Protein AF-A0A327J7K4-F1 (afdb_monomer)

Secondary structure (DSSP, 8-state):
----------------------------------------SGGGTTTS--PPPSEEEHHHHHHHHHTTT---HHHHHHHHHHHBSSSS---EEEHHHHTHHHHHHHTT--HHHHHTT-TT----HHHHHHHHHHHHHHHHTT--HHHHHHHHHHT--HHHHHHHHHHHHHHHHTHHHH-BTTB---HHHHHHHHHSSHHHHHHHHHHH-HHHHHHGGGG-HHHHHHHHHHHHTS-TTSTTHHHHHHHH-GGGSHHHHHHHHHHHHHHHGGGS-S--HHHHHHHHHHHHHHHHHHHHS---HHHHHHHHHHHHHHTTSTTHHHHHHHHHTT--SHHHHHHHHHHHHTGGGB-TTS-B-TT--GGG-TTTTHHHH--HHHHHHHHHHHHHHHHH-TT--HHHHHHTSHHHHHHHHHHHHTT--HHHHHS--TTSEEEEEEEE-HHHHHHHHHHHHHHHHH-HHHHHHSHHHHHHHHHHHHHTTEEEEEEEEEEE-TTS-EEEEEEEEEEEETTEEPPGGGHHHHHHHHHHHHHH-HHHHS---HHHHHHHHHHHHHHHHHHHHHHHHTT--S-EEEEEEEEE--TT-HHHHTTHHHHHT-TT-TTT-TTGGGHHHHHH-TTEEEEEEEETTEEEEEEEEEEEEETTEEEEEEEEEEE-GGGTT-HHHHHHHHHHHHHHHHHTT-TT-EEEEESS--SS--TTS-EEEEEEEE-S--TT-EEEETTTTEEEE--S---EEEEEEE--

Nearest PDB structures (foldseek):
  1bo4-assembly1_B  TM=6.741E-01  e=1.176E-02  Serratia marcescens
  7n1l-assembly1_A  TM=6.798E-01  e=1.470E-01  Brucella abortus 2308

Foldseek 3Di:
DDPDDPDDPPPPPPDDDDDDDDDDDDDDDDDDDDDDDDDDDPVVVVVPDPPPPQKDALVRLQVLCVVQVNNDPVLSLQQQLQQDDDQDPPRIGGPLSSNVVSVCVVVPAPSCLQRVPPNRDYDDSVRSVVLVVQLVVLVVLPADSNQSNLVVVLVDDPVLSNLLSVLLVLCVVVQLLQADLVDGDDSVVSSCLCRVHVQLNSQLCQLQPSVLLSVCSNLHSVLNSLSSCQLSPQDCPQPCNLLSCLARPPCSHPLNVVLVVVLVVLVVCCVVDPDCPVSVVSNVVSVVVNVVSVVQHDDDSVLSSLLSLLCSLCSPPPPPLNVVLSVLSSPPDPVSLLVNLVSLQQSLQQAPVGDGQPLDGLSVPPCSSLSSLFDPLLSNLSSVLSVQCVVQVPVDALLRSLCPDPQNVQLVVLLVVQLFDLCLLSAFDPPLKDKDKDWLDLVLLLVVLQVLVQCLLPPPLCCVQQVVLSVVLQVLCVVQQKHWDWDFDFFAALVRHTPGTDTDIFMDGNPHGDGSVCVVVSLVSSVCSCVPPCSNPDDDDPSSVSSSSSSVSSSVVSVVSSVVSVVPVDTDIFTKMKGWDRLSNLSPQLQQCVLLVHQCGRSRHVVVSQSSLQSSRSQKTKMFMDRVPRTFWMWIWGWKQFPNHIAIEGQAIGGDSSCFADVVVVVSNVVSVLSSCVVRVRNPHWYKYAPDDHSYDLPNFDKDWTKIWTRTFSDPDWHATNSVRDTDGHPRPDIDIGIIGGND

Mean predicted aligned error: 13.63 Å

pLDDT: mean 82.5, std 18.29, range [19.38, 98.38]

Radius of gyration: 33.29 Å; Cα contacts (8 Å, |Δi|>4): 1085; chains: 1; bounding box: 80×91×108 Å

Sequence (744 aa):
MRILPVQYQYANTQQYCYKSTTTPNQILSTKKQIYSQNISFGGLFDIFKKKEKVFYNEKEAARVLEDCDISKYWQQRVLLCLAQKGYFDDGQYYKSIVDTFPKLKQDGFELDKIFQDNCSRSFTPESFEEYTKKLYMVKDLGYPYKFMDCVIKSNLPVKDLKNLIDVRNEGYKQRELLDYASYSFSDDEIDELFFENPNRTVNTMKILGKKDFIHTFAQKYDNVENNIDCIGGINTKHPLYESLLELTNPTESAKYLKNQAKIKELKSKFNEVEDKNELIQKINELTDKNKNLVSQSIKDPVDKVKLAHIFAALKYDKSPKLRYILKNCNLKTRDGQNKFNKLINNPIRQDENGRICYQLNFKNSKYLLNLYMADSDFMANYKVLLSNINKYAQNRTIAQMFDSMPMNENTKSQFKKLGLNYNVWAHFNPNSKIQKEVILKNENLAQSVIDNIEQDLTSDYFNDSIPAQMTVLKNIMVENGFELRKQNVANYDEVGEFDGTKNVVKLFKNGEHIKFEDLSLLIKIISEVMNTEKSWTAKDSESVEIAKNTLRNHLASRKTEMRSIAKDIDDKPMQMTVRKVDMNNVEYALFLGNHASCCTAVGSGVNQWTAPIYVSSKMISAIEVLDGDVPIGNTMCFIAKIDGKPALVLDNIELKARYQYNDEIRDSIIDYAQKLAKELGQPNMAIYAGANRHKVNFENFPLDVETFKIVGSSGNAQMYFDFDTDAYDINGKDVFEAELYKIR

Solvent-accessible surface area (backbone atoms only — not comparable to full-atom values): 41073 Å² total; per-residue (Å²): 132,88,80,74,76,80,78,82,77,81,77,78,83,72,87,75,90,73,86,87,81,84,90,89,85,88,83,90,89,80,90,81,87,84,89,85,89,79,92,70,84,57,81,70,62,61,74,79,54,81,69,75,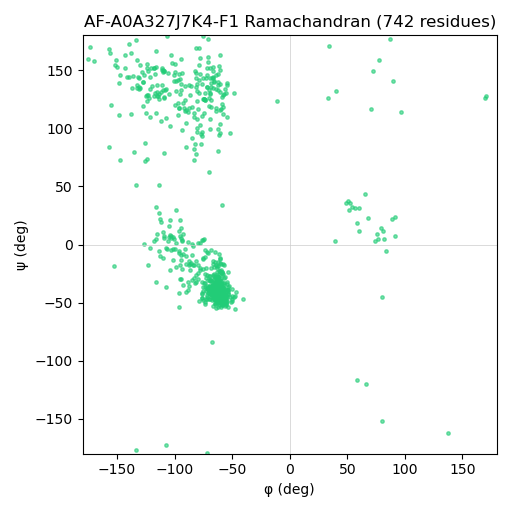73,63,52,28,47,60,70,59,47,50,48,57,37,40,79,56,78,42,72,53,67,68,59,44,50,33,56,47,36,33,19,22,60,67,97,59,94,70,59,39,27,36,34,76,47,57,66,42,51,51,51,45,44,72,75,66,50,57,63,65,51,43,43,69,86,45,66,85,47,59,43,55,67,70,59,42,51,55,49,48,57,48,48,54,53,43,49,76,69,66,55,58,51,74,39,46,49,52,48,59,73,57,69,64,56,71,70,58,54,49,50,52,49,51,51,47,53,47,45,67,75,46,37,72,36,32,31,51,88,90,46,54,77,52,75,66,55,50,46,43,72,50,35,68,48,43,62,24,39,51,41,25,31,49,41,45,27,63,71,42,46,58,61,39,33,72,49,19,48,70,53,41,46,48,44,28,55,47,38,15,64,48,62,82,82,43,96,56,38,57,63,48,16,37,34,34,17,29,78,71,13,70,69,39,46,51,40,51,52,51,42,54,53,53,60,64,48,62,84,77,46,92,78,50,65,69,55,52,50,54,40,48,53,43,49,49,54,45,52,46,41,53,70,74,23,60,79,54,54,67,60,32,53,50,52,41,29,47,47,43,76,43,71,80,52,86,57,65,63,55,54,52,44,70,72,34,68,84,40,89,45,72,69,34,44,51,54,41,30,56,65,56,41,53,69,78,29,34,17,87,85,66,49,68,36,81,92,60,77,45,52,81,45,93,56,50,64,28,69,52,54,39,54,70,60,27,52,51,39,40,22,51,47,35,42,51,49,57,74,41,45,81,96,46,54,60,55,58,34,39,55,69,34,70,33,29,45,48,17,46,53,51,31,53,74,71,59,36,39,50,64,61,66,60,46,68,54,92,81,58,57,48,75,48,80,43,73,49,50,55,65,46,51,42,49,45,52,48,54,51,50,36,48,66,77,64,31,63,69,45,53,71,49,36,42,70,44,50,48,53,50,52,51,54,35,42,76,73,38,29,44,79,40,82,40,76,41,82,28,44,44,98,85,69,47,82,58,59,65,43,81,45,71,45,53,25,42,78,89,38,76,59,52,68,81,52,47,65,57,51,53,49,52,54,53,46,46,53,69,68,36,63,77,52,62,51,91,69,57,68,71,36,48,32,46,55,47,36,54,54,50,52,51,52,50,48,54,51,52,53,58,52,50,76,72,52,83,68,69,41,83,36,52,36,33,32,32,63,50,45,45,56,44,52,85,56,44,44,37,52,23,57,51,28,72,43,54,33,9,53,40,67,22,90,45,21,43,36,26,43,47,55,39,58,32,57,34,43,46,36,41,33,34,21,52,66,91,43,64,39,21,36,25,48,29,39,42,30,33,45,92,87,37,68,27,44,35,38,36,39,42,42,38,36,79,95,59,32,46,36,65,72,60,47,52,45,51,52,53,43,51,51,51,46,32,38,68,24,64,36,72,81,47,35,32,34,31,33,67,42,86,49,36,46,81,59,90,72,42,58,72,46,80,44,62,32,29,61,52,30,23,46,55,92,41,62,41,71,44,61,58,82,67,47,71,44,61,38,75,58,76,63,75,46,77,41,52,31,29,50,75,85

Structure (mmCIF, N/CA/C/O backbone):
data_AF-A0A327J7K4-F1
#
_entry.id   AF-A0A327J7K4-F1
#
loop_
_atom_site.group_PDB
_atom_site.id
_atom_site.type_symbol
_atom_site.label_atom_id
_atom_site.label_alt_id
_atom_site.label_comp_id
_atom_site.label_asym_id
_atom_site.label_entity_id
_atom_site.label_seq_id
_atom_site.pdbx_PDB_ins_code
_atom_site.Cartn_x
_atom_site.Cartn_y
_atom_site.Cartn_z
_atom_site.occupancy
_atom_site.B_iso_or_equiv
_atom_site.auth_seq_id
_atom_site.auth_comp_id
_atom_site.auth_asym_id
_atom_site.auth_atom_id
_atom_site.pdbx_PDB_model_num
ATOM 1 N N . MET A 1 1 ? 21.010 -5.686 6.815 1.00 22.45 1 MET A N 1
ATOM 2 C CA . MET A 1 1 ? 21.396 -4.523 5.988 1.00 22.45 1 MET A CA 1
ATOM 3 C C . MET A 1 1 ? 20.568 -3.341 6.487 1.00 22.45 1 MET A C 1
ATOM 5 O O . MET A 1 1 ? 19.363 -3.499 6.614 1.00 22.45 1 MET A O 1
ATOM 9 N N . ARG A 1 2 ? 21.200 -2.253 6.956 1.00 19.38 2 ARG A N 1
ATOM 10 C CA . ARG A 1 2 ? 20.511 -1.126 7.615 1.00 19.38 2 ARG A CA 1
ATOM 11 C C . ARG A 1 2 ? 19.908 -0.203 6.556 1.00 19.38 2 ARG A C 1
ATOM 13 O O . ARG A 1 2 ? 20.629 0.631 6.022 1.00 19.38 2 ARG A O 1
ATOM 20 N N . ILE A 1 3 ? 18.609 -0.319 6.311 1.00 21.58 3 ILE A N 1
ATOM 21 C CA . ILE A 1 3 ? 17.831 0.808 5.795 1.00 21.58 3 ILE A CA 1
ATOM 22 C C . ILE A 1 3 ? 17.659 1.741 6.993 1.00 21.58 3 ILE A C 1
ATOM 24 O O . ILE A 1 3 ? 17.090 1.357 8.013 1.00 21.58 3 ILE A O 1
ATOM 28 N N . LEU A 1 4 ? 18.279 2.918 6.935 1.00 20.34 4 LEU A N 1
ATOM 29 C CA . LEU A 1 4 ? 18.097 3.930 7.968 1.00 20.34 4 LEU A CA 1
ATOM 30 C C . LEU A 1 4 ? 16.657 4.449 7.860 1.00 20.34 4 LEU A C 1
ATOM 32 O O . LEU A 1 4 ? 16.297 4.938 6.789 1.00 20.34 4 LEU A O 1
ATOM 36 N N . PRO A 1 5 ? 15.843 4.405 8.930 1.00 21.69 5 PRO A N 1
ATOM 37 C CA . PRO A 1 5 ? 14.631 5.203 8.964 1.00 21.69 5 PRO A CA 1
ATOM 38 C C . PRO A 1 5 ? 15.047 6.665 8.808 1.00 21.69 5 PRO A C 1
ATOM 40 O O . PRO A 1 5 ? 15.930 7.159 9.521 1.00 21.69 5 PRO A O 1
ATOM 43 N N . VAL A 1 6 ? 14.445 7.348 7.836 1.00 22.69 6 VAL A N 1
ATOM 44 C CA . VAL A 1 6 ? 14.554 8.798 7.703 1.00 22.69 6 VAL A CA 1
ATOM 45 C C . VAL A 1 6 ? 14.119 9.387 9.041 1.00 22.69 6 VAL A C 1
ATOM 47 O O . VAL A 1 6 ? 12.962 9.291 9.439 1.00 22.69 6 VAL A O 1
ATOM 50 N N . GLN A 1 7 ? 15.079 9.943 9.780 1.00 21.00 7 GLN A N 1
ATOM 51 C CA . GLN A 1 7 ? 14.816 10.605 11.048 1.00 21.00 7 GLN A CA 1
ATOM 52 C C . GLN A 1 7 ? 13.822 11.744 10.813 1.00 21.00 7 GLN A C 1
ATOM 54 O O . GLN A 1 7 ? 14.153 12.758 10.195 1.00 21.00 7 GLN A O 1
ATOM 59 N N . TYR A 1 8 ? 12.611 11.593 11.345 1.00 23.42 8 TYR A N 1
ATOM 60 C CA . TYR A 1 8 ? 11.631 12.665 11.432 1.00 23.42 8 TYR A CA 1
ATOM 61 C C . TYR A 1 8 ? 12.179 13.796 12.311 1.00 23.42 8 TYR A C 1
ATOM 63 O O . TYR A 1 8 ? 12.108 13.757 13.540 1.00 23.42 8 TYR A O 1
ATOM 71 N N . GLN A 1 9 ? 12.697 14.856 11.689 1.00 21.20 9 GLN A N 1
ATOM 72 C CA . GLN A 1 9 ? 12.798 16.146 12.362 1.00 21.20 9 GLN A CA 1
ATOM 73 C C . GLN A 1 9 ? 11.406 16.781 12.397 1.00 21.20 9 GLN A C 1
ATOM 75 O O . GLN A 1 9 ? 10.970 17.437 11.452 1.00 21.20 9 GLN A O 1
ATOM 80 N N . TYR A 1 10 ? 10.705 16.606 13.518 1.00 23.59 10 TYR A N 1
ATOM 81 C CA . TYR A 1 10 ? 9.542 17.419 13.861 1.00 23.59 10 TYR A CA 1
ATOM 82 C C . TYR A 1 10 ? 9.970 18.890 13.997 1.00 23.59 10 TYR A C 1
ATOM 84 O O . TYR A 1 10 ? 10.391 19.350 15.060 1.00 23.59 10 TYR A O 1
ATOM 92 N N . ALA A 1 11 ? 9.841 19.660 12.917 1.00 23.30 11 ALA A N 1
ATOM 93 C CA . ALA A 1 11 ? 9.845 21.111 12.994 1.00 23.30 11 ALA A CA 1
ATOM 94 C C . ALA A 1 11 ? 8.547 21.560 13.685 1.00 23.30 11 ALA A C 1
ATOM 96 O O . ALA A 1 11 ? 7.477 21.626 13.082 1.00 23.30 11 ALA A O 1
ATOM 97 N N . ASN A 1 12 ? 8.655 21.855 14.981 1.00 23.55 12 ASN A N 1
ATOM 98 C CA . ASN A 1 12 ? 7.655 22.564 15.772 1.00 23.55 12 ASN A CA 1
ATOM 99 C C . ASN A 1 12 ? 7.251 23.878 15.077 1.00 23.55 12 ASN A C 1
ATOM 101 O O . ASN A 1 12 ? 7.879 24.917 15.271 1.00 23.55 12 ASN A O 1
ATOM 105 N N . THR A 1 13 ? 6.156 23.881 14.319 1.00 22.64 13 THR A N 1
ATOM 106 C CA . THR A 1 13 ? 5.468 25.122 13.946 1.00 22.64 13 THR A CA 1
ATOM 107 C C . THR A 1 13 ? 4.536 25.545 15.080 1.00 22.64 13 THR A C 1
ATOM 109 O O . THR A 1 13 ? 3.315 25.446 14.970 1.00 22.64 13 THR A O 1
ATOM 112 N N . GLN A 1 14 ? 5.109 26.038 16.181 1.00 23.92 14 GLN A N 1
ATOM 113 C CA . GLN A 1 14 ? 4.419 27.011 17.027 1.00 23.92 14 GLN A CA 1
ATOM 114 C C . GLN A 1 14 ? 4.851 28.408 16.575 1.00 23.92 14 GLN A C 1
ATOM 116 O O . GLN A 1 14 ? 5.920 28.903 16.922 1.00 23.92 14 GLN A O 1
ATOM 121 N N . GLN A 1 15 ? 4.008 29.034 15.751 1.00 22.06 15 GLN A N 1
ATOM 122 C CA . GLN A 1 15 ? 4.062 30.466 15.467 1.00 22.06 15 GLN A CA 1
ATOM 123 C C . GLN A 1 15 ? 3.847 31.241 16.775 1.00 22.06 15 GLN A C 1
ATOM 125 O O . GLN A 1 15 ? 2.714 31.487 17.184 1.00 22.06 15 GLN A O 1
ATOM 130 N N . TYR A 1 16 ? 4.934 31.655 17.421 1.00 23.78 16 TYR A N 1
ATOM 131 C CA . TYR A 1 16 ? 4.895 32.721 18.416 1.00 23.78 16 TYR A CA 1
ATOM 132 C C . TYR A 1 16 ? 5.136 34.060 17.722 1.00 23.78 16 TYR A C 1
ATOM 134 O O . TYR A 1 16 ? 6.255 34.413 17.354 1.00 23.78 16 TYR A O 1
ATOM 142 N N . CYS A 1 17 ? 4.061 34.825 17.546 1.00 21.75 17 CYS A N 1
ATOM 143 C CA . CYS A 1 17 ? 4.151 36.252 17.281 1.00 21.75 17 CYS A CA 1
ATOM 144 C C . CYS A 1 17 ? 4.653 36.963 18.545 1.00 21.75 17 CYS A C 1
ATOM 146 O O . CYS A 1 17 ? 3.885 37.139 19.486 1.00 21.75 17 CYS A O 1
ATOM 148 N N . TYR A 1 18 ? 5.897 37.438 18.545 1.00 23.94 18 TYR A N 1
ATOM 149 C CA . TYR A 1 18 ? 6.324 38.496 19.461 1.00 23.94 18 TYR A CA 1
ATOM 150 C C . TYR A 1 18 ? 6.909 39.659 18.664 1.00 23.94 18 TYR A C 1
ATOM 152 O O . TYR A 1 18 ? 7.937 39.547 18.000 1.00 23.94 18 TYR A O 1
ATOM 160 N N . LYS A 1 19 ? 6.196 40.789 18.714 1.00 23.95 19 LYS A N 1
ATOM 161 C CA . LYS A 1 19 ? 6.690 42.085 18.257 1.00 23.95 19 LYS A CA 1
ATOM 162 C C . LYS A 1 19 ? 7.783 42.563 19.214 1.00 23.95 19 LYS A C 1
ATOM 164 O O . LYS A 1 19 ? 7.592 42.596 20.424 1.00 23.95 19 LYS A O 1
ATOM 169 N N . SER A 1 20 ? 8.904 42.939 18.614 1.00 21.92 20 SER A N 1
ATOM 170 C CA . SER A 1 20 ? 10.044 43.633 19.204 1.00 21.92 20 SER A CA 1
ATOM 171 C C . SER A 1 20 ? 9.665 45.033 19.701 1.00 21.92 20 SER A C 1
ATOM 173 O O . SER A 1 20 ? 9.066 45.795 18.943 1.00 21.92 20 SER A O 1
ATOM 175 N N . THR A 1 21 ? 10.102 45.373 20.919 1.00 24.45 21 THR A N 1
ATOM 176 C CA . THR A 1 21 ? 10.602 46.711 21.282 1.00 24.45 21 THR A CA 1
ATOM 177 C C . THR A 1 21 ? 11.687 46.594 22.371 1.00 24.45 21 THR A C 1
ATOM 179 O O . THR A 1 21 ? 11.419 46.192 23.498 1.00 24.45 21 THR A O 1
ATOM 182 N N . THR A 1 22 ? 12.911 46.918 21.956 1.00 25.02 22 THR A N 1
ATOM 183 C CA . THR A 1 22 ? 14.145 47.385 22.637 1.00 25.02 22 THR A CA 1
ATOM 184 C C . THR A 1 22 ? 14.123 47.840 24.121 1.00 25.02 22 THR A C 1
ATOM 186 O O . THR A 1 22 ? 13.406 48.778 24.448 1.00 25.02 22 THR A O 1
ATOM 189 N N . THR A 1 23 ? 14.974 47.180 24.948 1.00 22.52 23 THR A N 1
ATOM 190 C CA . THR A 1 23 ? 16.094 47.631 25.861 1.00 22.52 23 THR A CA 1
ATOM 191 C C . THR A 1 23 ? 16.072 48.982 26.632 1.00 22.52 23 THR A C 1
ATOM 193 O O . THR A 1 23 ? 15.364 49.892 26.223 1.00 22.52 23 THR A O 1
ATOM 196 N N . PRO A 1 24 ? 17.009 49.263 27.592 1.00 34.16 24 PRO A N 1
ATOM 197 C CA . PRO A 1 24 ? 17.733 48.449 28.611 1.00 34.16 24 PRO A CA 1
ATOM 198 C C . PRO A 1 24 ? 17.887 49.161 30.001 1.00 34.16 24 PRO A C 1
ATOM 200 O O . PRO A 1 24 ? 17.636 50.355 30.111 1.00 34.16 24 PRO A O 1
ATOM 203 N N . ASN A 1 25 ? 18.380 48.471 31.051 1.00 26.12 25 ASN A N 1
ATOM 204 C CA . ASN A 1 25 ? 19.575 48.883 31.838 1.00 26.12 25 ASN A CA 1
ATOM 205 C C . ASN A 1 25 ? 19.808 48.070 33.130 1.00 26.12 25 ASN A C 1
ATOM 207 O O . ASN A 1 25 ? 18.951 47.966 34.005 1.00 26.12 25 ASN A O 1
ATOM 211 N N . GLN A 1 26 ? 21.038 47.560 33.247 1.00 27.05 26 GLN A N 1
ATOM 212 C CA . GLN A 1 26 ? 21.736 47.233 34.495 1.00 27.05 26 GLN A CA 1
ATOM 213 C C . GLN A 1 26 ? 22.140 48.528 35.224 1.00 27.05 26 GLN A C 1
ATOM 215 O O . GLN A 1 26 ? 22.353 49.530 34.547 1.00 27.05 26 GLN A O 1
ATOM 220 N N . ILE A 1 27 ? 22.351 48.478 36.552 1.00 25.88 27 ILE A N 1
ATOM 221 C CA . ILE A 1 27 ? 23.598 48.898 37.246 1.00 25.88 27 ILE A CA 1
ATOM 222 C C . ILE A 1 27 ? 23.421 48.954 38.785 1.00 25.88 27 ILE A C 1
ATOM 224 O O . ILE A 1 27 ? 22.540 49.628 39.302 1.00 25.88 27 ILE A O 1
ATOM 228 N N . LEU A 1 28 ? 24.330 48.230 39.459 1.00 26.47 28 LEU A N 1
ATOM 229 C CA . LEU A 1 28 ? 24.960 48.399 40.784 1.00 26.47 28 LEU A CA 1
ATOM 230 C C . LEU A 1 28 ? 24.165 48.888 42.019 1.00 26.47 28 LEU A C 1
ATOM 232 O O . LEU A 1 28 ? 23.705 50.019 42.079 1.00 26.47 28 LEU A O 1
ATOM 236 N N . SER A 1 29 ? 24.329 48.175 43.144 1.00 25.36 29 SER A N 1
ATOM 237 C CA . SER A 1 29 ? 25.262 48.624 44.201 1.00 25.36 29 SER A CA 1
ATOM 238 C C . SER A 1 29 ? 25.505 47.568 45.296 1.00 25.36 29 SER A C 1
ATOM 240 O O . SER A 1 29 ? 24.784 46.592 45.458 1.00 25.36 29 SER A O 1
ATOM 242 N N . THR A 1 30 ? 26.639 47.753 45.960 1.00 25.67 30 THR A N 1
ATOM 243 C CA . THR A 1 30 ? 27.474 46.839 46.753 1.00 25.67 30 THR A CA 1
ATOM 244 C C . THR A 1 30 ? 27.339 46.997 48.278 1.00 25.67 30 THR A C 1
ATOM 246 O O . THR A 1 30 ? 27.087 48.113 48.717 1.00 25.67 30 THR A O 1
ATOM 249 N N . LYS A 1 31 ? 27.800 45.967 49.035 1.00 27.11 31 LYS A N 1
ATOM 250 C CA . LYS A 1 31 ? 28.354 45.994 50.433 1.00 27.11 31 LYS A CA 1
ATOM 251 C C . LYS A 1 31 ? 27.322 46.246 51.570 1.00 27.11 31 LYS A C 1
ATOM 253 O O . LYS A 1 31 ? 26.385 46.989 51.362 1.00 27.11 31 LYS A O 1
ATOM 258 N N . LYS A 1 32 ? 27.411 45.756 52.823 1.00 27.75 32 LYS A N 1
ATOM 259 C CA . LYS A 1 32 ? 28.284 44.847 53.619 1.00 27.75 32 LYS A CA 1
ATOM 260 C C . LYS A 1 32 ? 27.642 44.680 55.033 1.00 27.75 32 LYS A C 1
ATOM 262 O O . LYS A 1 32 ? 26.994 45.612 55.479 1.00 27.75 32 LYS A O 1
ATOM 267 N N . GLN A 1 33 ? 28.009 43.605 55.756 1.00 27.67 33 GLN A N 1
ATOM 268 C CA . GLN A 1 33 ? 28.210 43.488 57.234 1.00 27.67 33 GLN A CA 1
ATOM 269 C C . GLN A 1 33 ? 27.003 43.527 58.207 1.00 27.67 33 GLN A C 1
ATOM 271 O O . GLN A 1 33 ? 26.225 44.463 58.192 1.00 27.67 33 GLN A O 1
ATOM 276 N N . ILE A 1 34 ? 26.713 42.453 58.969 1.00 25.23 34 ILE A N 1
ATOM 277 C CA . ILE A 1 34 ? 27.302 41.887 60.227 1.00 25.23 34 ILE A CA 1
ATOM 278 C C . ILE A 1 34 ? 26.541 42.330 61.504 1.00 25.23 34 ILE A C 1
ATOM 280 O O . ILE A 1 34 ? 26.569 43.492 61.880 1.00 25.23 34 ILE A O 1
ATOM 284 N N . TYR A 1 35 ? 25.925 41.320 62.142 1.00 29.25 35 TYR A N 1
ATOM 285 C CA . TYR A 1 35 ? 25.614 41.049 63.561 1.00 29.25 35 TYR A CA 1
ATOM 286 C C . TYR A 1 35 ? 25.288 42.174 64.569 1.00 29.25 35 TYR A C 1
ATOM 288 O O . TYR A 1 35 ? 26.157 42.945 64.962 1.00 29.25 35 TYR A O 1
ATOM 296 N N . SER A 1 36 ? 24.131 42.029 65.230 1.00 25.83 36 SER A N 1
ATOM 297 C CA . SER A 1 36 ? 24.068 41.994 66.700 1.00 25.83 36 SER A CA 1
ATOM 298 C C . SER A 1 36 ? 22.932 41.081 67.187 1.00 25.83 36 SER A C 1
ATOM 300 O O . SER A 1 36 ? 21.919 40.881 66.519 1.00 25.83 36 SER A O 1
ATOM 302 N N . GLN A 1 37 ? 23.194 40.431 68.316 1.00 29.48 37 GLN A N 1
ATOM 303 C CA . GLN A 1 37 ? 22.440 39.336 68.913 1.00 29.48 37 GLN A CA 1
ATOM 304 C C . GLN A 1 37 ? 21.233 39.848 69.704 1.00 29.48 37 GLN A C 1
ATOM 306 O O . GLN A 1 37 ? 21.352 40.819 70.440 1.00 29.48 37 GLN A O 1
ATOM 311 N N . ASN A 1 38 ? 20.123 39.111 69.659 1.00 29.22 38 ASN A N 1
ATOM 312 C CA . ASN A 1 38 ? 19.192 39.023 70.779 1.00 29.22 38 ASN A CA 1
ATOM 313 C C . ASN A 1 38 ? 18.757 37.564 70.911 1.00 29.22 38 ASN A C 1
ATOM 315 O O . ASN A 1 38 ? 18.107 37.003 70.030 1.00 29.22 38 ASN A O 1
ATOM 319 N N . ILE A 1 39 ? 19.182 36.936 72.004 1.00 35.97 39 ILE A N 1
ATOM 320 C CA . ILE A 1 39 ? 18.766 35.590 72.384 1.00 35.97 39 ILE A CA 1
ATOM 321 C C . ILE A 1 39 ? 17.297 35.683 72.800 1.00 35.97 39 ILE A C 1
ATOM 323 O O . ILE A 1 3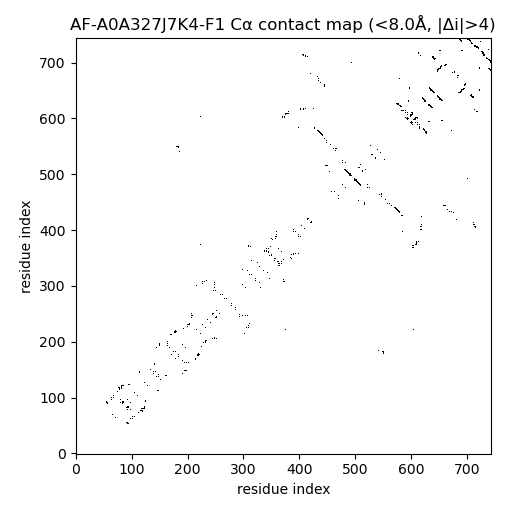9 ? 16.966 36.390 73.750 1.00 35.97 39 ILE A O 1
ATOM 327 N N . SER A 1 40 ? 16.415 34.969 72.100 1.00 37.25 40 SER A N 1
ATOM 328 C CA . SER A 1 40 ? 15.051 34.717 72.567 1.00 37.25 40 SER A CA 1
ATOM 329 C C . SER A 1 40 ? 14.746 33.222 72.516 1.00 37.25 40 SER A C 1
ATOM 331 O O . SER A 1 40 ? 15.296 32.484 71.700 1.00 37.25 40 SER A O 1
ATOM 333 N N . PHE A 1 41 ? 13.896 32.808 73.451 1.00 40.88 41 PHE A N 1
ATOM 334 C CA . PHE A 1 41 ? 13.520 31.466 73.905 1.00 40.88 41 PHE A CA 1
ATOM 335 C C . PHE A 1 41 ? 12.920 30.502 72.843 1.00 40.88 41 PHE A C 1
ATOM 337 O O . PHE A 1 41 ? 12.084 29.663 73.168 1.00 40.88 41 PHE A O 1
ATOM 344 N N . GLY A 1 42 ? 13.344 30.562 71.577 1.00 41.28 42 GLY A N 1
ATOM 345 C CA . GLY A 1 42 ? 12.889 29.656 70.510 1.00 41.28 42 GLY A CA 1
ATOM 346 C C . GLY A 1 42 ? 13.368 28.207 70.668 1.00 41.28 42 GLY A C 1
ATOM 347 O O . GLY A 1 42 ? 12.665 27.277 70.281 1.00 41.28 42 GLY A O 1
ATOM 348 N N . GLY A 1 43 ? 14.510 27.994 71.332 1.00 37.09 43 GLY A N 1
ATOM 349 C CA . GLY A 1 43 ? 15.131 26.669 71.465 1.00 37.09 43 GLY A CA 1
ATOM 350 C C . GLY A 1 43 ? 14.346 25.642 72.292 1.00 37.09 43 GLY A C 1
ATOM 351 O O . GLY A 1 43 ? 14.647 24.456 72.204 1.00 37.09 43 GLY A O 1
ATOM 352 N N . LEU A 1 44 ? 13.334 26.054 73.070 1.00 41.19 44 LEU A N 1
ATOM 353 C CA . LEU A 1 44 ? 12.505 25.121 73.848 1.00 41.19 44 LEU A CA 1
ATOM 354 C C . LEU A 1 44 ? 11.222 24.674 73.123 1.00 41.19 44 LEU A C 1
ATOM 356 O O . LEU A 1 44 ? 10.685 23.619 73.455 1.00 41.19 44 LEU A O 1
ATOM 360 N N . PHE A 1 45 ? 10.743 25.420 72.119 1.00 41.41 45 PHE A N 1
ATOM 361 C CA . PHE A 1 45 ? 9.550 25.041 71.343 1.00 41.41 45 PHE A CA 1
ATOM 362 C C . PHE A 1 45 ? 9.867 24.116 70.153 1.00 41.41 45 PHE A C 1
ATOM 364 O O . PHE A 1 45 ? 8.996 23.350 69.733 1.00 41.41 45 PHE A O 1
ATOM 371 N N . ASP A 1 46 ? 11.114 24.103 69.670 1.00 45.22 46 ASP A N 1
ATOM 372 C CA . ASP A 1 46 ? 11.566 23.219 68.581 1.00 45.22 46 ASP A CA 1
ATOM 373 C C . ASP A 1 46 ? 11.777 21.756 69.014 1.00 45.22 46 ASP A C 1
ATOM 375 O O . ASP A 1 46 ? 11.851 20.857 68.175 1.00 45.22 46 ASP A O 1
ATOM 379 N N . ILE A 1 47 ? 11.796 21.477 70.322 1.00 45.25 47 ILE A N 1
ATOM 380 C CA . ILE A 1 47 ? 11.940 20.112 70.856 1.00 45.25 47 ILE A CA 1
ATOM 381 C C . ILE A 1 47 ? 10.615 19.325 70.764 1.00 45.25 47 ILE A C 1
ATOM 383 O O . ILE A 1 47 ? 10.637 18.098 70.680 1.00 45.25 47 ILE A O 1
ATOM 387 N N . PHE A 1 48 ? 9.461 20.003 70.677 1.00 42.50 48 PHE A N 1
ATOM 388 C CA . PHE A 1 48 ? 8.135 19.358 70.715 1.00 42.50 48 PHE A CA 1
ATOM 389 C C . PHE A 1 48 ? 7.302 19.474 69.430 1.00 42.50 48 PHE A C 1
ATOM 391 O O . PHE A 1 48 ? 6.150 19.040 69.393 1.00 42.50 48 PHE A O 1
ATOM 398 N N . LYS A 1 49 ? 7.887 19.964 68.332 1.00 44.16 49 LYS A N 1
ATOM 399 C CA . LYS A 1 49 ? 7.337 19.787 66.980 1.00 44.16 49 LYS A CA 1
ATOM 400 C C . LYS A 1 49 ? 8.452 19.403 66.014 1.00 44.16 49 LYS A C 1
ATOM 402 O O . LYS A 1 49 ? 8.875 20.215 65.197 1.00 44.16 49 LYS A O 1
ATOM 407 N N . LYS A 1 50 ? 8.850 18.125 66.014 1.00 41.69 50 LYS A N 1
ATOM 408 C CA . LYS A 1 50 ? 9.364 17.508 64.781 1.00 41.69 50 LYS A CA 1
ATOM 409 C C . LYS A 1 50 ? 8.226 17.537 63.752 1.00 41.69 50 LYS A C 1
ATOM 411 O O . LYS A 1 50 ? 7.512 16.556 63.587 1.00 41.69 50 LYS A O 1
ATOM 416 N N . LYS A 1 51 ? 8.004 18.680 63.091 1.00 47.03 51 LYS A N 1
ATOM 417 C CA . LYS A 1 51 ? 7.312 18.686 61.802 1.00 47.03 51 LYS A CA 1
ATOM 418 C C . LYS A 1 51 ? 8.176 17.814 60.906 1.00 47.03 51 LYS A C 1
ATOM 420 O O . LYS A 1 51 ? 9.350 18.131 60.713 1.00 47.03 51 LYS A O 1
ATOM 425 N N . GLU A 1 52 ? 7.637 16.693 60.440 1.00 57.72 52 GLU A N 1
ATOM 426 C CA . GLU A 1 52 ? 8.325 15.902 59.429 1.00 57.72 52 GLU A CA 1
ATOM 427 C C . GLU A 1 52 ? 8.777 16.832 58.304 1.00 57.72 52 GLU A C 1
ATOM 429 O O . GLU A 1 52 ? 8.012 17.674 57.825 1.00 57.72 52 GLU A O 1
ATOM 434 N N . LYS A 1 53 ? 10.052 16.723 57.919 1.00 65.94 53 LYS A N 1
ATOM 435 C CA . LYS A 1 53 ? 10.557 17.425 56.743 1.00 65.94 53 LYS A CA 1
ATOM 436 C C . LYS A 1 53 ? 9.714 16.986 55.545 1.00 65.94 53 LYS A C 1
ATOM 438 O O . LYS A 1 53 ? 9.719 15.813 55.193 1.00 65.94 53 LYS A O 1
ATOM 443 N N . VAL A 1 54 ? 9.014 17.935 54.927 1.00 82.38 54 VAL A N 1
ATOM 444 C CA . VAL A 1 54 ? 8.202 17.706 53.716 1.00 82.38 54 VAL A CA 1
ATOM 445 C C . VAL A 1 54 ? 9.079 17.675 52.455 1.00 82.38 54 VAL A C 1
ATOM 447 O O . VAL A 1 54 ? 8.669 17.154 51.420 1.00 82.38 54 VAL A O 1
ATOM 450 N N . PHE A 1 55 ? 10.303 18.204 52.546 1.00 86.75 55 PHE A N 1
ATOM 451 C CA . PHE A 1 55 ? 11.249 18.307 51.441 1.00 86.75 55 PHE A CA 1
ATOM 452 C C . PHE A 1 55 ? 12.603 17.695 51.796 1.00 86.75 55 PHE A C 1
ATOM 454 O O . PHE A 1 55 ? 13.062 17.830 52.934 1.00 86.75 55 PHE A O 1
ATOM 461 N N . TYR A 1 56 ? 13.248 17.105 50.796 1.00 90.75 56 TYR A N 1
ATOM 462 C CA . TYR A 1 56 ? 14.676 16.825 50.784 1.00 90.75 56 TYR A CA 1
ATOM 463 C C . TYR A 1 56 ? 15.442 17.955 50.104 1.00 90.75 56 TYR A C 1
ATOM 465 O O . TYR A 1 56 ? 14.939 18.577 49.165 1.00 90.75 56 TYR A O 1
ATOM 473 N N . ASN A 1 57 ? 16.669 18.203 50.560 1.00 88.31 57 ASN A N 1
ATOM 474 C CA . ASN A 1 57 ? 17.665 18.878 49.726 1.00 88.31 57 ASN A CA 1
ATOM 475 C C . ASN A 1 57 ? 18.286 17.894 48.716 1.00 88.31 57 ASN A C 1
ATOM 477 O O . ASN A 1 57 ? 18.101 16.684 48.826 1.00 88.31 57 ASN A O 1
ATOM 481 N N . GLU A 1 58 ? 19.047 18.400 47.748 1.00 86.69 58 GLU A N 1
ATOM 482 C CA . GLU A 1 58 ? 19.640 17.587 46.674 1.00 86.69 58 GLU A CA 1
ATOM 483 C C . GLU A 1 58 ? 20.491 16.413 47.176 1.00 86.69 58 GLU A C 1
ATOM 485 O O . GLU A 1 58 ? 20.333 15.298 46.691 1.00 86.69 58 GLU A O 1
ATOM 490 N N . LYS A 1 59 ? 21.334 16.624 48.196 1.00 87.56 59 LYS A N 1
ATOM 491 C CA . LYS A 1 59 ? 22.169 15.551 48.763 1.00 87.56 59 LYS A CA 1
ATOM 492 C C . LYS A 1 59 ? 21.332 14.479 49.452 1.00 87.56 59 LYS A C 1
ATOM 494 O O . LYS A 1 59 ? 21.645 13.299 49.347 1.00 87.56 59 LYS A O 1
ATOM 499 N N . GLU A 1 60 ? 20.299 14.890 50.186 1.00 90.00 60 GLU A N 1
ATOM 500 C CA . GLU A 1 60 ? 19.376 13.962 50.844 1.00 90.00 60 GLU A CA 1
ATOM 501 C C . GLU A 1 60 ? 18.607 13.135 49.803 1.00 90.00 60 GLU A C 1
ATOM 503 O O . GLU A 1 60 ? 18.527 11.918 49.941 1.00 90.00 60 GLU A O 1
ATOM 508 N N . ALA A 1 61 ? 18.103 13.769 48.740 1.00 88.75 61 ALA A N 1
ATOM 509 C CA . ALA A 1 61 ? 17.333 13.094 47.701 1.00 88.75 61 ALA A CA 1
ATOM 510 C C . ALA A 1 61 ? 18.199 12.167 46.829 1.00 88.75 61 ALA A C 1
ATOM 512 O O . ALA A 1 61 ? 17.793 11.042 46.547 1.00 88.75 61 ALA A O 1
ATOM 513 N N . ALA A 1 62 ? 19.407 12.602 46.454 1.00 87.12 62 ALA A N 1
ATOM 514 C CA . ALA A 1 62 ? 20.366 11.774 45.723 1.00 87.12 62 ALA A CA 1
ATOM 515 C C . ALA A 1 62 ? 20.732 10.511 46.514 1.00 87.12 62 ALA A C 1
ATOM 517 O O . ALA A 1 62 ? 20.746 9.428 45.942 1.00 87.12 62 ALA A O 1
ATOM 518 N N . ARG A 1 63 ? 20.919 10.625 47.836 1.00 89.25 63 ARG A N 1
ATOM 519 C CA . ARG A 1 63 ? 21.217 9.475 48.699 1.00 89.25 63 ARG A CA 1
ATOM 520 C C . ARG A 1 63 ? 20.100 8.429 48.693 1.00 89.25 63 ARG A C 1
ATOM 522 O O . ARG A 1 63 ? 20.388 7.250 48.560 1.00 89.25 63 ARG A O 1
ATOM 529 N N . VAL A 1 64 ? 18.834 8.857 48.758 1.00 88.62 64 VAL A N 1
ATOM 530 C CA . VAL A 1 64 ? 17.678 7.939 48.665 1.00 88.62 64 VAL A CA 1
ATOM 531 C C . VAL A 1 64 ? 17.665 7.184 47.328 1.00 88.62 64 VAL A C 1
ATOM 533 O O . VAL A 1 64 ? 17.334 6.000 47.289 1.00 88.62 64 VAL A O 1
ATOM 536 N N . LEU A 1 65 ? 18.040 7.849 46.229 1.00 87.94 65 LEU A N 1
ATOM 537 C CA . LEU A 1 65 ? 18.131 7.224 44.906 1.00 87.94 65 LEU A CA 1
ATOM 538 C C . LEU A 1 65 ? 19.343 6.280 44.786 1.00 87.94 65 LEU A C 1
ATOM 540 O O . LEU A 1 65 ? 19.216 5.197 44.212 1.00 87.94 65 LEU A O 1
ATOM 544 N N . GLU A 1 66 ? 20.495 6.657 45.347 1.00 87.00 66 GLU A N 1
ATOM 545 C CA . GLU A 1 66 ? 21.706 5.822 45.408 1.00 87.00 66 GLU A CA 1
ATOM 546 C C . GLU A 1 66 ? 21.478 4.537 46.202 1.00 87.00 66 GLU A C 1
ATOM 548 O O . GLU A 1 66 ? 21.838 3.465 45.720 1.00 87.00 66 GLU A O 1
ATOM 553 N N . ASP A 1 67 ? 20.801 4.633 47.352 1.00 83.75 67 ASP A N 1
ATOM 554 C CA . ASP A 1 67 ? 20.426 3.492 48.202 1.00 83.75 67 ASP A CA 1
ATOM 555 C C . ASP A 1 67 ? 19.505 2.490 47.472 1.00 83.75 67 ASP A C 1
ATOM 557 O O . ASP A 1 67 ? 19.291 1.373 47.941 1.00 83.75 67 ASP A O 1
ATOM 561 N N . CYS A 1 68 ? 18.978 2.875 46.306 1.00 76.25 68 CYS A N 1
ATOM 562 C CA . CYS A 1 68 ? 18.145 2.050 45.439 1.00 76.25 68 CYS A CA 1
ATOM 563 C C . CYS A 1 68 ? 18.821 1.729 44.102 1.00 76.25 68 CYS A C 1
ATOM 565 O O . CYS A 1 68 ? 18.121 1.534 43.111 1.00 76.25 68 CYS A O 1
ATOM 567 N N . ASP A 1 69 ? 20.152 1.702 44.015 1.00 81.44 69 ASP A N 1
ATOM 568 C CA . ASP A 1 69 ? 20.920 1.414 42.791 1.00 81.44 69 ASP A CA 1
ATOM 569 C C . ASP A 1 69 ? 20.595 2.355 41.610 1.00 81.44 69 ASP A C 1
ATOM 571 O O . ASP A 1 69 ? 20.601 1.945 40.445 1.00 81.44 69 ASP A O 1
ATOM 575 N N . ILE A 1 70 ? 20.242 3.615 41.880 1.00 80.56 70 ILE A N 1
ATOM 576 C CA . ILE A 1 70 ? 20.103 4.667 40.862 1.00 80.56 70 ILE A CA 1
ATOM 577 C C . ILE A 1 70 ? 21.267 5.635 41.059 1.00 80.56 70 ILE A C 1
ATOM 579 O O . ILE A 1 70 ? 21.134 6.692 41.667 1.00 80.56 70 ILE A O 1
ATOM 583 N N . SER A 1 71 ? 22.442 5.235 40.575 1.00 78.69 71 SER A N 1
ATOM 584 C CA . SER A 1 71 ? 23.712 5.946 40.788 1.00 78.69 71 SER A CA 1
ATOM 585 C C . SER A 1 71 ? 24.160 6.789 39.592 1.00 78.69 71 SER A C 1
ATOM 587 O O . SER A 1 71 ? 25.061 7.619 39.712 1.00 78.69 71 SER A O 1
ATOM 589 N N . LYS A 1 72 ? 23.549 6.608 38.411 1.00 83.00 72 LYS A N 1
ATOM 590 C CA . LYS A 1 72 ? 23.903 7.407 37.231 1.00 83.00 72 LYS A CA 1
ATOM 591 C C . LYS A 1 72 ? 23.332 8.815 37.373 1.00 83.00 72 LYS A C 1
ATOM 593 O O . LYS A 1 72 ? 22.120 8.990 37.473 1.00 83.00 72 LYS A O 1
ATOM 598 N N . TYR A 1 73 ? 24.207 9.813 37.262 1.00 81.62 73 TYR A N 1
ATOM 599 C CA . TYR A 1 73 ? 23.861 11.233 37.380 1.00 81.62 73 TYR A CA 1
ATOM 600 C C . TYR A 1 73 ? 22.644 11.644 36.533 1.00 81.62 73 TYR A C 1
ATOM 602 O O . TYR A 1 73 ? 21.742 12.318 37.020 1.00 81.62 73 TYR A O 1
ATOM 610 N N . TRP A 1 74 ? 22.576 11.205 35.271 1.00 78.38 74 TRP A N 1
ATOM 611 C CA . TRP A 1 74 ? 21.459 11.561 34.391 1.00 78.38 74 TRP A CA 1
ATOM 612 C C . TRP A 1 74 ? 20.126 10.935 34.836 1.00 78.38 74 TRP A C 1
ATOM 614 O O . TRP A 1 74 ? 19.100 11.601 34.746 1.00 78.38 74 TRP A O 1
ATOM 624 N N . GLN A 1 75 ? 20.132 9.707 35.373 1.00 80.88 75 GLN A N 1
ATOM 625 C CA . GLN A 1 75 ? 18.927 9.040 35.889 1.00 80.88 75 GLN A CA 1
ATOM 626 C C . GLN A 1 75 ? 18.415 9.745 37.144 1.00 80.88 75 GLN A C 1
ATOM 628 O O . GLN A 1 75 ? 17.225 10.029 37.258 1.00 80.88 75 GLN A O 1
ATOM 633 N N . GLN A 1 76 ? 19.327 10.081 38.062 1.00 85.88 76 GLN A N 1
ATOM 634 C CA . GLN A 1 76 ? 18.987 10.850 39.257 1.00 85.88 76 GLN A CA 1
ATOM 635 C C . GLN A 1 76 ? 18.395 12.202 38.874 1.00 85.88 76 GLN A C 1
ATOM 637 O O . GLN A 1 76 ? 17.333 12.564 39.367 1.00 85.88 76 GLN A O 1
ATOM 642 N N . ARG A 1 77 ? 19.025 12.914 37.935 1.00 83.94 77 ARG A N 1
ATOM 643 C CA . ARG A 1 77 ? 18.537 14.212 37.467 1.00 83.94 77 ARG A CA 1
ATOM 644 C C . ARG A 1 77 ? 17.114 14.125 36.909 1.00 83.94 77 ARG A C 1
ATOM 646 O O . ARG A 1 77 ? 16.287 14.948 37.282 1.00 83.94 77 ARG A O 1
ATOM 653 N N . VAL A 1 78 ? 16.815 13.129 36.070 1.00 83.31 78 VAL A N 1
ATOM 654 C CA . VAL A 1 78 ? 15.461 12.907 35.527 1.00 83.31 78 VAL A CA 1
ATOM 655 C C . VAL A 1 78 ? 14.440 12.750 36.657 1.00 83.31 78 VAL A C 1
ATOM 657 O O . VAL A 1 78 ? 13.451 13.476 36.686 1.00 83.31 78 VAL A O 1
ATOM 660 N N . LEU A 1 79 ? 14.689 11.850 37.613 1.00 86.81 79 LEU A N 1
ATOM 661 C CA . LEU A 1 79 ? 13.751 11.568 38.709 1.00 86.81 79 LEU A CA 1
ATOM 662 C C . LEU A 1 79 ? 13.608 12.744 39.682 1.00 86.81 79 LEU A C 1
ATOM 664 O O . LEU A 1 79 ? 12.509 13.037 40.154 1.00 86.81 79 LEU A O 1
ATOM 668 N N . LEU A 1 80 ? 14.703 13.448 39.959 1.00 87.75 80 LEU A N 1
ATOM 669 C CA . LEU A 1 80 ? 14.699 14.632 40.810 1.00 87.75 80 LEU A CA 1
ATOM 670 C C . LEU A 1 80 ? 13.930 15.791 40.166 1.00 87.75 80 LEU A C 1
ATOM 672 O O . LEU A 1 80 ? 13.188 16.468 40.874 1.00 87.75 80 LEU A O 1
ATOM 676 N N . CYS A 1 81 ? 13.997 15.967 38.841 1.00 85.56 81 CYS A N 1
ATOM 677 C CA . CYS A 1 81 ? 13.147 16.932 38.133 1.00 85.56 81 CYS A CA 1
ATOM 678 C C . CYS A 1 81 ? 11.647 16.650 38.350 1.00 85.56 81 CYS A C 1
ATOM 680 O O . CYS A 1 81 ? 10.873 17.588 38.543 1.00 85.56 81 CYS A O 1
ATOM 682 N N . LEU A 1 82 ? 11.237 15.376 38.415 1.00 85.88 82 LEU A N 1
ATOM 683 C CA . LEU A 1 82 ? 9.843 15.000 38.705 1.00 85.88 82 LEU A CA 1
ATOM 684 C C . LEU A 1 82 ? 9.409 15.402 40.121 1.00 85.88 82 LEU A C 1
ATOM 686 O O . LEU A 1 82 ? 8.249 15.758 40.333 1.00 85.88 82 LEU A O 1
ATOM 690 N N . ALA A 1 83 ? 10.334 15.349 41.081 1.00 88.50 83 ALA A N 1
ATOM 691 C CA . ALA A 1 83 ? 10.090 15.657 42.488 1.00 88.50 83 ALA A CA 1
ATOM 692 C C . ALA A 1 83 ? 10.329 17.133 42.856 1.00 88.50 83 ALA A C 1
ATOM 694 O O . ALA A 1 83 ? 10.110 17.511 44.010 1.00 88.50 83 ALA A O 1
ATOM 695 N N . GLN A 1 84 ? 10.800 17.962 41.923 1.00 87.94 84 GLN A N 1
ATOM 696 C CA . GLN A 1 84 ? 11.222 19.333 42.200 1.00 87.94 84 GLN A CA 1
ATOM 697 C C . GLN A 1 84 ? 10.041 20.239 42.568 1.00 87.94 84 GLN A C 1
ATOM 699 O O . GLN A 1 84 ? 8.984 20.242 41.930 1.00 87.94 84 GLN A O 1
ATOM 704 N N . LYS A 1 85 ? 10.228 21.055 43.607 1.00 79.50 85 LYS A N 1
ATOM 705 C CA . LYS A 1 85 ? 9.242 22.044 44.039 1.00 79.50 85 LYS A CA 1
ATOM 706 C C . LYS A 1 85 ? 9.324 23.297 43.159 1.00 79.50 85 LYS A C 1
ATOM 708 O O . LYS A 1 85 ? 10.105 24.199 43.432 1.00 79.50 85 LYS A O 1
ATOM 713 N N . GLY A 1 86 ? 8.461 23.380 42.148 1.00 65.88 86 GLY A N 1
ATOM 714 C CA . GLY A 1 86 ? 8.384 24.537 41.246 1.00 65.88 86 GLY A CA 1
ATOM 715 C C . GLY A 1 86 ? 9.340 24.450 40.050 1.00 65.88 86 GLY A C 1
ATOM 716 O O . GLY A 1 86 ? 10.071 23.480 39.896 1.00 65.88 86 GLY A O 1
ATOM 717 N N . TYR A 1 87 ? 9.266 25.443 39.159 1.00 55.84 87 TYR A N 1
ATOM 718 C CA . TYR A 1 87 ? 10.015 25.483 37.889 1.00 55.84 87 TYR A CA 1
ATOM 719 C C . TYR A 1 87 ? 11.395 26.156 38.003 1.00 55.84 87 TYR A C 1
ATOM 721 O O . TYR A 1 87 ? 12.170 26.121 37.052 1.00 55.84 87 TYR A O 1
ATOM 729 N N . PHE A 1 88 ? 11.684 26.794 39.142 1.00 51.22 88 PHE A N 1
ATOM 730 C CA . PHE A 1 88 ? 12.931 27.509 39.404 1.00 51.22 88 PHE A CA 1
ATOM 731 C C . PHE A 1 88 ? 13.682 26.849 40.564 1.00 51.22 88 PHE A C 1
ATOM 733 O O . PHE A 1 88 ? 13.086 26.256 41.458 1.00 51.22 88 PHE A O 1
ATOM 740 N N . ASP A 1 89 ? 15.002 26.905 40.460 1.00 54.19 89 ASP A N 1
ATOM 741 C CA . ASP A 1 89 ? 16.014 26.033 41.055 1.00 54.19 89 ASP A CA 1
ATOM 742 C C . ASP A 1 89 ? 16.166 26.166 42.588 1.00 54.19 89 ASP A C 1
ATOM 744 O O . ASP A 1 89 ? 17.210 26.560 43.102 1.00 54.19 89 ASP A O 1
ATOM 748 N N . ASP A 1 90 ? 15.114 25.856 43.351 1.00 59.31 90 ASP A N 1
ATOM 749 C CA . ASP A 1 90 ? 15.104 26.023 44.815 1.00 59.31 90 ASP A CA 1
ATOM 750 C C . ASP A 1 90 ? 15.837 24.891 45.571 1.00 59.31 90 ASP A C 1
ATOM 752 O O . ASP A 1 90 ? 15.860 24.881 46.805 1.00 59.31 90 ASP A O 1
ATOM 756 N N . GLY A 1 91 ? 16.414 23.904 44.868 1.00 73.69 91 GLY A N 1
ATOM 757 C CA . GLY A 1 91 ? 17.139 22.772 45.470 1.00 73.69 91 GLY A CA 1
ATOM 758 C C . GLY A 1 91 ? 16.309 21.926 46.452 1.00 73.69 91 GLY A C 1
ATOM 759 O O . GLY A 1 91 ? 16.875 21.219 47.289 1.00 73.69 91 GLY A O 1
ATOM 760 N N . GLN A 1 92 ? 14.974 22.032 46.384 1.00 86.69 92 GLN A N 1
ATOM 761 C CA . GLN A 1 92 ? 14.008 21.352 47.249 1.00 86.69 92 GLN A CA 1
ATOM 762 C C . GLN A 1 92 ? 13.179 20.337 46.458 1.00 86.69 92 GLN A C 1
ATOM 764 O O . GLN A 1 92 ? 12.542 20.677 45.459 1.00 86.69 92 GLN A O 1
ATOM 769 N N . TYR A 1 93 ? 13.118 19.111 46.976 1.00 89.81 93 TYR A N 1
ATOM 770 C CA . TYR A 1 93 ? 12.428 17.979 46.360 1.00 89.81 93 TYR A CA 1
ATOM 771 C C . TYR A 1 93 ? 11.364 17.434 47.305 1.00 89.81 93 TYR A C 1
ATOM 773 O O . TYR A 1 93 ? 11.635 17.253 48.491 1.00 89.81 93 TYR A O 1
ATOM 781 N N . TYR A 1 94 ? 10.149 17.179 46.821 1.00 90.75 94 TYR A N 1
ATOM 782 C CA . TYR A 1 94 ? 9.078 16.611 47.639 1.00 90.75 94 TYR A CA 1
ATOM 783 C C . TYR A 1 94 ? 9.487 15.239 48.173 1.00 90.75 94 TYR A C 1
ATOM 785 O O . TYR A 1 94 ? 9.639 14.288 47.404 1.00 90.75 94 TYR A O 1
ATOM 793 N N . LYS A 1 95 ? 9.608 15.127 49.501 1.00 90.69 95 LYS A N 1
ATOM 794 C CA . LYS A 1 95 ? 10.011 13.888 50.174 1.00 90.69 95 LYS A CA 1
ATOM 795 C C . LYS A 1 95 ? 9.106 12.718 49.778 1.00 90.69 95 LYS A C 1
ATOM 797 O O . LYS A 1 95 ? 9.600 11.665 49.408 1.00 90.69 95 LYS A O 1
ATOM 802 N N . SER A 1 96 ? 7.790 12.935 49.753 1.00 89.81 96 SER A N 1
ATOM 803 C CA . SER A 1 96 ? 6.804 11.909 49.389 1.00 89.81 96 SER A CA 1
ATOM 804 C C . SER A 1 96 ? 6.967 11.353 47.969 1.00 89.81 96 SER A C 1
ATOM 806 O O . SER A 1 96 ? 6.649 10.190 47.735 1.00 89.81 96 SER A O 1
ATOM 808 N N . ILE A 1 97 ? 7.461 12.156 47.021 1.00 91.25 97 ILE A N 1
ATOM 809 C CA . ILE A 1 97 ? 7.723 11.710 45.645 1.00 91.25 97 ILE A CA 1
ATOM 810 C C . ILE A 1 97 ? 9.040 10.933 45.604 1.00 91.25 97 ILE A C 1
ATOM 812 O O . ILE A 1 97 ? 9.070 9.814 45.095 1.00 91.25 97 ILE A O 1
ATOM 816 N N . VAL A 1 98 ? 10.103 11.489 46.198 1.00 90.94 98 VAL A N 1
ATOM 817 C CA . VAL A 1 98 ? 11.427 10.847 46.245 1.00 90.94 98 VAL A CA 1
ATOM 818 C C . VAL A 1 98 ? 11.356 9.478 46.929 1.00 90.94 98 VAL A C 1
ATOM 820 O O . VAL A 1 98 ? 11.866 8.505 46.383 1.00 90.94 98 VAL A O 1
ATOM 823 N N . ASP A 1 99 ? 10.641 9.377 48.051 1.00 91.19 99 ASP A N 1
ATOM 824 C CA . ASP A 1 99 ? 10.452 8.131 48.810 1.00 91.19 99 ASP A CA 1
ATOM 825 C C . ASP A 1 99 ? 9.626 7.075 48.054 1.00 91.19 99 ASP A C 1
ATOM 827 O O . ASP A 1 99 ? 9.653 5.892 48.396 1.00 91.19 99 ASP A O 1
ATOM 831 N N . THR A 1 100 ? 8.898 7.471 47.006 1.00 91.56 100 THR A N 1
ATOM 832 C CA . THR A 1 100 ? 8.099 6.543 46.194 1.00 91.56 100 THR A CA 1
ATOM 833 C C . THR A 1 100 ? 8.942 5.832 45.128 1.00 91.56 100 THR A C 1
ATOM 835 O O . THR A 1 100 ? 8.631 4.691 44.783 1.00 91.56 100 THR A O 1
ATOM 838 N N . PHE A 1 101 ? 10.029 6.432 44.625 1.00 90.62 101 PHE A N 1
ATOM 839 C CA . PHE A 1 101 ? 10.895 5.781 43.628 1.00 90.62 101 PHE A CA 1
ATOM 840 C C . PHE A 1 101 ? 11.514 4.456 44.112 1.00 90.62 101 PHE A C 1
ATOM 842 O O . PHE A 1 101 ? 11.421 3.480 43.362 1.00 90.62 101 PHE A O 1
ATOM 849 N N . PRO A 1 102 ? 12.064 4.358 45.344 1.00 88.94 102 PRO A N 1
ATOM 850 C CA . PRO A 1 102 ? 12.490 3.088 45.933 1.00 88.94 102 PRO A CA 1
ATOM 851 C C . PRO A 1 102 ? 11.416 2.005 45.850 1.00 88.94 102 PRO A C 1
ATOM 853 O O . PRO A 1 102 ? 11.677 0.886 45.412 1.00 88.94 102 PRO A O 1
ATOM 856 N N . LYS A 1 103 ? 10.182 2.367 46.219 1.00 89.56 103 LYS A N 1
ATOM 857 C CA . LYS A 1 103 ? 9.047 1.447 46.243 1.00 89.56 103 LYS A CA 1
ATOM 858 C C . LYS A 1 103 ? 8.667 0.982 44.842 1.00 89.56 103 LYS A C 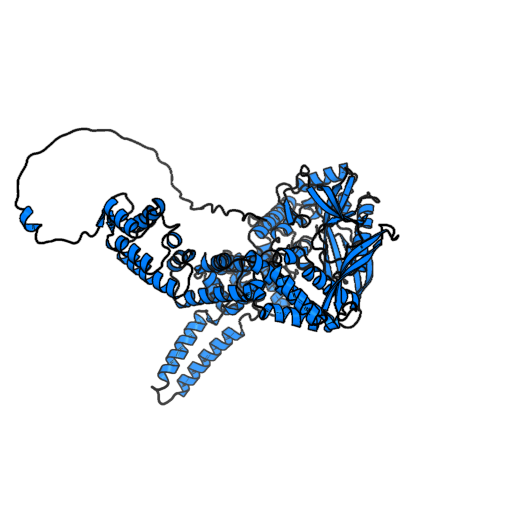1
ATOM 860 O O . LYS A 1 103 ? 8.491 -0.209 44.625 1.00 89.56 103 LYS A O 1
ATOM 865 N N . LEU A 1 104 ? 8.600 1.895 43.874 1.00 90.62 104 LEU A N 1
ATOM 866 C CA . LEU A 1 104 ? 8.344 1.533 42.479 1.00 90.62 104 LEU A CA 1
ATOM 867 C C . LEU A 1 104 ? 9.435 0.598 41.937 1.00 90.62 104 LEU A C 1
ATOM 869 O O . LEU A 1 104 ? 9.132 -0.389 41.271 1.00 90.62 104 LEU A O 1
ATOM 873 N N . LYS A 1 105 ? 10.707 0.853 42.250 1.00 88.56 105 LYS A N 1
ATOM 874 C CA . LYS A 1 105 ? 11.793 -0.038 41.829 1.00 88.56 105 LYS A CA 1
ATOM 875 C C . LYS A 1 105 ? 11.690 -1.416 42.490 1.00 88.56 105 LYS A C 1
ATOM 877 O O . LYS A 1 105 ? 11.827 -2.420 41.797 1.00 88.56 105 LYS A O 1
ATOM 882 N N . GLN A 1 106 ? 11.385 -1.472 43.789 1.00 89.12 106 GLN A N 1
ATOM 883 C CA . GLN A 1 106 ? 11.152 -2.723 44.520 1.00 89.12 106 GLN A CA 1
ATOM 884 C C . GLN A 1 106 ? 9.977 -3.517 43.939 1.00 89.12 106 GLN A C 1
ATOM 886 O O . GLN A 1 106 ? 10.066 -4.734 43.788 1.00 89.12 106 GLN A O 1
ATOM 891 N N . ASP A 1 107 ? 8.914 -2.824 43.540 1.00 89.62 107 ASP A N 1
ATOM 892 C CA . ASP A 1 107 ? 7.755 -3.424 42.885 1.00 89.62 107 ASP A CA 1
ATOM 893 C C . ASP A 1 107 ? 8.038 -3.788 41.416 1.00 89.62 107 ASP A C 1
ATOM 895 O O . ASP A 1 107 ? 7.143 -4.242 40.702 1.00 89.62 107 ASP A O 1
ATOM 899 N N . GLY A 1 108 ? 9.279 -3.609 40.948 1.00 88.56 108 GLY A N 1
ATOM 900 C CA . GLY A 1 108 ? 9.806 -4.092 39.676 1.00 88.56 108 GLY A CA 1
ATOM 901 C C . GLY A 1 108 ? 9.609 -3.146 38.495 1.00 88.56 108 GLY A C 1
ATOM 902 O O . GLY A 1 108 ? 9.536 -3.632 37.373 1.00 88.56 108 GLY A O 1
ATOM 903 N N . PHE A 1 109 ? 9.417 -1.841 38.705 1.00 89.62 109 PHE A N 1
ATOM 904 C CA . PHE A 1 109 ? 9.348 -0.859 37.613 1.00 89.62 109 PHE A CA 1
ATOM 905 C C . PHE A 1 109 ? 10.745 -0.446 37.119 1.00 89.62 109 PHE A C 1
ATOM 907 O O . PHE A 1 109 ? 11.635 -0.151 37.918 1.00 89.62 109 PHE A O 1
ATOM 914 N N . GLU A 1 110 ? 10.909 -0.330 35.799 1.00 88.12 110 GLU A N 1
ATOM 915 C CA . GLU A 1 110 ? 12.121 0.215 35.167 1.00 88.12 110 GLU A CA 1
ATOM 916 C C . GLU A 1 110 ? 11.992 1.735 34.989 1.00 88.12 110 GLU A C 1
ATOM 918 O O . GLU A 1 110 ? 11.546 2.237 33.956 1.00 88.12 110 GLU A O 1
ATOM 923 N N . LEU A 1 111 ? 12.321 2.479 36.049 1.00 86.56 111 LEU A N 1
ATOM 924 C CA . LEU A 1 111 ? 12.098 3.930 36.128 1.00 86.56 111 LEU A CA 1
ATOM 925 C C . LEU A 1 111 ? 12.822 4.720 35.031 1.00 86.56 111 LEU A C 1
ATOM 927 O O . LEU A 1 111 ? 12.310 5.734 34.563 1.00 86.56 111 LEU A O 1
ATOM 931 N N . ASP A 1 112 ? 13.994 4.262 34.606 1.00 79.00 112 ASP A N 1
ATOM 932 C CA . ASP A 1 112 ? 14.765 4.887 33.537 1.00 79.00 112 ASP A CA 1
ATOM 933 C C . ASP A 1 112 ? 14.083 4.756 32.174 1.00 79.00 112 ASP A C 1
ATOM 935 O O . ASP A 1 112 ? 14.109 5.721 31.418 1.00 79.00 112 ASP A O 1
ATOM 939 N N . LYS A 1 113 ? 13.407 3.634 31.894 1.00 81.81 113 LYS A N 1
ATOM 940 C CA . LYS A 1 113 ? 12.599 3.466 30.673 1.00 81.81 113 LYS A CA 1
ATOM 941 C C . LYS A 1 113 ? 11.293 4.256 30.711 1.00 81.81 113 LYS A C 1
ATOM 943 O O . LYS A 1 113 ? 10.871 4.778 29.688 1.00 81.81 113 LYS A O 1
ATOM 948 N N . ILE A 1 114 ? 10.652 4.357 31.877 1.00 84.00 114 ILE A N 1
ATOM 949 C CA . ILE A 1 114 ? 9.371 5.075 32.024 1.00 84.00 114 ILE A CA 1
ATOM 950 C C . ILE A 1 114 ? 9.570 6.590 31.889 1.00 84.00 114 ILE A C 1
ATOM 952 O O . ILE A 1 114 ? 8.727 7.289 31.326 1.00 84.00 114 ILE A O 1
ATOM 956 N N . PHE A 1 115 ? 10.674 7.115 32.429 1.00 81.25 115 PHE A N 1
ATOM 957 C CA . PHE A 1 115 ? 10.900 8.557 32.538 1.00 81.25 115 PHE A CA 1
ATOM 958 C C . PHE A 1 115 ? 11.977 9.110 31.597 1.00 81.25 115 PHE A C 1
ATOM 960 O O . PHE A 1 115 ? 12.288 10.296 31.704 1.00 81.25 115 PHE A O 1
ATOM 967 N N . GLN A 1 116 ? 12.500 8.303 30.666 1.00 71.38 116 GLN A N 1
ATOM 968 C CA . GLN A 1 116 ? 13.623 8.643 29.779 1.00 71.38 116 GLN A CA 1
ATOM 969 C C . GLN A 1 116 ? 13.500 10.032 29.120 1.00 71.38 116 GLN A C 1
ATOM 971 O O . GLN A 1 116 ? 14.470 10.788 29.105 1.00 71.38 116 GLN A O 1
ATOM 976 N N . ASP A 1 117 ? 12.294 10.402 28.674 1.00 64.31 117 ASP A N 1
ATOM 977 C CA . ASP A 1 117 ? 12.030 11.645 27.931 1.00 64.31 117 ASP A CA 1
ATOM 978 C C . ASP A 1 117 ? 11.422 12.783 28.785 1.00 64.31 117 ASP A C 1
ATOM 980 O O . ASP A 1 117 ? 11.079 13.849 28.271 1.00 64.31 117 ASP A O 1
ATOM 984 N N . ASN A 1 118 ? 11.270 12.600 30.104 1.00 62.22 118 ASN A N 1
ATOM 985 C CA . ASN A 1 118 ? 10.476 13.488 30.974 1.00 62.22 118 ASN A CA 1
ATOM 986 C C . ASN A 1 118 ? 11.279 14.541 31.769 1.00 62.22 118 ASN A C 1
ATOM 988 O O . ASN A 1 118 ? 10.837 15.001 32.822 1.00 62.22 118 ASN A O 1
ATOM 992 N N . CYS A 1 119 ? 12.416 15.008 31.250 1.00 55.97 119 CYS A N 1
ATOM 993 C CA . CYS A 1 119 ? 13.310 15.955 31.941 1.00 55.97 119 CYS A CA 1
ATOM 994 C C . CYS A 1 119 ? 12.706 17.335 32.297 1.00 55.97 119 CYS A C 1
ATOM 996 O O . CYS A 1 119 ? 13.368 18.120 32.970 1.00 55.97 119 CYS A O 1
ATOM 998 N N . SER A 1 120 ? 11.498 17.679 31.833 1.00 59.69 120 SER A N 1
ATOM 999 C CA . SER A 1 120 ? 10.921 19.029 31.964 1.00 59.69 120 SER A CA 1
ATOM 1000 C C . SER A 1 120 ? 9.650 19.116 32.817 1.00 59.69 120 SER A C 1
ATOM 1002 O O . SER A 1 120 ? 9.020 20.175 32.865 1.00 59.69 120 SER A O 1
ATOM 1004 N N . ARG A 1 121 ? 9.210 18.024 33.454 1.00 72.12 121 ARG A N 1
ATOM 1005 C CA . ARG A 1 121 ? 7.942 17.992 34.199 1.00 72.12 121 ARG A CA 1
ATOM 1006 C C . ARG A 1 121 ? 8.186 17.816 35.692 1.00 72.12 121 ARG A C 1
ATOM 1008 O O . ARG A 1 121 ? 8.750 16.811 36.089 1.00 72.12 121 ARG A O 1
ATOM 1015 N N . SER A 1 122 ? 7.656 18.724 36.506 1.00 79.69 122 SER A N 1
ATOM 1016 C CA . SER A 1 122 ? 7.523 18.534 37.953 1.00 79.69 122 SER A CA 1
ATOM 1017 C C . SER A 1 122 ? 6.102 18.103 38.324 1.00 79.69 122 SER A C 1
ATOM 1019 O O . SER A 1 122 ? 5.124 18.467 37.659 1.00 79.69 122 SER A O 1
ATOM 1021 N N . PHE A 1 123 ? 5.980 17.304 39.383 1.00 85.31 123 PHE A N 1
ATOM 1022 C CA . PHE A 1 123 ? 4.703 16.882 39.950 1.00 85.31 123 PHE A CA 1
ATOM 1023 C C . PHE A 1 123 ? 4.460 17.528 41.316 1.00 85.31 123 PHE A C 1
ATOM 1025 O O . PHE A 1 123 ? 5.374 17.746 42.110 1.00 85.31 123 PHE A O 1
ATOM 1032 N N . THR A 1 124 ? 3.188 17.766 41.630 1.00 87.81 124 THR A N 1
ATOM 1033 C CA . THR A 1 124 ? 2.757 17.889 43.029 1.00 87.81 124 THR A CA 1
ATOM 1034 C C . THR A 1 124 ? 2.629 16.492 43.648 1.00 87.81 124 THR A C 1
ATOM 1036 O O . THR A 1 124 ? 2.340 15.546 42.911 1.00 87.81 124 THR A O 1
ATOM 1039 N N . PRO A 1 125 ? 2.751 16.333 44.981 1.00 87.69 125 PRO A N 1
ATOM 1040 C CA . PRO A 1 125 ? 2.541 15.042 45.641 1.00 87.69 125 PRO A CA 1
ATOM 1041 C C . PRO A 1 125 ? 1.231 14.347 45.245 1.00 87.69 125 PRO A C 1
ATOM 1043 O O . PRO A 1 125 ? 1.238 13.165 44.922 1.00 87.69 125 PRO A O 1
ATOM 1046 N N . GLU A 1 126 ? 0.127 15.095 45.187 1.00 88.62 126 GLU A N 1
ATOM 1047 C CA . GLU A 1 126 ? -1.201 14.579 44.825 1.00 88.62 126 GLU A CA 1
ATOM 1048 C C . GLU A 1 126 ? -1.248 14.064 43.378 1.00 88.62 126 GLU A C 1
ATOM 1050 O O . GLU A 1 126 ? -1.715 12.956 43.114 1.00 88.62 126 GLU A O 1
ATOM 1055 N N . SER A 1 127 ? -0.715 14.843 42.429 1.00 88.19 127 SER A N 1
ATOM 1056 C CA . SER A 1 127 ? -0.689 14.442 41.015 1.00 88.19 127 SER A CA 1
ATOM 1057 C C . SER A 1 127 ? 0.264 13.274 40.753 1.00 88.19 127 SER A C 1
ATOM 1059 O O . SER A 1 127 ? -0.005 12.455 39.872 1.00 88.19 127 SER A O 1
ATOM 1061 N N . PHE A 1 128 ? 1.349 13.159 41.527 1.00 89.94 128 PHE A N 1
ATOM 1062 C CA . PHE A 1 128 ? 2.256 12.017 41.461 1.00 89.94 128 PHE A CA 1
ATOM 1063 C C . PHE A 1 128 ? 1.633 10.753 42.058 1.00 89.94 128 PHE A C 1
ATOM 1065 O O . PHE A 1 128 ? 1.815 9.666 41.512 1.00 89.94 128 PHE A O 1
ATOM 1072 N N . GLU A 1 129 ? 0.858 10.874 43.137 1.00 90.94 129 GLU A N 1
ATOM 1073 C CA . GLU A 1 129 ? 0.120 9.746 43.709 1.00 90.94 129 GLU A CA 1
ATOM 1074 C C . GLU A 1 129 ? -0.917 9.201 42.712 1.00 90.94 129 GLU A C 1
ATOM 1076 O O . GLU A 1 129 ? -1.009 7.988 42.509 1.00 90.94 129 GLU A O 1
ATOM 1081 N N . GLU A 1 130 ? -1.665 10.077 42.032 1.00 90.06 130 GLU A N 1
ATOM 1082 C CA . GLU A 1 130 ? -2.600 9.661 40.978 1.00 90.06 130 GLU A CA 1
ATOM 1083 C C . GLU A 1 130 ? -1.869 9.007 39.794 1.00 90.06 130 GLU A C 1
ATOM 1085 O O . GLU A 1 130 ? -2.290 7.955 39.304 1.00 90.06 130 GLU A O 1
ATOM 1090 N N . TYR A 1 131 ? -0.750 9.596 39.361 1.00 90.12 131 TYR A N 1
ATOM 1091 C CA . TYR A 1 131 ? 0.098 9.030 38.311 1.00 90.12 131 TYR A CA 1
ATOM 1092 C C . TYR A 1 131 ? 0.610 7.637 38.697 1.00 90.12 131 TYR A C 1
ATOM 1094 O O . TYR A 1 131 ? 0.519 6.702 37.906 1.00 90.12 131 TYR A O 1
ATOM 1102 N N . THR A 1 132 ? 1.052 7.472 39.942 1.00 91.25 132 THR A N 1
ATOM 1103 C CA . THR A 1 132 ? 1.529 6.201 40.494 1.00 91.25 132 THR A CA 1
ATOM 1104 C C . THR A 1 132 ? 0.424 5.146 40.506 1.00 91.25 132 THR A C 1
ATOM 1106 O O . THR A 1 132 ? 0.637 4.029 40.042 1.00 91.25 132 THR A O 1
ATOM 1109 N N . LYS A 1 133 ? -0.799 5.489 40.933 1.00 92.06 133 LYS A N 1
ATOM 1110 C CA . LYS A 1 133 ? -1.954 4.572 40.853 1.00 92.06 133 LYS A CA 1
ATOM 1111 C C . LYS A 1 133 ? -2.215 4.109 39.415 1.00 92.06 133 LYS A C 1
ATOM 1113 O O . LYS A 1 133 ? -2.491 2.932 39.186 1.00 92.06 133 LYS A O 1
ATOM 1118 N N . LYS A 1 134 ? -2.096 5.018 38.441 1.00 90.75 134 LYS A N 1
ATOM 1119 C CA . LYS A 1 134 ? -2.230 4.691 37.014 1.00 90.75 134 LYS A CA 1
ATOM 1120 C C . LYS A 1 134 ? -1.067 3.835 36.500 1.00 90.75 134 LYS A C 1
ATOM 1122 O O . LYS A 1 134 ? -1.327 2.938 35.707 1.00 90.75 134 LYS A O 1
ATOM 1127 N N . LEU A 1 135 ? 0.163 4.043 36.977 1.00 92.38 135 LEU A N 1
ATOM 1128 C CA . LEU A 1 135 ? 1.315 3.188 36.661 1.00 92.38 135 LEU A CA 1
ATOM 1129 C C . LEU A 1 135 ? 1.069 1.732 37.060 1.00 92.38 135 LEU A C 1
ATOM 1131 O O . LEU A 1 135 ? 1.233 0.856 36.217 1.00 92.38 135 LEU A O 1
ATOM 1135 N N . TYR A 1 136 ? 0.628 1.467 38.296 1.00 94.06 136 TYR A N 1
ATOM 1136 C CA . TYR A 1 136 ? 0.291 0.098 38.720 1.00 94.06 136 TYR A CA 1
ATOM 1137 C C . TYR A 1 136 ? -0.815 -0.501 37.856 1.00 94.06 136 TYR A C 1
ATOM 1139 O O . TYR A 1 136 ? -0.657 -1.600 37.343 1.00 94.06 136 TYR A O 1
ATOM 1147 N N . MET A 1 137 ? -1.888 0.249 37.595 1.00 93.75 137 MET A N 1
ATOM 1148 C CA . MET A 1 137 ? -2.967 -0.223 36.725 1.00 93.75 137 MET A CA 1
ATOM 1149 C C . MET A 1 137 ? -2.471 -0.585 35.314 1.00 93.75 137 MET A C 1
ATOM 1151 O O . MET A 1 137 ? -2.852 -1.615 34.769 1.00 93.75 137 MET A O 1
ATOM 1155 N N . VAL A 1 138 ? -1.650 0.267 34.697 1.00 93.19 138 VAL A N 1
ATOM 1156 C CA . VAL A 1 138 ? -1.111 0.050 33.344 1.00 93.19 138 VAL A CA 1
ATOM 1157 C C . VAL A 1 138 ? -0.112 -1.114 33.335 1.00 93.19 138 VAL A C 1
ATOM 1159 O O . VAL A 1 138 ? -0.124 -1.921 32.406 1.00 93.19 138 VAL A O 1
ATOM 1162 N N . LYS A 1 139 ? 0.683 -1.273 34.397 1.00 92.69 139 LYS A N 1
ATOM 1163 C CA . LYS A 1 139 ? 1.541 -2.444 34.602 1.00 92.69 139 LYS A CA 1
ATOM 1164 C C . LYS A 1 139 ? 0.734 -3.737 34.702 1.00 92.69 139 LYS A C 1
ATOM 1166 O O . LYS A 1 139 ? 1.048 -4.690 33.996 1.00 92.69 139 LYS A O 1
ATOM 1171 N N . ASP A 1 140 ? -0.329 -3.750 35.501 1.00 93.62 140 ASP A N 1
ATOM 1172 C CA . ASP A 1 140 ? -1.200 -4.919 35.685 1.00 93.62 140 ASP A CA 1
ATOM 1173 C C . ASP A 1 140 ? -1.925 -5.316 34.391 1.00 93.62 140 ASP A C 1
ATOM 1175 O O . ASP A 1 140 ? -2.239 -6.485 34.174 1.00 93.62 140 ASP A O 1
ATOM 1179 N N . LEU A 1 141 ? -2.182 -4.349 33.504 1.00 94.31 141 LEU A N 1
ATOM 1180 C CA . LEU A 1 141 ? -2.722 -4.600 32.166 1.00 94.31 141 LEU A CA 1
ATOM 1181 C C . LEU A 1 141 ? -1.683 -5.174 31.185 1.00 94.31 141 LEU A C 1
ATOM 1183 O O . LEU A 1 141 ? -2.079 -5.646 30.120 1.00 94.31 141 LEU A O 1
ATOM 1187 N N . GLY A 1 142 ? -0.391 -5.163 31.528 1.00 92.50 142 GLY A N 1
ATOM 1188 C CA . GLY A 1 142 ? 0.684 -5.771 30.738 1.00 92.50 142 GLY A CA 1
ATOM 1189 C C . GLY A 1 142 ? 1.357 -4.846 29.721 1.00 92.50 142 GLY A C 1
ATOM 1190 O O . GLY A 1 142 ? 1.909 -5.337 28.738 1.00 92.50 142 GLY A O 1
ATOM 1191 N N . TYR A 1 143 ? 1.311 -3.525 29.920 1.00 92.69 143 TYR A N 1
ATOM 1192 C CA . TYR A 1 143 ? 1.991 -2.577 29.030 1.00 92.69 143 TYR A CA 1
ATOM 1193 C C . TYR A 1 143 ? 3.521 -2.591 29.215 1.00 92.69 143 TYR A C 1
ATOM 1195 O O . TYR A 1 143 ? 3.990 -2.666 30.353 1.00 92.69 143 TYR A O 1
ATOM 1203 N N . PRO A 1 144 ? 4.313 -2.428 28.138 1.00 89.12 144 PRO A N 1
ATOM 1204 C CA . PRO A 1 144 ? 5.762 -2.264 28.243 1.00 89.12 144 PRO A CA 1
ATOM 1205 C C . PRO A 1 144 ? 6.145 -0.944 28.920 1.00 89.12 144 PRO A C 1
ATOM 1207 O O . PRO A 1 144 ? 5.528 0.094 28.667 1.00 89.12 144 PRO A O 1
ATOM 1210 N N . TYR A 1 145 ? 7.218 -0.956 29.721 1.00 88.25 145 TYR A N 1
ATOM 1211 C CA . TYR A 1 145 ? 7.689 0.221 30.469 1.00 88.25 145 TYR A CA 1
ATOM 1212 C C . TYR A 1 145 ? 7.945 1.448 29.582 1.00 88.25 145 TYR A C 1
ATOM 1214 O O . TYR A 1 145 ? 7.552 2.548 29.969 1.00 88.25 145 TYR A O 1
ATOM 1222 N N . LYS A 1 146 ? 8.510 1.247 28.378 1.00 84.75 146 LYS A N 1
ATOM 1223 C CA . LYS A 1 146 ? 8.800 2.302 27.382 1.00 84.75 146 LYS A CA 1
ATOM 1224 C C . LYS A 1 146 ? 7.561 3.141 27.028 1.00 84.75 146 LYS A C 1
ATOM 1226 O O . LYS A 1 146 ? 7.680 4.337 26.805 1.00 84.75 146 LYS A O 1
ATOM 1231 N N . PHE A 1 147 ? 6.367 2.541 27.021 1.00 86.94 147 PHE A N 1
ATOM 1232 C CA . PHE A 1 147 ? 5.139 3.202 26.558 1.00 86.94 147 PHE A CA 1
ATOM 1233 C C . PHE A 1 147 ? 4.171 3.587 27.686 1.00 86.94 147 PHE A C 1
ATOM 1235 O O . PHE A 1 147 ? 3.149 4.230 27.427 1.00 86.94 147 PHE A O 1
ATOM 1242 N N . MET A 1 148 ? 4.466 3.232 28.944 1.00 89.81 148 MET A N 1
ATOM 1243 C CA . MET A 1 148 ? 3.554 3.489 30.069 1.00 89.81 148 MET A CA 1
ATOM 1244 C C . MET A 1 148 ? 3.219 4.972 30.221 1.00 89.81 148 MET A C 1
ATOM 1246 O O . MET A 1 148 ? 2.063 5.323 30.453 1.00 89.81 148 MET A O 1
ATOM 1250 N N . ASP A 1 149 ? 4.204 5.853 30.057 1.00 84.88 149 ASP A N 1
ATOM 1251 C CA . ASP A 1 149 ? 3.979 7.288 30.189 1.00 84.88 149 ASP A CA 1
ATOM 1252 C C . ASP A 1 149 ? 3.098 7.850 29.058 1.00 84.88 149 ASP A C 1
ATOM 1254 O O . ASP A 1 149 ? 2.156 8.598 29.337 1.00 84.88 149 ASP A O 1
ATOM 1258 N N . CYS A 1 150 ? 3.319 7.429 27.805 1.00 84.88 150 CYS A N 1
ATOM 1259 C CA . CYS A 1 150 ? 2.465 7.780 26.660 1.00 84.88 150 CYS A CA 1
ATOM 1260 C C . CYS A 1 150 ? 1.005 7.379 26.912 1.00 84.88 150 CYS A C 1
ATOM 1262 O O . CYS A 1 150 ? 0.073 8.170 26.722 1.00 84.88 150 CYS A O 1
ATOM 1264 N N . VAL A 1 151 ? 0.807 6.165 27.426 1.00 89.12 151 VAL A N 1
ATOM 1265 C CA . VAL A 1 151 ? -0.509 5.608 27.749 1.00 89.12 151 VAL A CA 1
ATOM 1266 C C . VAL A 1 151 ? -1.169 6.357 28.907 1.00 89.12 151 VAL A C 1
ATOM 1268 O O . VAL A 1 151 ? -2.345 6.710 28.811 1.00 89.12 151 VAL A O 1
ATOM 1271 N N . ILE A 1 152 ? -0.443 6.690 29.974 1.00 90.12 152 ILE A N 1
ATOM 1272 C CA . ILE A 1 152 ? -1.005 7.452 31.101 1.00 90.12 152 ILE A CA 1
ATOM 1273 C C . ILE A 1 152 ? -1.381 8.874 30.669 1.00 90.12 152 ILE A C 1
ATOM 1275 O O . ILE A 1 152 ? -2.472 9.351 31.000 1.00 90.12 152 ILE A O 1
ATOM 1279 N N . LYS A 1 153 ? -0.521 9.540 29.888 1.00 86.94 153 LYS A N 1
ATOM 1280 C CA . LYS A 1 153 ? -0.767 10.889 29.347 1.00 86.94 153 LYS A CA 1
ATOM 1281 C C . LYS A 1 153 ? -1.974 10.938 28.414 1.00 86.94 153 LYS A C 1
ATOM 1283 O O . LYS A 1 153 ? -2.638 11.970 28.341 1.00 86.94 153 LYS A O 1
ATOM 1288 N N . SER A 1 154 ? -2.295 9.831 27.745 1.00 89.50 154 SER A N 1
ATOM 1289 C CA . SER A 1 154 ? -3.475 9.741 26.881 1.00 89.50 154 SER A CA 1
ATOM 1290 C C . SER A 1 154 ? -4.799 9.913 27.635 1.00 89.50 154 SER A C 1
ATOM 1292 O O . SER A 1 154 ? -5.788 10.330 27.033 1.00 89.50 154 SER A O 1
ATOM 1294 N N . ASN A 1 155 ? -4.809 9.635 28.948 1.00 90.62 155 ASN A N 1
ATOM 1295 C CA . ASN A 1 155 ? -5.980 9.687 29.827 1.00 90.62 155 ASN A CA 1
ATOM 1296 C C . ASN A 1 155 ? -7.186 8.883 29.293 1.00 90.62 155 ASN A C 1
ATOM 1298 O O . ASN A 1 155 ? -8.344 9.281 29.446 1.00 90.62 155 ASN A O 1
ATOM 1302 N N . LEU A 1 156 ? -6.908 7.753 28.641 1.00 92.75 156 LEU A N 1
ATOM 1303 C CA . LEU A 1 156 ? -7.927 6.864 28.098 1.00 92.75 156 LEU A CA 1
ATOM 1304 C C . LEU A 1 156 ? -8.671 6.091 29.206 1.00 92.75 156 LEU A C 1
ATOM 1306 O O . LEU A 1 156 ? -8.068 5.695 30.208 1.00 92.75 156 LEU A O 1
ATOM 1310 N N . PRO A 1 157 ? -9.977 5.807 29.032 1.00 93.50 157 PRO A N 1
ATOM 1311 C CA . PRO A 1 157 ? -10.714 4.919 29.926 1.00 93.50 157 PRO A CA 1
ATOM 1312 C C . PRO A 1 157 ? -10.123 3.503 29.950 1.00 93.50 157 PRO A C 1
ATOM 1314 O O . PRO A 1 157 ? -9.674 2.994 28.927 1.00 93.50 157 PRO A O 1
ATOM 1317 N N . VAL A 1 158 ? -10.248 2.799 31.081 1.00 93.06 158 VAL A N 1
ATOM 1318 C CA . VAL A 1 158 ? -9.731 1.423 31.256 1.00 93.06 158 VAL A CA 1
ATOM 1319 C C . VAL A 1 158 ? -10.208 0.456 30.163 1.00 93.06 158 VAL A C 1
ATOM 1321 O O . VAL A 1 158 ? -9.454 -0.414 29.736 1.00 93.06 158 VAL A O 1
ATOM 1324 N N . LYS A 1 159 ? -11.449 0.605 29.675 1.00 93.81 159 LYS A N 1
ATOM 1325 C CA . LYS A 1 159 ? -11.972 -0.196 28.552 1.00 93.81 159 LYS A CA 1
ATOM 1326 C C . LYS A 1 159 ? -11.120 -0.022 27.287 1.00 93.81 159 LYS A C 1
ATOM 1328 O O . LYS A 1 159 ? -10.809 -1.008 26.629 1.00 93.81 159 LYS A O 1
ATOM 1333 N N . ASP A 1 160 ? -10.745 1.212 26.966 1.00 95.19 160 ASP A N 1
ATOM 1334 C CA . ASP A 1 160 ? -9.952 1.533 25.778 1.00 95.19 160 ASP A CA 1
ATOM 1335 C C . ASP A 1 160 ? -8.500 1.056 25.948 1.00 95.19 160 ASP A C 1
ATOM 1337 O O . ASP A 1 160 ? -7.922 0.521 25.006 1.00 95.19 160 ASP A O 1
ATOM 1341 N N . LEU A 1 161 ? -7.953 1.127 27.168 1.00 95.50 161 LEU A N 1
ATOM 1342 C CA . LEU A 1 161 ? -6.643 0.549 27.493 1.00 95.50 161 LEU A CA 1
ATOM 1343 C C . LEU A 1 161 ? -6.611 -0.976 27.323 1.00 95.50 161 LEU A C 1
ATOM 1345 O O . LEU A 1 161 ? -5.632 -1.525 26.826 1.00 95.50 161 LEU A O 1
ATOM 1349 N N . LYS A 1 162 ? -7.682 -1.679 27.698 1.00 95.81 162 LYS A N 1
ATOM 1350 C CA . LYS A 1 162 ? -7.791 -3.124 27.444 1.00 95.81 162 LYS A CA 1
ATOM 1351 C C . LYS A 1 162 ? -7.857 -3.430 25.948 1.00 95.81 162 LYS A C 1
ATOM 1353 O O . LYS A 1 162 ? -7.188 -4.343 25.486 1.00 95.81 162 LYS A O 1
ATOM 1358 N N . ASN A 1 163 ? -8.602 -2.629 25.183 1.00 94.81 163 ASN A N 1
ATOM 1359 C CA . ASN A 1 163 ? -8.681 -2.799 23.731 1.00 94.81 163 ASN A CA 1
ATOM 1360 C C . ASN A 1 163 ? -7.321 -2.620 23.038 1.00 94.81 163 ASN A C 1
ATOM 1362 O O . ASN A 1 163 ? -7.040 -3.343 22.086 1.00 94.81 163 ASN A O 1
ATOM 1366 N N . LEU A 1 164 ? -6.495 -1.681 23.507 1.00 96.44 164 LEU A N 1
ATOM 1367 C CA . LEU A 1 164 ? -5.132 -1.476 23.009 1.00 96.44 164 LEU A CA 1
ATOM 1368 C C . LEU A 1 164 ? -4.251 -2.712 23.237 1.00 96.44 164 LEU A C 1
ATOM 1370 O O . LEU A 1 164 ? -3.648 -3.201 22.286 1.00 96.44 164 LEU A O 1
ATOM 1374 N N . ILE A 1 165 ? -4.248 -3.263 24.458 1.00 96.88 165 ILE A N 1
ATOM 1375 C CA . ILE A 1 165 ? -3.547 -4.523 24.764 1.00 96.88 165 ILE A CA 1
ATOM 1376 C C . ILE A 1 165 ? -4.045 -5.657 23.873 1.00 96.88 165 ILE A C 1
ATOM 1378 O O . ILE A 1 165 ? -3.245 -6.409 23.320 1.00 96.88 165 ILE A O 1
ATOM 1382 N N . ASP A 1 166 ? -5.361 -5.774 23.698 1.00 96.69 166 ASP A N 1
ATOM 1383 C CA . ASP A 1 166 ? -5.911 -6.826 22.858 1.00 96.69 166 ASP A CA 1
ATOM 1384 C C . ASP A 1 166 ? -5.447 -6.710 21.401 1.00 96.69 166 ASP A C 1
ATOM 1386 O O . ASP A 1 166 ? -5.109 -7.722 20.799 1.00 96.69 166 ASP A O 1
ATOM 1390 N N . VAL A 1 167 ? -5.460 -5.506 20.815 1.00 97.00 167 VAL A N 1
ATOM 1391 C CA . VAL A 1 167 ? -5.012 -5.305 19.426 1.00 97.00 167 VAL A CA 1
ATOM 1392 C C . VAL A 1 167 ? -3.532 -5.609 19.281 1.00 97.00 167 VAL A C 1
ATOM 1394 O O . VAL A 1 167 ? -3.156 -6.289 18.334 1.00 97.00 167 VAL A O 1
ATOM 1397 N N . ARG A 1 168 ? -2.710 -5.179 20.236 1.00 95.38 168 ARG A N 1
ATOM 1398 C CA . ARG A 1 168 ? -1.287 -5.506 20.259 1.00 95.38 168 ARG A CA 1
ATOM 1399 C C . ARG A 1 168 ? -1.041 -7.011 20.337 1.00 95.38 168 ARG A C 1
ATOM 1401 O O . ARG A 1 168 ? -0.249 -7.544 19.571 1.00 95.38 168 ARG A O 1
ATOM 1408 N N . ASN A 1 169 ? -1.781 -7.720 21.188 1.00 96.00 169 ASN A N 1
ATOM 1409 C CA . ASN A 1 169 ? -1.694 -9.178 21.263 1.00 96.00 169 ASN A CA 1
ATOM 1410 C C . ASN A 1 169 ? -2.153 -9.853 19.960 1.00 96.00 169 ASN A C 1
ATOM 1412 O O . ASN A 1 169 ? -1.589 -10.872 19.574 1.00 96.00 169 ASN A O 1
ATOM 1416 N N . GLU A 1 170 ? -3.158 -9.307 19.270 1.00 96.81 170 GLU A N 1
ATOM 1417 C CA . GLU A 1 170 ? -3.521 -9.769 17.924 1.00 96.81 170 GLU A CA 1
ATOM 1418 C C . GLU A 1 170 ? -2.430 -9.452 16.891 1.00 96.81 170 GLU A C 1
ATOM 1420 O O . GLU A 1 170 ? -2.174 -10.288 16.032 1.00 96.81 170 GLU A O 1
ATOM 1425 N N . GLY A 1 171 ? -1.735 -8.316 17.014 1.00 90.38 171 GLY A N 1
ATOM 1426 C CA . GLY A 1 171 ? -0.566 -7.968 16.200 1.00 90.38 171 GLY A CA 1
ATOM 1427 C C . GLY A 1 171 ? 0.575 -8.967 16.364 1.00 90.38 171 GLY A C 1
ATOM 1428 O O . GLY A 1 171 ? 1.147 -9.401 15.375 1.00 90.38 171 GLY A O 1
ATOM 1429 N N . TYR A 1 172 ? 0.844 -9.423 17.589 1.00 86.81 172 TYR A N 1
ATOM 1430 C CA . TYR A 1 172 ? 1.823 -10.488 17.830 1.00 86.81 172 TYR A CA 1
ATOM 1431 C C . TYR A 1 172 ? 1.406 -11.834 17.236 1.00 86.81 172 TYR A C 1
ATOM 1433 O O . TYR A 1 172 ? 2.246 -12.550 16.696 1.00 86.81 172 TYR A O 1
ATOM 1441 N N . LYS A 1 173 ? 0.124 -12.200 17.363 1.00 89.25 173 LYS A N 1
ATOM 1442 C CA . LYS A 1 173 ? -0.404 -13.475 16.851 1.00 89.25 173 LYS A CA 1
ATOM 1443 C C . LYS A 1 173 ? -0.451 -13.534 15.329 1.00 89.25 173 LYS A C 1
ATOM 1445 O O . LYS A 1 173 ? -0.378 -14.630 14.794 1.00 89.25 173 LYS A O 1
ATOM 1450 N N . GLN A 1 174 ? -0.661 -12.386 14.687 1.00 86.38 174 GLN A N 1
ATOM 1451 C CA . GLN A 1 174 ? -0.817 -12.237 13.240 1.00 86.38 174 GLN A CA 1
ATOM 1452 C C . GLN A 1 174 ? 0.328 -11.394 12.652 1.00 86.38 174 GLN A C 1
ATOM 1454 O O . GLN A 1 174 ? 0.119 -10.624 11.709 1.00 86.38 174 GLN A O 1
ATOM 1459 N N . ARG A 1 175 ? 1.527 -11.491 13.246 1.00 81.94 175 ARG A N 1
ATOM 1460 C CA . ARG A 1 175 ? 2.724 -10.721 12.864 1.00 81.94 175 ARG A CA 1
ATOM 1461 C C . ARG A 1 175 ? 3.028 -10.877 11.380 1.00 81.94 175 ARG A C 1
ATOM 1463 O O . ARG A 1 175 ? 3.301 -9.903 10.689 1.00 81.94 175 ARG A O 1
ATOM 1470 N N . GLU A 1 176 ? 2.842 -12.083 10.872 1.00 67.38 176 GLU A N 1
ATOM 1471 C CA . GLU A 1 176 ? 3.101 -12.456 9.493 1.00 67.38 176 GLU A CA 1
ATOM 1472 C C . GLU A 1 176 ? 2.264 -11.660 8.474 1.00 67.38 176 GLU A C 1
ATOM 1474 O O . GLU A 1 176 ? 2.656 -11.515 7.311 1.00 67.38 176 GLU A O 1
ATOM 1479 N N . LEU A 1 177 ? 1.120 -11.109 8.900 1.00 76.88 177 LEU A N 1
ATOM 1480 C CA . LEU A 1 177 ? 0.317 -10.209 8.076 1.00 76.88 177 LEU A CA 1
ATOM 1481 C C . LEU A 1 177 ? 0.949 -8.817 7.975 1.00 76.88 177 LEU A C 1
ATOM 1483 O O . LEU A 1 177 ? 0.900 -8.231 6.892 1.00 76.88 177 LEU A O 1
ATOM 1487 N N . LEU A 1 178 ? 1.571 -8.337 9.054 1.00 71.69 178 LEU A N 1
ATOM 1488 C CA . LEU A 1 178 ? 2.259 -7.044 9.136 1.00 71.69 178 LEU A CA 1
ATOM 1489 C C . LEU A 1 178 ? 3.628 -7.068 8.438 1.00 71.69 178 LEU A C 1
ATOM 1491 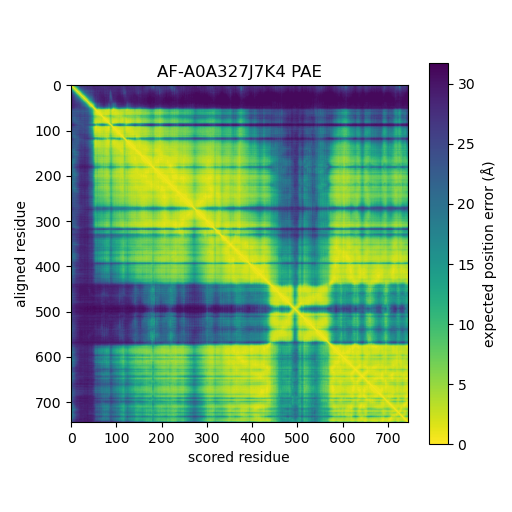O O . LEU A 1 178 ? 4.009 -6.064 7.840 1.00 71.69 178 LEU A O 1
ATOM 1495 N N . ASP A 1 179 ? 4.309 -8.215 8.460 1.00 55.62 179 ASP A N 1
ATOM 1496 C CA . ASP A 1 179 ? 5.662 -8.405 7.929 1.00 55.62 179 ASP A CA 1
ATOM 1497 C C . ASP A 1 179 ? 5.773 -8.278 6.407 1.00 55.62 179 ASP A C 1
ATOM 1499 O O . ASP A 1 179 ? 4.865 -8.638 5.646 1.00 55.62 179 ASP A O 1
ATOM 1503 N N . TYR A 1 180 ? 6.955 -7.877 5.953 1.00 50.75 180 TYR A N 1
ATOM 1504 C CA . TYR A 1 180 ? 7.391 -7.959 4.565 1.00 50.75 180 TYR A CA 1
ATOM 1505 C C . TYR A 1 180 ? 8.185 -9.243 4.313 1.00 50.75 180 TYR A C 1
ATOM 1507 O O . TYR A 1 180 ? 8.745 -9.840 5.226 1.00 50.75 180 TYR A O 1
ATOM 1515 N N . ALA A 1 181 ? 8.294 -9.655 3.047 1.00 45.53 181 ALA A N 1
ATOM 1516 C CA . ALA A 1 181 ? 9.055 -10.855 2.680 1.00 45.53 181 ALA A CA 1
ATOM 1517 C C . ALA A 1 181 ? 10.543 -10.783 3.086 1.00 45.53 181 ALA A C 1
ATOM 1519 O O . ALA A 1 181 ? 11.182 -11.808 3.267 1.00 45.53 181 ALA A O 1
ATOM 1520 N N . SER A 1 182 ? 11.097 -9.577 3.225 1.00 41.97 182 SER A N 1
ATOM 1521 C CA . SER A 1 182 ? 12.496 -9.341 3.596 1.00 41.97 182 SER A CA 1
ATOM 1522 C C . SER A 1 182 ? 12.683 -8.812 5.021 1.00 41.97 182 SER A C 1
ATOM 1524 O O . SER A 1 182 ? 13.818 -8.568 5.426 1.00 41.97 182 SER A O 1
ATOM 1526 N N . TYR A 1 183 ? 11.597 -8.561 5.758 1.00 46.56 183 TYR A N 1
ATOM 1527 C CA . TYR A 1 183 ? 11.648 -7.899 7.060 1.00 46.56 183 TYR A CA 1
ATOM 1528 C C . TYR A 1 183 ? 10.438 -8.283 7.905 1.00 46.56 183 TYR A C 1
ATOM 1530 O O . TYR A 1 183 ? 9.304 -8.001 7.518 1.00 46.56 183 TYR A O 1
ATOM 1538 N N . SER A 1 184 ? 10.680 -8.895 9.063 1.00 62.41 184 SER A N 1
ATOM 1539 C CA . SER A 1 184 ? 9.641 -9.113 10.067 1.00 62.41 184 SER A CA 1
ATOM 1540 C C . SER A 1 184 ? 9.897 -8.191 11.242 1.00 62.41 184 SER A C 1
ATOM 1542 O O . SER A 1 184 ? 11.018 -8.114 11.738 1.00 62.41 184 SER A O 1
ATOM 1544 N N . PHE A 1 185 ? 8.846 -7.517 11.682 1.00 65.50 185 PHE A N 1
ATOM 1545 C CA . PHE A 1 185 ? 8.927 -6.544 12.764 1.00 65.50 185 PHE A CA 1
ATOM 1546 C C . PHE A 1 185 ? 9.138 -7.267 14.096 1.00 65.50 185 PHE A C 1
ATOM 1548 O O . PHE A 1 185 ? 8.711 -8.412 14.245 1.00 65.50 185 PHE A O 1
ATOM 1555 N N . SER A 1 186 ? 9.777 -6.625 15.067 1.00 71.62 186 SER A N 1
ATOM 1556 C CA . SER A 1 186 ? 9.985 -7.103 16.441 1.00 71.62 186 SER A CA 1
ATOM 1557 C C . SER A 1 186 ? 8.760 -6.875 17.341 1.00 71.62 186 SER A C 1
ATOM 1559 O O . SER A 1 186 ? 7.783 -6.228 16.960 1.00 71.62 186 SER A O 1
ATOM 1561 N N . ASP A 1 187 ? 8.749 -7.463 18.546 1.00 79.75 187 ASP A N 1
ATOM 1562 C CA . ASP A 1 187 ? 7.716 -7.171 19.562 1.00 79.75 187 ASP A CA 1
ATOM 1563 C C . ASP A 1 187 ? 7.693 -5.672 19.908 1.00 79.75 187 ASP A C 1
ATOM 1565 O O . ASP A 1 187 ? 6.614 -5.096 20.051 1.00 79.75 187 ASP A O 1
ATOM 1569 N N . ASP A 1 188 ? 8.875 -5.054 19.994 1.00 77.75 188 ASP A N 1
ATOM 1570 C CA . ASP A 1 188 ? 9.048 -3.645 20.346 1.00 77.75 188 ASP A CA 1
ATOM 1571 C C . ASP A 1 188 ? 8.534 -2.710 19.239 1.00 77.75 188 ASP A C 1
ATOM 1573 O O . ASP A 1 188 ? 7.892 -1.708 19.548 1.00 77.75 188 ASP A O 1
ATOM 1577 N N . GLU A 1 189 ? 8.752 -3.043 17.961 1.00 81.44 189 GLU A N 1
ATOM 1578 C CA . GLU A 1 189 ? 8.208 -2.278 16.824 1.00 81.44 189 GLU A CA 1
ATOM 1579 C C . GLU A 1 189 ? 6.682 -2.393 16.732 1.00 81.44 189 GLU A C 1
ATOM 1581 O O . GLU A 1 189 ? 5.992 -1.406 16.493 1.00 81.44 189 GLU A O 1
ATOM 1586 N N . ILE A 1 190 ? 6.113 -3.576 16.986 1.00 84.25 190 ILE A N 1
ATOM 1587 C CA . ILE A 1 190 ? 4.650 -3.727 17.040 1.00 84.25 190 ILE A CA 1
ATOM 1588 C C . ILE A 1 190 ? 4.057 -2.982 18.246 1.00 84.25 190 ILE A C 1
ATOM 1590 O O . ILE A 1 190 ? 2.959 -2.425 18.152 1.00 84.25 190 ILE A O 1
ATOM 1594 N N . ASP A 1 191 ? 4.760 -2.957 19.380 1.00 86.94 191 ASP A N 1
ATOM 1595 C CA . ASP A 1 191 ? 4.362 -2.128 20.518 1.00 86.94 191 ASP A CA 1
ATOM 1596 C C . ASP A 1 191 ? 4.397 -0.636 20.157 1.00 86.94 191 ASP A C 1
ATOM 1598 O O . ASP A 1 191 ? 3.465 0.089 20.509 1.00 86.94 191 ASP A O 1
ATOM 1602 N N . GLU A 1 192 ? 5.414 -0.188 19.416 1.00 85.19 192 GLU A N 1
ATOM 1603 C CA . GLU A 1 192 ? 5.532 1.187 18.916 1.00 85.19 192 GLU A CA 1
ATOM 1604 C C . GLU A 1 192 ? 4.333 1.562 18.040 1.00 85.19 192 GLU A C 1
ATOM 1606 O O . GLU A 1 192 ? 3.611 2.506 18.377 1.00 85.19 192 GLU A O 1
ATOM 1611 N N . LEU A 1 193 ? 4.015 0.734 17.038 1.00 88.75 193 LEU A N 1
ATOM 1612 C CA . LEU A 1 193 ? 2.875 0.921 16.136 1.00 88.75 193 LEU A CA 1
ATOM 1613 C C . LEU A 1 193 ? 1.565 1.237 16.874 1.00 88.75 193 LEU A C 1
ATOM 1615 O O . LEU A 1 193 ? 0.800 2.113 16.466 1.00 88.75 193 LEU A O 1
ATOM 1619 N N . PHE A 1 194 ? 1.266 0.515 17.959 1.00 95.06 194 PHE A N 1
ATOM 1620 C CA . PHE A 1 194 ? -0.017 0.656 18.654 1.00 95.06 194 PHE A CA 1
ATOM 1621 C C . PHE A 1 194 ? 0.013 1.613 19.847 1.00 95.06 194 PHE A C 1
ATOM 1623 O O . PHE A 1 194 ? -1.030 2.209 20.157 1.00 95.06 194 PHE A O 1
ATOM 1630 N N . PHE A 1 195 ? 1.153 1.756 20.529 1.00 92.50 195 PHE A N 1
ATOM 1631 C CA . PHE A 1 195 ? 1.255 2.472 21.804 1.00 92.50 195 PHE A CA 1
ATOM 1632 C C . PHE A 1 195 ? 2.002 3.799 21.738 1.00 92.50 195 PHE A C 1
ATOM 1634 O O . PHE A 1 195 ? 1.895 4.565 22.699 1.00 92.50 195 PHE A O 1
ATOM 1641 N N . GLU A 1 196 ? 2.695 4.123 20.645 1.00 86.88 196 GLU A N 1
ATOM 1642 C CA . GLU A 1 196 ? 3.328 5.436 20.497 1.00 86.88 196 GLU A CA 1
ATOM 1643 C C . GLU A 1 196 ? 2.270 6.554 20.496 1.00 86.88 196 GLU A C 1
ATOM 1645 O O . GLU A 1 196 ? 2.407 7.561 21.198 1.00 86.88 196 GLU A O 1
ATOM 1650 N N . ASN A 1 197 ? 1.143 6.338 19.803 1.00 90.38 197 ASN A N 1
ATOM 1651 C CA . ASN A 1 197 ? 0.019 7.274 19.782 1.00 90.38 197 ASN A CA 1
ATOM 1652 C C . ASN A 1 197 ? -1.323 6.621 20.173 1.00 90.38 197 ASN A C 1
ATOM 1654 O O . ASN A 1 197 ? -2.232 6.470 19.348 1.00 90.38 197 ASN A O 1
ATOM 1658 N N . PRO A 1 198 ? -1.518 6.287 21.462 1.00 94.88 198 PRO A N 1
ATOM 1659 C CA . PRO A 1 198 ? -2.632 5.450 21.913 1.00 94.88 198 PRO A CA 1
ATOM 1660 C C . PRO A 1 198 ? -4.003 6.095 21.656 1.00 94.88 198 PRO A C 1
ATOM 1662 O O . PRO A 1 198 ? -4.986 5.403 21.391 1.00 94.88 198 PRO A O 1
ATOM 1665 N N . ASN A 1 199 ? -4.080 7.432 21.674 1.00 96.19 199 ASN A N 1
ATOM 1666 C CA . ASN A 1 199 ? -5.301 8.165 21.333 1.00 96.19 199 ASN A CA 1
ATOM 1667 C C . ASN A 1 199 ? -5.693 7.982 19.862 1.00 96.19 199 ASN A C 1
ATOM 1669 O O . ASN A 1 199 ? -6.879 7.799 19.576 1.00 96.19 199 ASN A O 1
ATOM 1673 N N . ARG A 1 200 ? -4.723 8.014 18.938 1.00 96.75 200 ARG A N 1
ATOM 1674 C CA . ARG A 1 200 ? -4.976 7.777 17.511 1.00 96.75 200 ARG A CA 1
ATOM 1675 C C . ARG A 1 200 ? -5.392 6.333 17.274 1.00 96.75 200 ARG A C 1
ATOM 1677 O O . ARG A 1 200 ? -6.445 6.120 16.681 1.00 96.75 200 ARG A O 1
ATOM 1684 N N . THR A 1 201 ? -4.670 5.367 17.839 1.00 97.56 201 THR A N 1
ATOM 1685 C CA . THR A 1 201 ? -4.991 3.936 17.714 1.00 97.56 201 THR A CA 1
ATOM 1686 C C . THR A 1 201 ? -6.408 3.630 18.212 1.00 97.56 201 THR A C 1
ATOM 1688 O O . THR A 1 201 ? -7.200 2.984 17.519 1.00 97.56 201 THR A O 1
ATOM 1691 N N . VAL A 1 202 ? -6.797 4.165 19.377 1.00 97.44 202 VAL A N 1
ATOM 1692 C CA . VAL A 1 202 ? -8.168 4.022 19.899 1.00 97.44 202 VAL A CA 1
ATOM 1693 C C . VAL A 1 202 ? -9.196 4.705 19.008 1.00 97.44 202 VAL A C 1
ATOM 1695 O O . VAL A 1 202 ? -10.284 4.164 18.810 1.00 97.44 202 VAL A O 1
ATOM 1698 N N . ASN A 1 203 ? -8.893 5.883 18.471 1.00 97.81 203 ASN A N 1
ATOM 1699 C CA . ASN A 1 203 ? -9.814 6.584 17.587 1.00 97.81 203 ASN A CA 1
ATOM 1700 C C . ASN A 1 203 ? -10.020 5.824 16.262 1.00 97.81 203 ASN A C 1
ATOM 1702 O O . ASN A 1 203 ? -11.158 5.665 15.822 1.00 97.81 203 ASN A O 1
ATOM 1706 N N . THR A 1 204 ? -8.962 5.245 15.691 1.00 98.12 204 THR A N 1
ATOM 1707 C CA . THR A 1 204 ? -9.045 4.344 14.530 1.00 98.12 204 THR A CA 1
ATOM 1708 C C . THR A 1 204 ? -9.914 3.124 14.833 1.00 98.12 204 THR A C 1
ATOM 1710 O O . THR A 1 204 ? -10.839 2.826 14.074 1.00 98.12 204 THR A O 1
ATOM 1713 N N . MET A 1 205 ? -9.721 2.480 15.991 1.00 97.19 205 MET A N 1
ATOM 1714 C CA . MET A 1 205 ? -10.595 1.392 16.451 1.00 97.19 205 MET A CA 1
ATOM 1715 C C . MET A 1 205 ? -12.052 1.826 16.642 1.00 97.19 205 MET A C 1
ATOM 1717 O O . MET A 1 205 ? -12.958 1.053 16.336 1.00 97.19 205 MET A O 1
ATOM 1721 N N . LYS A 1 206 ? -12.307 3.039 17.144 1.00 97.00 206 LYS A N 1
ATOM 1722 C CA . LYS A 1 206 ? -13.668 3.576 17.305 1.00 97.00 206 LYS A CA 1
ATOM 1723 C C . LYS A 1 206 ? -14.335 3.803 15.955 1.00 97.00 206 LYS A C 1
ATOM 1725 O O . LYS A 1 206 ? -15.499 3.446 15.800 1.00 97.00 206 LYS A O 1
ATOM 1730 N N . ILE A 1 207 ? -13.604 4.336 14.980 1.00 98.19 207 ILE A N 1
ATOM 1731 C CA . ILE A 1 207 ? -14.130 4.629 13.644 1.00 98.19 207 ILE A CA 1
ATOM 1732 C C . ILE A 1 207 ? -14.377 3.348 12.849 1.00 98.19 207 ILE A C 1
ATOM 1734 O O . ILE A 1 207 ? -15.447 3.204 12.263 1.00 98.19 207 ILE A O 1
ATOM 1738 N N . LEU A 1 208 ? -13.428 2.414 12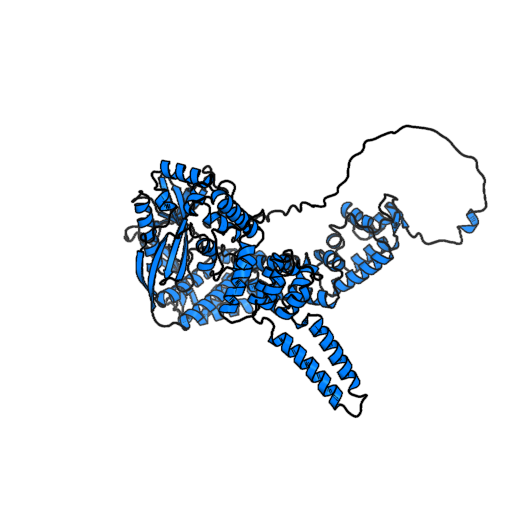.821 1.00 97.25 208 LEU A N 1
ATOM 1739 C CA . LEU A 1 208 ? -13.531 1.208 11.990 1.00 97.25 208 LEU A CA 1
ATOM 1740 C C . LEU A 1 208 ? -14.244 0.052 12.703 1.00 97.25 208 LEU A C 1
ATOM 1742 O O . LEU A 1 208 ? -14.960 -0.728 12.077 1.00 97.25 208 LEU A O 1
ATOM 1746 N N . GLY A 1 209 ? -14.088 -0.027 14.022 1.00 96.50 209 GLY A N 1
ATOM 1747 C CA . GLY A 1 209 ? -14.357 -1.217 14.820 1.00 96.50 209 GLY A CA 1
ATOM 1748 C C . GLY A 1 209 ? -13.109 -2.099 14.925 1.00 96.50 209 GLY A C 1
ATOM 1749 O O . GLY A 1 209 ? -12.390 -2.296 13.950 1.00 96.50 209 GLY A O 1
ATOM 1750 N N . LYS A 1 210 ? -12.865 -2.679 16.108 1.00 95.50 210 LYS A N 1
ATOM 1751 C CA . LYS A 1 210 ? -11.668 -3.497 16.401 1.00 95.50 210 LYS A CA 1
ATOM 1752 C C . LYS A 1 210 ? -11.424 -4.612 15.374 1.00 95.50 210 LYS A C 1
ATOM 1754 O O . LYS A 1 210 ? -10.302 -4.786 14.920 1.00 95.50 210 LYS A O 1
ATOM 1759 N N . LYS A 1 211 ? -12.471 -5.352 14.987 1.00 95.56 211 LYS A N 1
ATOM 1760 C CA . LYS A 1 211 ? -12.366 -6.460 14.020 1.00 95.56 211 LYS A CA 1
ATOM 1761 C C . LYS A 1 211 ? -11.905 -5.990 12.637 1.00 95.56 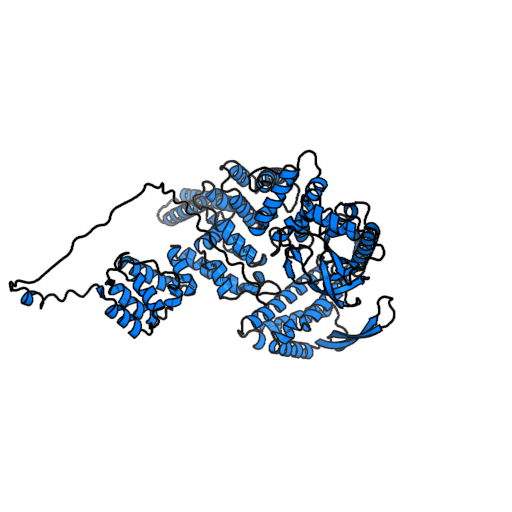211 LYS A C 1
ATOM 1763 O O . LYS A 1 211 ? -11.104 -6.669 12.000 1.00 95.56 211 LYS A O 1
ATOM 1768 N N . ASP A 1 212 ? -12.437 -4.860 12.184 1.00 96.38 212 ASP A N 1
ATOM 1769 C CA . ASP A 1 212 ? -12.148 -4.332 10.852 1.00 96.38 212 ASP A CA 1
ATOM 1770 C C . ASP A 1 212 ? -10.797 -3.615 10.834 1.00 96.38 212 ASP A C 1
ATOM 1772 O O . ASP A 1 212 ? -10.107 -3.668 9.825 1.00 96.38 212 ASP A O 1
ATOM 1776 N N . PHE A 1 213 ? -10.377 -3.037 11.965 1.00 97.12 213 PHE A N 1
ATOM 1777 C CA . PHE A 1 213 ? -9.006 -2.566 12.145 1.00 97.12 213 PHE A CA 1
ATOM 1778 C C . PHE A 1 213 ? -7.993 -3.721 12.099 1.00 97.12 213 PHE A C 1
ATOM 1780 O O . PHE A 1 213 ? -7.028 -3.642 11.358 1.00 97.12 213 PHE A O 1
ATOM 1787 N N . ILE A 1 214 ? -8.240 -4.845 12.782 1.00 96.00 214 ILE A N 1
ATOM 1788 C CA . ILE A 1 214 ? -7.358 -6.027 12.681 1.00 96.00 214 ILE A CA 1
ATOM 1789 C C . ILE A 1 214 ? -7.308 -6.567 11.240 1.00 96.00 214 ILE A C 1
ATOM 1791 O O . ILE A 1 214 ? -6.253 -6.978 10.771 1.00 96.00 214 ILE A O 1
ATOM 1795 N N . HIS A 1 215 ? -8.416 -6.507 10.487 1.00 93.88 215 HIS A N 1
ATOM 1796 C CA . HIS A 1 215 ? -8.409 -6.881 9.064 1.00 93.88 215 HIS A CA 1
ATOM 1797 C C . HIS A 1 215 ? -7.436 -6.048 8.221 1.00 93.88 215 HIS A C 1
ATOM 1799 O O . HIS A 1 215 ? -7.009 -6.520 7.167 1.00 93.88 215 HIS A O 1
ATOM 1805 N N . THR A 1 216 ? -7.071 -4.834 8.648 1.00 92.06 216 THR A N 1
ATOM 1806 C CA . THR A 1 216 ? -6.098 -4.027 7.904 1.00 92.06 216 THR A CA 1
ATOM 1807 C C . THR A 1 216 ? -4.672 -4.539 8.049 1.00 92.06 216 THR A C 1
ATOM 1809 O O . THR A 1 216 ? -3.830 -4.094 7.285 1.00 92.06 216 THR A O 1
ATOM 1812 N N . PHE A 1 217 ? -4.370 -5.482 8.950 1.00 90.88 217 PHE A N 1
ATOM 1813 C CA . PHE A 1 217 ? -3.007 -6.013 9.104 1.00 90.88 217 PHE A CA 1
ATOM 1814 C C . PHE A 1 217 ? -2.496 -6.672 7.828 1.00 90.88 217 PHE A C 1
ATOM 1816 O O . PHE A 1 217 ? -1.330 -6.524 7.495 1.00 90.88 217 PHE A O 1
ATOM 1823 N N . ALA A 1 218 ? -3.384 -7.293 7.046 1.00 83.19 218 ALA A N 1
ATOM 1824 C CA . ALA A 1 218 ? -3.049 -7.848 5.734 1.00 83.19 218 ALA A CA 1
ATOM 1825 C C . ALA A 1 218 ? -2.539 -6.794 4.728 1.00 83.19 218 ALA A C 1
ATOM 1827 O O . ALA A 1 218 ? -2.024 -7.156 3.672 1.00 83.19 218 ALA A O 1
ATOM 1828 N N . GLN A 1 219 ? -2.688 -5.501 5.039 1.00 79.38 219 GLN A N 1
ATOM 1829 C CA . GLN A 1 219 ? -2.141 -4.396 4.258 1.00 79.38 219 GLN A CA 1
ATOM 1830 C C . GLN A 1 219 ? -0.684 -4.078 4.614 1.00 79.38 219 GLN A C 1
ATOM 1832 O O . GLN A 1 219 ? -0.133 -3.212 3.956 1.00 79.38 219 GLN A O 1
ATOM 1837 N N . LYS A 1 220 ? -0.039 -4.789 5.549 1.00 78.06 220 LYS A N 1
ATOM 1838 C CA . LYS A 1 220 ? 1.346 -4.556 6.011 1.00 78.06 220 LYS A CA 1
ATOM 1839 C C . LYS A 1 220 ? 1.496 -3.377 6.975 1.00 78.06 220 LYS A C 1
ATOM 1841 O O . LYS A 1 220 ? 0.618 -2.513 7.045 1.00 78.06 220 LYS A O 1
ATOM 1846 N N . TYR A 1 221 ? 2.591 -3.391 7.739 1.00 80.69 221 TYR A N 1
ATOM 1847 C CA . TYR A 1 221 ? 2.877 -2.469 8.845 1.00 80.69 221 TYR A CA 1
ATOM 1848 C C . TYR A 1 221 ? 2.637 -0.998 8.477 1.00 80.69 221 TYR A C 1
ATOM 1850 O O . TYR A 1 221 ? 1.789 -0.357 9.096 1.00 80.69 221 TYR A O 1
ATOM 1858 N N . ASP A 1 222 ? 3.268 -0.503 7.410 1.00 76.62 222 ASP A N 1
ATOM 1859 C CA . ASP A 1 222 ? 3.230 0.926 7.052 1.00 76.62 222 ASP A CA 1
ATOM 1860 C C . ASP A 1 222 ? 1.811 1.394 6.698 1.00 76.62 222 ASP A C 1
ATOM 1862 O O . ASP A 1 222 ? 1.401 2.515 6.996 1.00 76.62 222 ASP A O 1
ATOM 1866 N N . ASN A 1 223 ? 0.991 0.517 6.110 1.00 82.81 223 ASN A N 1
ATOM 1867 C CA . ASN A 1 223 ? -0.404 0.856 5.828 1.00 82.81 223 ASN A CA 1
ATOM 1868 C C . ASN A 1 223 ? -1.263 0.847 7.099 1.00 82.81 223 ASN A C 1
ATOM 1870 O O . ASN A 1 223 ? -2.207 1.635 7.207 1.00 82.81 223 ASN A O 1
ATOM 1874 N N . VAL A 1 224 ? -0.963 -0.018 8.073 1.00 89.81 224 VAL A N 1
ATOM 1875 C CA . VAL A 1 224 ? -1.615 0.020 9.392 1.00 89.81 224 VAL A CA 1
ATOM 1876 C C . VAL A 1 224 ? -1.233 1.296 10.134 1.00 89.81 224 VAL A C 1
ATOM 1878 O O . VAL A 1 224 ? -2.121 1.955 10.676 1.00 89.81 224 VAL A O 1
ATOM 1881 N N . GLU A 1 225 ? 0.038 1.681 10.096 1.00 87.44 225 GLU A N 1
ATOM 1882 C CA . GLU A 1 225 ? 0.533 2.941 10.652 1.00 87.44 225 GLU A CA 1
ATOM 1883 C C . GLU A 1 225 ? -0.169 4.139 10.002 1.00 87.44 225 GLU A C 1
ATOM 1885 O O . GLU A 1 225 ? -0.798 4.947 10.689 1.00 87.44 225 GLU A O 1
ATOM 1890 N N . ASN A 1 226 ? -0.220 4.181 8.668 1.00 85.81 226 ASN A N 1
ATOM 1891 C CA . ASN A 1 226 ? -0.941 5.215 7.929 1.00 85.81 226 ASN A CA 1
ATOM 1892 C C . ASN A 1 226 ? -2.439 5.260 8.293 1.00 85.81 226 ASN A C 1
ATOM 1894 O O . ASN A 1 226 ? -3.035 6.336 8.411 1.00 85.81 226 ASN A O 1
ATOM 1898 N N . ASN A 1 227 ? -3.075 4.105 8.526 1.00 92.00 227 ASN A N 1
ATOM 1899 C CA . ASN A 1 227 ? -4.450 4.051 9.027 1.00 92.00 227 ASN A CA 1
ATOM 1900 C C . ASN A 1 227 ? -4.560 4.663 10.435 1.00 92.00 227 ASN A C 1
ATOM 1902 O O . ASN A 1 227 ? -5.491 5.431 10.691 1.00 92.00 227 ASN A O 1
ATOM 1906 N N . ILE A 1 228 ? -3.637 4.359 11.352 1.00 94.06 228 ILE A N 1
ATOM 1907 C CA . ILE A 1 228 ? -3.599 4.953 12.699 1.00 94.06 228 ILE A CA 1
ATOM 1908 C C . ILE A 1 228 ? -3.448 6.472 12.604 1.00 94.06 228 ILE A C 1
ATOM 1910 O O . ILE A 1 228 ? -4.214 7.211 13.228 1.00 94.06 228 ILE A O 1
ATOM 1914 N N . ASP A 1 229 ? -2.542 6.949 11.766 1.00 88.69 229 ASP A N 1
ATOM 1915 C CA . ASP A 1 229 ? -2.223 8.365 11.673 1.00 88.69 229 ASP A CA 1
ATOM 1916 C C . ASP A 1 229 ? -3.298 9.195 10.982 1.00 88.69 229 ASP A C 1
ATOM 1918 O O . ASP A 1 229 ? -3.769 10.204 11.529 1.00 88.69 229 ASP A O 1
ATOM 1922 N N . CYS A 1 230 ? -3.753 8.758 9.811 1.00 90.62 230 CYS A N 1
ATOM 1923 C CA . CYS A 1 230 ? -4.733 9.502 9.031 1.00 90.62 230 CYS A CA 1
ATOM 1924 C C . CYS A 1 230 ? -6.132 9.422 9.649 1.00 90.62 230 CYS A C 1
ATOM 1926 O O . CYS A 1 230 ? -6.775 10.457 9.878 1.00 90.62 230 CYS A O 1
ATOM 1928 N N . ILE A 1 231 ? -6.608 8.207 9.945 1.00 95.38 231 ILE A N 1
ATOM 1929 C CA . ILE A 1 231 ? -7.962 7.984 10.472 1.00 95.38 231 ILE A CA 1
ATOM 1930 C C . ILE A 1 231 ? -8.014 8.377 11.948 1.00 95.38 231 ILE A C 1
ATOM 1932 O O . ILE A 1 231 ? -8.909 9.120 12.362 1.00 95.38 231 ILE A O 1
ATOM 1936 N N . GLY A 1 232 ? -7.028 7.957 12.740 1.00 95.31 232 GLY A N 1
ATOM 1937 C CA . GLY A 1 232 ? -6.948 8.292 14.160 1.00 95.31 232 GLY A CA 1
ATOM 1938 C C . GLY A 1 232 ? -6.736 9.786 14.399 1.00 95.31 232 GLY A C 1
ATOM 1939 O O . GLY A 1 232 ? -7.199 10.318 15.410 1.00 95.31 232 GLY A O 1
ATOM 1940 N N . GLY A 1 233 ? -6.149 10.500 13.433 1.00 93.50 233 GLY A N 1
ATOM 1941 C CA . GLY A 1 233 ? -6.025 11.960 13.408 1.00 93.50 233 GLY A CA 1
ATOM 1942 C C . GLY A 1 233 ? -7.312 12.734 13.067 1.00 93.50 233 GLY A C 1
ATOM 1943 O O . GLY A 1 233 ? -7.272 13.965 12.912 1.00 93.50 233 GLY A O 1
ATOM 1944 N N . ILE A 1 234 ? -8.463 12.069 12.909 1.00 94.62 234 ILE A N 1
ATOM 1945 C CA . ILE A 1 234 ? -9.763 12.736 12.750 1.00 94.62 234 ILE A CA 1
ATOM 1946 C C . ILE A 1 234 ? -10.222 13.316 14.095 1.00 94.62 234 ILE A C 1
ATOM 1948 O O . ILE A 1 234 ? -10.378 12.606 15.085 1.00 94.62 234 ILE A O 1
ATOM 1952 N N . ASN A 1 235 ? -10.508 14.622 14.122 1.00 92.88 235 ASN A N 1
ATOM 1953 C CA . ASN A 1 235 ? -11.004 15.297 15.320 1.00 92.88 235 ASN A CA 1
ATOM 1954 C C . ASN A 1 235 ? -12.385 14.754 15.732 1.00 92.88 235 ASN A C 1
ATOM 1956 O O . ASN A 1 235 ? -13.371 14.949 15.019 1.00 92.88 235 ASN A O 1
ATOM 1960 N N . THR A 1 236 ? -12.470 14.161 16.923 1.00 92.94 236 THR A N 1
ATOM 1961 C CA . THR A 1 236 ? -13.711 13.612 17.502 1.00 92.94 236 THR A CA 1
ATOM 1962 C C . THR A 1 236 ? -14.787 14.670 17.760 1.00 92.94 236 THR A C 1
ATOM 1964 O O . THR A 1 236 ? -15.968 14.349 17.857 1.00 92.94 236 THR A O 1
ATOM 1967 N N . LYS A 1 237 ? -14.409 15.953 17.820 1.00 92.69 237 LYS A N 1
ATOM 1968 C CA . LYS A 1 237 ? -15.333 17.095 17.925 1.00 92.69 237 LYS A CA 1
ATOM 1969 C C . LYS A 1 237 ? -15.800 17.622 16.564 1.00 92.69 237 LYS A C 1
ATOM 1971 O O . LYS A 1 237 ? -16.507 18.629 16.513 1.00 92.69 237 LYS A O 1
ATOM 1976 N N . HIS A 1 238 ? -15.395 17.004 15.453 1.00 91.94 238 HIS A N 1
ATOM 1977 C CA . HIS A 1 238 ? -15.829 17.436 14.128 1.00 91.94 238 HIS A CA 1
ATOM 1978 C C . HIS A 1 238 ? -17.362 17.287 13.988 1.00 91.94 238 HIS A C 1
ATOM 1980 O O . HIS A 1 238 ? -17.898 16.238 14.346 1.00 91.94 238 HIS A O 1
ATOM 1986 N N . PRO A 1 239 ? -18.094 18.261 13.404 1.00 91.62 239 PRO A N 1
ATOM 1987 C CA . PRO A 1 239 ? -19.565 18.229 13.340 1.00 91.62 239 PRO A CA 1
ATOM 1988 C C . PRO A 1 239 ? -20.180 17.021 12.616 1.00 91.62 239 PRO A C 1
ATOM 1990 O O . PRO A 1 239 ? -21.377 16.779 12.731 1.00 91.62 239 PRO A O 1
ATOM 1993 N N . LEU A 1 240 ? -19.380 16.308 11.820 1.00 93.81 240 LEU A N 1
ATOM 1994 C CA . LEU A 1 240 ? -19.781 15.116 11.060 1.00 93.81 240 LEU A CA 1
ATOM 1995 C C . LEU A 1 240 ? -19.185 13.816 11.602 1.00 93.81 240 LEU A C 1
ATOM 1997 O O . LEU A 1 240 ? -19.346 12.780 10.965 1.00 93.81 240 LEU A O 1
ATOM 2001 N N . TYR A 1 241 ? -18.488 13.864 12.738 1.00 94.81 241 TYR A N 1
ATOM 2002 C CA . TYR A 1 241 ? -17.848 12.690 13.326 1.00 94.81 241 TYR A CA 1
ATOM 2003 C C . TYR A 1 241 ? -18.868 11.580 13.627 1.00 94.81 241 TYR A C 1
ATOM 2005 O O . TYR A 1 241 ? -18.693 10.443 13.209 1.00 94.81 241 TYR A O 1
ATOM 2013 N N . GLU A 1 242 ? -20.009 11.929 14.226 1.00 95.50 242 GLU A N 1
ATOM 2014 C CA . GLU A 1 242 ? -21.093 10.968 14.483 1.00 95.50 242 GLU A CA 1
ATOM 2015 C C . GLU A 1 242 ? -21.680 10.375 13.195 1.00 95.50 242 GLU A C 1
ATOM 2017 O O . GLU A 1 242 ? -21.992 9.191 13.148 1.00 95.50 242 GLU A O 1
ATOM 2022 N N . SER A 1 243 ? -21.791 11.165 12.122 1.00 94.31 243 SER A N 1
ATOM 2023 C CA . SER A 1 243 ? -22.259 10.658 10.825 1.00 94.31 243 SER A CA 1
ATOM 2024 C C . SER A 1 243 ? -21.269 9.680 10.192 1.00 94.31 243 SER A C 1
ATOM 2026 O O . SER A 1 243 ? -21.694 8.755 9.506 1.00 94.31 243 SER A O 1
ATOM 2028 N N . LEU A 1 244 ? -19.965 9.870 10.422 1.00 95.50 244 LEU A N 1
ATOM 2029 C CA . LEU A 1 244 ? -18.952 8.890 10.041 1.00 95.50 244 LEU A CA 1
ATOM 2030 C C . LEU A 1 244 ? -19.145 7.598 10.843 1.00 95.50 244 LEU A C 1
ATOM 2032 O O . LEU A 1 244 ? -19.278 6.541 10.233 1.00 95.50 244 LEU A O 1
ATOM 2036 N N . LEU A 1 245 ? -19.263 7.691 12.175 1.00 97.25 245 LEU A N 1
ATOM 2037 C CA . LEU A 1 245 ? -19.489 6.525 13.035 1.00 97.25 245 LEU A CA 1
ATOM 2038 C C . LEU A 1 245 ? -20.748 5.748 12.646 1.00 97.25 245 LEU A C 1
ATOM 2040 O O . LEU A 1 245 ? -20.690 4.531 12.536 1.00 97.25 245 LEU A O 1
ATOM 2044 N N . GLU A 1 246 ? -21.873 6.416 12.382 1.00 95.62 246 GLU A N 1
ATOM 2045 C CA . GLU A 1 246 ? -23.111 5.751 11.943 1.00 95.62 246 GLU A CA 1
ATOM 2046 C C . GLU A 1 246 ? -22.918 4.910 10.663 1.00 95.62 246 GLU A C 1
ATOM 2048 O O . GLU A 1 246 ? -23.599 3.899 10.485 1.00 95.62 246 GLU A O 1
ATOM 2053 N N . LEU A 1 247 ? -21.970 5.279 9.794 1.00 95.50 247 LEU A N 1
ATOM 2054 C CA . LEU A 1 247 ? -21.664 4.555 8.559 1.00 95.50 247 LEU A CA 1
ATOM 2055 C C . LEU A 1 247 ? -20.591 3.478 8.741 1.00 95.50 247 LEU A C 1
ATOM 2057 O O . LEU A 1 247 ? -20.726 2.401 8.158 1.00 95.50 247 LEU A O 1
ATOM 2061 N N . THR A 1 248 ? -19.534 3.743 9.511 1.00 96.25 248 THR A N 1
ATOM 2062 C CA . THR A 1 248 ? -18.369 2.848 9.619 1.00 96.25 248 THR A CA 1
ATOM 2063 C C . THR A 1 248 ? -18.444 1.923 10.831 1.00 96.25 248 THR A C 1
ATOM 2065 O O . THR A 1 248 ? -18.179 0.728 10.710 1.00 96.25 248 THR A O 1
ATOM 2068 N N . ASN A 1 249 ? -18.880 2.425 11.984 1.00 97.12 249 ASN A N 1
ATOM 2069 C CA . ASN A 1 249 ? -19.009 1.653 13.217 1.00 97.12 249 ASN A CA 1
ATOM 2070 C C . ASN A 1 249 ? -20.192 2.151 14.072 1.00 97.12 249 ASN A C 1
ATOM 2072 O O . ASN A 1 249 ? -20.006 2.790 15.115 1.00 97.12 249 ASN A O 1
ATOM 2076 N N . PRO A 1 250 ? -21.441 1.871 13.648 1.00 96.56 250 PRO A N 1
ATOM 2077 C CA . PRO A 1 250 ? -22.632 2.472 14.244 1.00 96.56 250 PRO A CA 1
ATOM 2078 C C . PRO A 1 250 ? -22.794 2.164 15.731 1.00 96.56 250 PRO A C 1
ATOM 2080 O O . PRO A 1 250 ? -23.446 2.939 16.427 1.00 96.56 250 PRO A O 1
ATOM 2083 N N . THR A 1 251 ? -22.204 1.078 16.240 1.00 95.69 251 THR A N 1
ATOM 2084 C CA . THR A 1 251 ? -22.298 0.696 17.656 1.00 95.69 251 THR A CA 1
ATOM 2085 C C . THR A 1 251 ? -21.568 1.649 18.599 1.00 95.69 251 THR A C 1
ATOM 2087 O O . THR A 1 251 ? -21.906 1.693 19.779 1.00 95.69 251 THR A O 1
ATOM 2090 N N . GLU A 1 252 ? -20.616 2.428 18.083 1.00 95.56 252 GLU A N 1
ATOM 2091 C CA . GLU A 1 252 ? -19.911 3.476 18.833 1.00 95.56 252 GLU A CA 1
ATOM 2092 C C . GLU A 1 252 ? -20.575 4.857 18.682 1.00 95.56 252 GLU A C 1
ATOM 2094 O O . GLU A 1 252 ? -20.224 5.788 19.402 1.00 95.56 252 GLU A O 1
ATOM 2099 N N . SER A 1 253 ? -21.568 5.009 17.793 1.00 96.88 253 SER A N 1
ATOM 2100 C CA . SER A 1 253 ? -22.280 6.284 17.633 1.00 96.88 253 SER A CA 1
ATOM 2101 C C . SER A 1 253 ? -23.094 6.642 18.881 1.00 96.88 253 SER A C 1
ATOM 2103 O O . SER A 1 253 ? -23.745 5.794 19.511 1.00 96.88 253 SER A O 1
ATOM 2105 N N . ALA A 1 254 ? -23.161 7.933 19.199 1.00 96.44 254 ALA A N 1
ATOM 2106 C CA . ALA A 1 254 ? -23.938 8.442 20.324 1.00 96.44 254 ALA A CA 1
ATOM 2107 C C . ALA A 1 254 ? -25.422 8.055 20.217 1.00 96.44 254 ALA A C 1
ATOM 2109 O O . ALA A 1 254 ? -26.084 7.816 21.230 1.00 96.44 254 ALA A O 1
ATOM 2110 N N . LYS A 1 255 ? -25.959 7.975 18.995 1.00 96.50 255 LYS A N 1
ATOM 2111 C CA . LYS A 1 255 ? -27.347 7.574 18.735 1.00 96.50 255 LYS A CA 1
ATOM 2112 C C . LYS A 1 255 ? -27.600 6.120 19.134 1.00 96.50 255 LYS A C 1
ATOM 2114 O O . LYS A 1 255 ? -28.575 5.851 19.839 1.00 96.50 255 LYS A O 1
ATOM 2119 N N . TYR A 1 256 ? -26.715 5.203 18.745 1.00 97.88 256 TYR A N 1
ATOM 2120 C CA . TYR A 1 256 ? -26.822 3.790 19.111 1.00 97.88 256 TYR A CA 1
ATOM 2121 C C . TYR A 1 256 ? -26.679 3.583 20.622 1.00 97.88 256 TYR A C 1
ATOM 2123 O O . TYR A 1 256 ? -27.510 2.908 21.238 1.00 97.88 256 TYR A O 1
ATOM 2131 N N . LEU A 1 257 ? -25.671 4.216 21.234 1.00 96.69 257 LEU A N 1
ATOM 2132 C CA . LEU A 1 257 ? -25.401 4.111 22.671 1.00 96.69 257 LEU A CA 1
ATOM 2133 C C . LEU A 1 257 ? -26.557 4.668 23.518 1.00 96.69 257 LEU A C 1
ATOM 2135 O O . LEU A 1 257 ? -26.960 4.037 24.495 1.00 96.69 257 LEU A O 1
ATOM 2139 N N . LYS A 1 258 ? -27.166 5.793 23.113 1.00 97.44 258 LYS A N 1
ATOM 2140 C CA . LYS A 1 258 ? -28.366 6.347 23.773 1.00 97.44 258 LYS A CA 1
ATOM 2141 C C . LYS A 1 258 ? -29.557 5.393 23.699 1.00 97.44 258 LYS A C 1
ATOM 2143 O O . LYS A 1 258 ? -30.261 5.227 24.694 1.00 97.44 258 LYS A O 1
ATOM 2148 N N . ASN A 1 259 ? -29.786 4.762 22.548 1.00 97.38 259 ASN A N 1
ATOM 2149 C CA . ASN A 1 259 ? -30.847 3.765 22.411 1.00 97.38 259 ASN A CA 1
ATOM 2150 C C . ASN A 1 259 ? -30.570 2.537 23.291 1.00 97.38 259 ASN A C 1
ATOM 2152 O O . ASN A 1 259 ? -31.480 2.078 23.973 1.00 97.38 259 ASN A O 1
ATOM 2156 N N . GLN A 1 260 ? -29.324 2.049 23.346 1.00 96.94 260 GLN A N 1
ATOM 2157 C CA . GLN A 1 260 ? -28.937 0.932 24.221 1.00 96.94 260 GLN A CA 1
ATOM 2158 C C . GLN A 1 260 ? -29.139 1.250 25.706 1.00 96.94 260 GLN A C 1
ATOM 2160 O O . GLN A 1 260 ? -29.692 0.431 26.439 1.00 96.94 260 GLN A O 1
ATOM 2165 N N . ALA A 1 261 ? -28.749 2.448 26.151 1.00 96.75 261 ALA A N 1
ATOM 2166 C CA . ALA A 1 261 ? -28.957 2.882 27.530 1.00 96.75 261 ALA A CA 1
ATOM 2167 C C . ALA A 1 261 ? -30.452 2.910 27.895 1.00 96.75 261 ALA A C 1
ATOM 2169 O O . ALA A 1 261 ? -30.841 2.357 28.922 1.00 96.75 261 ALA A O 1
ATOM 2170 N N . LYS A 1 262 ? -31.299 3.458 27.013 1.00 96.31 262 LYS A N 1
ATOM 2171 C CA . LYS A 1 262 ? -32.761 3.467 27.194 1.00 96.31 262 LYS A CA 1
ATOM 2172 C C . LYS A 1 262 ? -33.361 2.064 27.194 1.00 96.31 262 LYS A C 1
ATOM 2174 O O . LYS A 1 262 ? -34.219 1.777 28.016 1.00 96.31 262 LYS A O 1
ATOM 2179 N N . ILE A 1 263 ? -32.903 1.172 26.313 1.00 95.50 263 ILE A N 1
ATOM 2180 C CA . ILE A 1 263 ? -33.336 -0.235 26.317 1.00 95.50 263 ILE A CA 1
ATOM 2181 C C . ILE A 1 263 ? -32.992 -0.887 27.661 1.00 95.50 263 ILE A C 1
ATOM 2183 O O . ILE A 1 263 ? -33.829 -1.589 28.223 1.00 95.50 263 ILE A O 1
ATOM 2187 N N . LYS A 1 264 ? -31.786 -0.650 28.194 1.00 95.31 264 LYS A N 1
ATOM 2188 C CA . LYS A 1 264 ? -31.365 -1.183 29.497 1.00 95.31 264 LYS A CA 1
ATOM 2189 C C . LYS A 1 264 ? -32.239 -0.651 30.639 1.00 95.31 264 LYS A C 1
ATOM 2191 O O . LYS A 1 264 ? -32.655 -1.441 31.478 1.00 95.31 264 LYS A O 1
ATOM 2196 N N . GLU A 1 265 ? -32.555 0.642 30.634 1.00 94.25 265 GLU A N 1
ATOM 2197 C CA . GLU A 1 265 ? -33.455 1.271 31.613 1.00 94.25 265 GLU A CA 1
ATOM 2198 C C . GLU A 1 265 ? -34.889 0.717 31.527 1.00 94.25 265 GLU A C 1
ATOM 2200 O O . GLU A 1 265 ? -35.508 0.400 32.538 1.00 94.25 265 GLU A O 1
ATOM 2205 N N . LEU A 1 266 ? -35.432 0.544 30.320 1.00 93.19 266 LEU A N 1
ATOM 2206 C CA . LEU A 1 266 ? -36.769 -0.035 30.137 1.00 93.19 266 LEU A CA 1
ATOM 2207 C C . LEU A 1 266 ? -36.814 -1.507 30.579 1.00 93.19 266 LEU A C 1
ATOM 2209 O O . LEU A 1 266 ? -37.809 -1.948 31.147 1.00 93.19 266 LEU A O 1
ATOM 2213 N N . LYS A 1 267 ? -35.726 -2.260 30.366 1.00 92.38 267 LYS A N 1
ATOM 2214 C CA . LYS A 1 267 ? -35.593 -3.649 30.827 1.00 92.38 267 LYS A CA 1
ATOM 2215 C C . LYS A 1 267 ? -35.451 -3.777 32.345 1.00 92.38 267 LYS A C 1
ATOM 2217 O O . LYS A 1 267 ? -35.838 -4.813 32.872 1.00 92.38 267 LYS A O 1
ATOM 2222 N N . SER A 1 268 ? -34.923 -2.782 33.062 1.00 91.75 268 SER A N 1
ATOM 2223 C CA . SER A 1 268 ? -34.885 -2.848 34.533 1.00 91.75 268 SER A CA 1
ATOM 2224 C C . SER A 1 268 ? -36.268 -2.634 35.150 1.00 91.75 268 SER A C 1
ATOM 2226 O O . SER A 1 268 ? -36.597 -3.291 36.129 1.00 91.75 268 SER A O 1
ATOM 2228 N N . LYS A 1 269 ? -37.116 -1.810 34.518 1.00 90.81 269 LYS A N 1
ATOM 2229 C CA . LYS A 1 269 ? -38.506 -1.547 34.949 1.00 90.81 269 LYS A CA 1
ATOM 2230 C C . LYS A 1 269 ? -39.469 -2.710 34.681 1.00 90.81 269 LYS A C 1
ATOM 2232 O O . LYS A 1 269 ? -40.625 -2.673 35.075 1.00 90.81 269 LYS A O 1
ATOM 2237 N N . PHE A 1 270 ? -39.013 -3.769 34.017 1.00 86.69 270 PHE A N 1
ATOM 2238 C CA . PHE A 1 270 ? -39.858 -4.874 33.548 1.00 86.69 270 PHE A CA 1
ATOM 2239 C C . PHE A 1 270 ? -40.498 -5.709 34.672 1.00 86.69 270 PHE A C 1
ATOM 2241 O O . PHE A 1 270 ? -41.476 -6.423 34.433 1.00 86.69 270 PHE A O 1
ATOM 2248 N N . ASN A 1 271 ? -39.937 -5.633 35.883 1.00 81.31 271 ASN A N 1
ATOM 2249 C CA . ASN A 1 271 ? -40.455 -6.286 37.089 1.00 81.31 271 ASN A CA 1
ATOM 2250 C C . ASN A 1 271 ? -41.322 -5.352 37.952 1.00 81.31 271 ASN A C 1
ATOM 2252 O O . ASN A 1 271 ? -41.891 -5.805 38.936 1.00 81.31 271 ASN A O 1
ATOM 2256 N N . GLU A 1 272 ? -41.414 -4.070 37.595 1.00 85.19 272 GLU A N 1
ATOM 2257 C CA . GLU A 1 272 ? -42.053 -3.019 38.401 1.00 85.19 272 GLU A CA 1
ATOM 2258 C C . GLU A 1 272 ? -43.452 -2.641 37.883 1.00 85.19 272 GLU A C 1
ATOM 2260 O O . GLU A 1 272 ? -44.133 -1.825 38.498 1.00 85.19 272 GLU A O 1
ATOM 2265 N N . VAL A 1 273 ? -43.888 -3.210 36.752 1.00 82.94 273 VAL A N 1
ATOM 2266 C CA . VAL A 1 273 ? -45.150 -2.859 36.081 1.00 82.94 273 VAL A CA 1
ATOM 2267 C C . VAL A 1 273 ? -45.953 -4.122 35.753 1.00 82.94 273 VAL A C 1
ATOM 2269 O O . VAL A 1 273 ? -45.394 -5.090 35.229 1.00 82.94 273 VAL A O 1
ATOM 2272 N N . GLU A 1 274 ? -47.259 -4.110 36.052 1.00 78.19 274 GLU A N 1
ATOM 2273 C CA . GLU A 1 274 ? -48.185 -5.216 35.745 1.00 78.19 274 GLU A CA 1
ATOM 2274 C C . GLU A 1 274 ? -48.456 -5.345 34.238 1.00 78.19 274 GLU A C 1
ATOM 2276 O O . GLU A 1 274 ? -48.329 -6.442 33.690 1.00 78.19 274 GLU A O 1
ATOM 2281 N N . ASP A 1 275 ? -48.752 -4.238 33.543 1.00 84.94 275 ASP A N 1
ATOM 2282 C CA . ASP A 1 275 ? -48.883 -4.219 32.080 1.00 84.94 275 ASP A CA 1
ATOM 2283 C C . ASP A 1 275 ? -47.542 -3.881 31.410 1.00 84.94 275 ASP A C 1
ATOM 2285 O O . ASP A 1 275 ? -46.993 -2.785 31.542 1.00 84.94 275 ASP A O 1
ATOM 2289 N N . LYS A 1 276 ? -47.007 -4.851 30.666 1.00 90.38 276 LYS A N 1
ATOM 2290 C CA . LYS A 1 276 ? -45.687 -4.779 30.023 1.00 90.38 276 LYS A CA 1
ATOM 2291 C C . LYS A 1 276 ? -45.765 -4.429 28.541 1.00 90.38 276 LYS A C 1
ATOM 2293 O O . LYS A 1 276 ? -44.717 -4.264 27.914 1.00 90.38 276 LYS A O 1
ATOM 2298 N N . ASN A 1 277 ? -46.963 -4.311 27.968 1.00 89.56 277 ASN A N 1
ATOM 2299 C CA . ASN A 1 277 ? -47.139 -4.146 26.524 1.00 89.56 277 ASN A CA 1
ATOM 2300 C C . ASN A 1 277 ? -46.461 -2.870 26.004 1.00 89.56 277 ASN A C 1
ATOM 2302 O O . ASN A 1 277 ? -45.715 -2.919 25.025 1.00 89.56 277 ASN A O 1
ATOM 2306 N N . GLU A 1 278 ? -46.625 -1.747 26.708 1.00 88.38 278 GLU A N 1
ATOM 2307 C CA . GLU A 1 278 ? -46.009 -0.471 26.325 1.00 88.38 278 GLU A CA 1
ATOM 2308 C C . GLU A 1 278 ? -44.471 -0.504 26.447 1.00 88.38 278 GLU A C 1
ATOM 2310 O O . GLU A 1 278 ? -43.751 0.040 25.602 1.00 88.38 278 GLU A O 1
ATOM 2315 N N . LEU A 1 279 ? -43.943 -1.185 27.474 1.00 91.75 279 LEU A N 1
ATOM 2316 C CA . LEU A 1 279 ? -42.500 -1.385 27.650 1.00 91.75 279 LEU A CA 1
ATOM 2317 C C . LEU A 1 279 ? -41.918 -2.242 26.522 1.00 91.75 279 LEU A C 1
ATOM 2319 O O . LEU A 1 279 ? -40.890 -1.876 25.946 1.00 91.75 279 LEU A O 1
ATOM 2323 N N . ILE A 1 280 ? -42.582 -3.353 26.184 1.00 93.12 280 ILE A N 1
ATOM 2324 C CA . ILE A 1 280 ? -42.190 -4.247 25.086 1.00 93.12 280 ILE A CA 1
ATOM 2325 C C . ILE A 1 280 ? -42.172 -3.479 23.768 1.00 93.12 280 ILE A C 1
ATOM 2327 O O . ILE A 1 280 ? -41.177 -3.546 23.044 1.00 93.12 280 ILE A O 1
ATOM 2331 N N . GLN A 1 281 ? -43.222 -2.708 23.477 1.00 94.69 281 GLN A N 1
ATOM 2332 C CA . GLN A 1 281 ? -43.307 -1.922 22.251 1.00 94.69 281 GLN A CA 1
ATOM 2333 C C . GLN A 1 281 ? -42.144 -0.925 22.143 1.00 94.69 281 GLN A C 1
ATOM 2335 O O . GLN A 1 281 ? -41.426 -0.934 21.143 1.00 94.69 281 GLN A O 1
ATOM 2340 N N . LYS A 1 282 ? -41.875 -0.130 23.189 1.00 94.62 282 LYS A N 1
ATOM 2341 C CA . LYS A 1 282 ? -40.761 0.840 23.187 1.00 94.62 282 LYS A CA 1
ATOM 2342 C C . LYS A 1 282 ? -39.392 0.166 23.073 1.00 94.62 282 LYS A C 1
ATOM 2344 O O . LYS A 1 282 ? -38.514 0.677 22.372 1.00 94.62 282 LYS A O 1
ATOM 2349 N N . ILE A 1 283 ? -39.188 -0.973 23.742 1.00 95.19 283 ILE A N 1
ATOM 2350 C CA . ILE A 1 283 ? -37.950 -1.757 23.620 1.00 95.19 283 ILE A CA 1
ATOM 2351 C C . ILE A 1 283 ? -37.780 -2.250 22.184 1.00 95.19 283 ILE A C 1
ATOM 2353 O O . ILE A 1 283 ? -36.687 -2.101 21.633 1.00 95.19 283 ILE A O 1
ATOM 2357 N N . ASN A 1 284 ? -38.832 -2.793 21.570 1.00 96.00 284 ASN A N 1
ATOM 2358 C CA . ASN A 1 284 ? -38.793 -3.272 20.191 1.00 96.00 284 ASN A CA 1
ATOM 2359 C C . ASN A 1 284 ? -38.511 -2.123 19.217 1.00 96.00 284 ASN A C 1
ATOM 2361 O O . ASN A 1 284 ? -37.573 -2.222 18.433 1.00 96.00 284 ASN A O 1
ATOM 2365 N N . GLU A 1 285 ? -39.194 -0.985 19.352 1.00 97.31 285 GLU A N 1
ATOM 2366 C CA . GLU A 1 285 ? -38.957 0.202 18.521 1.00 97.31 285 GLU A CA 1
ATOM 2367 C C . GLU A 1 285 ? -37.505 0.705 18.592 1.00 97.31 285 GLU A C 1
ATOM 2369 O O . GLU A 1 285 ? -36.893 1.021 17.568 1.00 97.31 285 GLU A O 1
ATOM 2374 N N . LEU A 1 286 ? -36.921 0.798 19.794 1.00 97.12 286 LEU A N 1
ATOM 2375 C CA . LEU A 1 286 ? -35.519 1.202 19.967 1.00 97.12 286 LEU A CA 1
ATOM 2376 C C . LEU A 1 286 ? -34.547 0.135 19.447 1.00 97.12 286 LEU A C 1
ATOM 2378 O O . LEU A 1 286 ? -33.514 0.474 18.861 1.00 97.12 286 LEU A O 1
ATOM 2382 N N . THR A 1 287 ? -34.879 -1.142 19.640 1.00 96.19 287 THR A N 1
ATOM 2383 C CA . THR A 1 287 ? -34.093 -2.270 19.128 1.00 96.19 287 THR A CA 1
ATOM 2384 C C . THR A 1 287 ? -34.067 -2.248 17.604 1.00 96.19 287 THR A C 1
ATOM 2386 O O . THR A 1 287 ? -32.994 -2.363 17.012 1.00 96.19 287 THR A O 1
ATOM 2389 N N . ASP A 1 288 ? -35.209 -2.016 16.963 1.00 97.25 288 ASP A N 1
ATOM 2390 C CA . ASP A 1 288 ? -35.329 -1.946 15.511 1.00 97.25 288 ASP A CA 1
ATOM 2391 C C . ASP A 1 288 ? -34.653 -0.693 14.949 1.00 97.25 288 ASP A C 1
ATOM 2393 O O . ASP A 1 288 ? -33.964 -0.776 13.934 1.00 97.25 288 ASP A O 1
ATOM 2397 N N . LYS A 1 289 ? -34.706 0.449 15.651 1.00 96.50 289 LYS A N 1
ATOM 2398 C CA . LYS A 1 289 ? -33.885 1.628 15.310 1.00 96.50 289 LYS A CA 1
ATOM 2399 C C . LYS A 1 289 ? -32.388 1.300 15.306 1.00 96.50 289 LYS A C 1
ATOM 2401 O O . LYS A 1 289 ? -31.685 1.706 14.382 1.00 96.50 289 LYS A O 1
ATOM 2406 N N . ASN A 1 290 ? -31.900 0.551 16.296 1.00 97.31 290 ASN A N 1
ATOM 2407 C CA . ASN A 1 290 ? -30.499 0.124 16.353 1.00 97.31 290 ASN A CA 1
ATOM 2408 C C . ASN A 1 290 ? -30.148 -0.902 15.268 1.00 97.31 290 ASN A C 1
ATOM 2410 O O . ASN A 1 290 ? -29.109 -0.762 14.621 1.00 97.31 290 ASN A O 1
ATOM 2414 N N . LYS A 1 291 ? -31.016 -1.890 15.017 1.00 96.44 291 LYS A N 1
ATOM 2415 C CA . LYS A 1 291 ? -30.849 -2.834 13.901 1.00 96.44 291 LYS A CA 1
ATOM 2416 C C . LYS A 1 291 ? -30.797 -2.104 12.564 1.00 96.44 291 LYS A C 1
ATOM 2418 O O . LYS A 1 291 ? -29.940 -2.424 11.748 1.00 96.44 291 LYS A O 1
ATOM 2423 N N . ASN A 1 292 ? -31.645 -1.096 12.365 1.00 95.06 292 ASN A N 1
ATOM 2424 C CA . ASN A 1 292 ? -31.671 -0.298 11.144 1.00 95.06 292 ASN A CA 1
ATOM 2425 C C . ASN A 1 292 ? -30.368 0.485 10.951 1.00 95.06 292 ASN A C 1
ATOM 2427 O O . ASN A 1 292 ? -29.798 0.407 9.864 1.00 95.06 292 ASN A O 1
ATOM 2431 N N . LEU A 1 293 ? -29.843 1.138 12.000 1.00 94.00 293 LEU A N 1
ATOM 2432 C CA . LEU A 1 293 ? -28.527 1.799 11.954 1.00 94.00 293 LEU A CA 1
ATOM 2433 C C . LEU A 1 293 ? -27.426 0.832 11.526 1.00 94.00 293 LEU A C 1
ATOM 2435 O O . LEU A 1 293 ? -26.656 1.132 10.619 1.00 94.00 293 LEU A O 1
ATOM 2439 N N . VAL A 1 294 ? -27.386 -0.355 12.138 1.00 94.06 294 VAL A N 1
ATOM 2440 C CA . VAL A 1 294 ? -26.430 -1.386 11.742 1.00 94.06 294 VAL A CA 1
ATOM 2441 C C . VAL A 1 294 ? -26.684 -1.787 10.294 1.00 94.06 294 VAL A C 1
ATOM 2443 O O . VAL A 1 294 ? -25.760 -1.738 9.504 1.00 94.06 294 VAL A O 1
ATOM 2446 N N . SER A 1 295 ? -27.899 -2.146 9.888 1.00 92.00 295 SER A N 1
ATOM 2447 C CA . SER A 1 295 ? -28.189 -2.621 8.524 1.00 92.00 295 SER A CA 1
ATOM 2448 C C . SER A 1 295 ? -27.818 -1.622 7.417 1.00 92.00 295 SER A C 1
ATOM 2450 O O . SER A 1 295 ? -27.373 -2.043 6.353 1.00 92.00 295 SER A O 1
ATOM 2452 N N . GLN A 1 296 ? -27.942 -0.318 7.688 1.00 90.00 296 GLN A N 1
ATOM 2453 C CA . GLN A 1 296 ? -27.645 0.771 6.750 1.00 90.00 296 GLN A CA 1
ATOM 2454 C C . GLN A 1 296 ? -26.163 1.174 6.727 1.00 90.00 296 GLN A C 1
ATOM 2456 O O . GLN A 1 296 ? -25.761 1.954 5.862 1.00 90.00 296 GLN A O 1
ATOM 2461 N N . SER A 1 297 ? -25.353 0.654 7.652 1.00 92.94 297 SER A N 1
ATOM 2462 C CA . SER A 1 297 ? -23.914 0.906 7.703 1.00 92.94 297 SER A CA 1
ATOM 2463 C C . SER A 1 297 ? -23.174 0.210 6.558 1.00 92.94 297 SER A C 1
ATOM 2465 O O . SER A 1 297 ? -23.647 -0.774 5.978 1.00 92.94 297 SER A O 1
ATOM 2467 N N . ILE A 1 298 ? -21.955 0.666 6.288 1.00 92.81 298 ILE A N 1
ATOM 2468 C CA . ILE A 1 298 ? -21.015 -0.037 5.415 1.00 92.81 298 ILE A CA 1
ATOM 2469 C C . ILE A 1 298 ? -20.632 -1.364 6.084 1.00 92.81 298 ILE A C 1
ATOM 2471 O O . ILE A 1 298 ? -20.501 -1.446 7.311 1.00 92.81 298 ILE A O 1
ATOM 2475 N N . LYS A 1 299 ? -20.530 -2.424 5.275 1.00 90.31 299 LYS A N 1
ATOM 2476 C CA . LYS A 1 299 ? -20.254 -3.798 5.731 1.00 90.31 299 LYS A CA 1
ATOM 2477 C C . LYS A 1 299 ? -18.859 -4.275 5.397 1.00 90.31 299 LYS A C 1
ATOM 2479 O O . LYS A 1 299 ? -18.279 -4.996 6.196 1.00 90.31 299 LYS A O 1
ATOM 2484 N N . ASP A 1 300 ? -18.359 -3.876 4.239 1.00 89.25 300 ASP A N 1
ATOM 2485 C CA . ASP A 1 300 ? -17.035 -4.254 3.789 1.00 89.25 300 ASP A CA 1
ATOM 2486 C C . ASP A 1 300 ? -15.962 -3.457 4.564 1.00 89.25 300 ASP A C 1
ATOM 2488 O O . ASP A 1 300 ? -16.044 -2.223 4.596 1.00 89.25 300 ASP A O 1
ATOM 2492 N N . PRO A 1 301 ? -14.987 -4.120 5.217 1.00 90.44 301 PRO A N 1
ATOM 2493 C CA . PRO A 1 301 ? -13.932 -3.440 5.968 1.00 90.44 301 PRO A CA 1
ATOM 2494 C C . PRO A 1 301 ? -13.110 -2.469 5.113 1.00 90.44 301 PRO A C 1
ATOM 2496 O O . PRO A 1 301 ? -12.775 -1.376 5.571 1.00 90.44 301 PRO A O 1
ATOM 2499 N N . VAL A 1 302 ? -12.831 -2.824 3.856 1.00 85.69 302 VAL A N 1
ATOM 2500 C CA . VAL A 1 302 ? -12.035 -1.992 2.946 1.00 85.69 302 VAL A CA 1
ATOM 2501 C C . VAL A 1 302 ? -12.799 -0.715 2.598 1.00 85.69 302 VAL A C 1
ATOM 2503 O O . VAL A 1 302 ? -12.222 0.372 2.608 1.00 85.69 302 VAL A O 1
ATOM 2506 N N . ASP A 1 303 ? -14.106 -0.805 2.359 1.00 86.69 303 ASP A N 1
ATOM 2507 C CA . ASP A 1 303 ? -14.943 0.373 2.101 1.00 86.69 303 ASP A CA 1
ATOM 2508 C C . ASP A 1 303 ? -15.059 1.301 3.324 1.00 86.69 303 ASP A C 1
ATOM 2510 O O . ASP A 1 303 ? -15.115 2.525 3.163 1.00 86.69 303 ASP A O 1
ATOM 2514 N N . LYS A 1 304 ? -15.039 0.757 4.552 1.00 92.69 304 LYS A N 1
ATOM 2515 C CA . LYS A 1 304 ? -14.985 1.573 5.781 1.00 92.69 304 LYS A CA 1
ATOM 2516 C C . LYS A 1 304 ? -13.683 2.363 5.872 1.00 92.69 304 LYS A C 1
ATOM 2518 O O . LYS A 1 304 ? -13.728 3.568 6.122 1.00 92.69 304 LYS A O 1
ATOM 2523 N N . VAL A 1 305 ? -12.551 1.696 5.639 1.00 92.19 305 VAL A N 1
ATOM 2524 C CA . VAL A 1 305 ? -11.214 2.312 5.624 1.00 92.19 305 VAL A CA 1
ATOM 2525 C C . VAL A 1 305 ? -11.152 3.419 4.571 1.00 92.19 305 VAL A C 1
ATOM 2527 O O . VAL A 1 305 ? -10.788 4.551 4.887 1.00 92.19 305 VAL A O 1
ATOM 2530 N N . LYS A 1 306 ? -11.615 3.145 3.346 1.00 87.88 306 LYS A N 1
ATOM 2531 C CA . LYS A 1 306 ? -11.680 4.134 2.256 1.00 87.88 306 LYS A CA 1
ATOM 2532 C C . LYS A 1 306 ? -12.507 5.364 2.628 1.00 87.88 306 LYS A C 1
ATOM 2534 O O . LYS A 1 306 ? -12.067 6.490 2.398 1.00 87.88 306 LYS A O 1
ATOM 2539 N N . LEU A 1 307 ? -13.699 5.181 3.207 1.00 91.94 307 LEU A N 1
ATOM 2540 C CA . LEU A 1 307 ? -14.533 6.311 3.628 1.00 91.94 307 LEU A CA 1
ATOM 2541 C C . LEU A 1 307 ? -13.853 7.140 4.724 1.00 91.94 307 LEU A C 1
ATOM 2543 O O . LEU A 1 307 ? -13.902 8.371 4.675 1.00 91.94 307 LEU A O 1
ATOM 2547 N N . ALA A 1 308 ? -13.230 6.478 5.699 1.00 94.75 308 ALA A N 1
ATOM 2548 C CA . ALA A 1 308 ? -12.524 7.142 6.786 1.00 94.75 308 ALA A CA 1
ATOM 2549 C C . ALA A 1 308 ? -11.337 7.974 6.268 1.00 94.75 308 ALA A C 1
ATOM 2551 O O . ALA A 1 308 ? -11.193 9.131 6.659 1.00 94.75 308 ALA A O 1
ATOM 2552 N N . HIS A 1 309 ? -10.568 7.450 5.311 1.00 92.25 309 HIS A N 1
ATOM 2553 C CA . HIS A 1 309 ? -9.499 8.193 4.632 1.00 92.25 309 HIS A CA 1
ATOM 2554 C C . HIS A 1 309 ? -10.011 9.395 3.833 1.00 92.25 309 HIS A C 1
ATOM 2556 O O . HIS A 1 309 ? -9.486 10.500 3.972 1.00 92.25 309 HIS A O 1
ATOM 2562 N N . ILE A 1 310 ? -11.103 9.244 3.072 1.00 91.06 310 ILE A N 1
ATOM 2563 C CA . ILE A 1 310 ? -11.742 10.386 2.390 1.00 91.06 310 ILE A CA 1
ATOM 2564 C C . ILE A 1 310 ? -12.159 11.456 3.403 1.00 91.06 310 ILE A C 1
ATOM 2566 O O . ILE A 1 310 ? -11.965 12.651 3.169 1.00 91.06 310 ILE A O 1
ATOM 2570 N N . PHE A 1 311 ? -12.737 11.044 4.533 1.00 92.75 311 PHE A N 1
ATOM 2571 C CA . PHE A 1 311 ? -13.113 11.971 5.593 1.00 92.75 311 PHE A CA 1
ATOM 2572 C C . PHE A 1 311 ? -11.887 12.696 6.151 1.00 92.75 311 PHE A C 1
ATOM 2574 O O . PHE A 1 311 ? -11.920 13.921 6.276 1.00 92.75 311 PHE A O 1
ATOM 2581 N N . ALA A 1 312 ? -10.809 11.968 6.452 1.00 91.31 312 ALA A N 1
ATOM 2582 C CA . ALA A 1 312 ? -9.562 12.535 6.956 1.00 91.31 312 ALA A CA 1
ATOM 2583 C C . ALA A 1 312 ? -8.970 13.567 5.984 1.00 91.31 312 ALA A C 1
ATOM 2585 O O . ALA A 1 312 ? -8.624 14.672 6.407 1.00 91.31 312 ALA A O 1
ATOM 2586 N N . ALA A 1 313 ? -8.941 13.251 4.687 1.00 87.12 313 ALA A N 1
ATOM 2587 C CA . ALA A 1 313 ? -8.424 14.131 3.641 1.00 87.12 313 ALA A CA 1
ATOM 2588 C C . ALA A 1 313 ? -9.275 15.398 3.443 1.00 87.12 313 ALA A C 1
ATOM 2590 O O . ALA A 1 313 ? -8.753 16.461 3.112 1.00 87.12 313 ALA A O 1
ATOM 2591 N N . LEU A 1 314 ? -10.591 15.312 3.665 1.00 86.88 314 LEU A N 1
ATOM 2592 C CA . LEU A 1 314 ? -11.537 16.409 3.425 1.00 86.88 314 LEU A CA 1
ATOM 2593 C C . LEU A 1 314 ? -12.008 17.116 4.702 1.00 86.88 314 LEU A C 1
ATOM 2595 O O . LEU A 1 314 ? -12.892 17.974 4.629 1.00 86.88 314 LEU A O 1
ATOM 2599 N N . LYS A 1 315 ? -11.426 16.809 5.868 1.00 81.50 315 LYS A N 1
ATOM 2600 C CA . LYS A 1 315 ? -11.873 17.332 7.176 1.00 81.50 315 LYS A CA 1
ATOM 2601 C C . LYS A 1 315 ? -11.832 18.860 7.295 1.00 81.50 315 LYS A C 1
ATOM 2603 O O . LYS A 1 315 ? -12.549 19.429 8.112 1.00 81.50 315 LYS A O 1
ATOM 2608 N N . TYR A 1 316 ? -11.031 19.529 6.465 1.00 75.06 316 TYR A N 1
ATOM 2609 C CA . TYR A 1 316 ? -10.930 20.992 6.421 1.00 75.06 316 TYR A CA 1
ATOM 2610 C C . TYR A 1 316 ? -11.810 21.642 5.333 1.00 75.06 316 TYR A C 1
ATOM 2612 O O . TYR A 1 316 ? -11.960 22.865 5.304 1.00 75.06 316 TYR A O 1
ATOM 2620 N N . ASP A 1 317 ? -12.441 20.858 4.450 1.00 67.69 317 ASP A N 1
ATOM 2621 C CA . ASP A 1 317 ? -13.239 21.369 3.327 1.00 67.69 317 ASP A CA 1
ATOM 2622 C C . ASP A 1 317 ? -14.668 21.721 3.777 1.00 67.69 317 ASP A C 1
ATOM 2624 O O . ASP A 1 317 ? -15.599 20.926 3.650 1.00 67.69 317 ASP A O 1
ATOM 2628 N N . LYS A 1 318 ? -14.817 22.921 4.358 1.00 59.25 318 LYS A N 1
ATOM 2629 C CA . LYS A 1 318 ? -16.036 23.720 4.645 1.00 59.25 318 LYS A CA 1
ATOM 2630 C C . LYS A 1 318 ? -17.333 23.040 5.134 1.00 59.25 318 LYS A C 1
ATOM 2632 O O . LYS A 1 318 ? -18.272 23.783 5.361 1.00 59.25 318 LYS A O 1
ATOM 2637 N N . SER A 1 319 ? -17.423 21.731 5.390 1.00 64.94 319 SER A N 1
ATOM 2638 C CA . SER A 1 319 ? -18.591 20.908 5.799 1.00 64.94 319 SER A CA 1
ATOM 2639 C C . SER A 1 319 ? -19.614 20.432 4.726 1.00 64.94 319 SER A C 1
ATOM 2641 O O . SER A 1 319 ? -19.975 19.256 4.793 1.00 64.94 319 SER A O 1
ATOM 2643 N N . PRO A 1 320 ? -20.132 21.213 3.744 1.00 74.38 320 PRO A N 1
ATOM 2644 C CA . PRO A 1 320 ? -21.163 20.741 2.807 1.00 74.38 320 PRO A CA 1
ATOM 2645 C C . PRO A 1 320 ? -20.758 19.582 1.895 1.00 74.38 320 PRO A C 1
ATOM 2647 O O . PRO A 1 320 ? -21.560 18.676 1.680 1.00 74.38 320 PRO A O 1
ATOM 2650 N N . LYS A 1 321 ? -19.531 19.586 1.359 1.00 78.44 321 LYS A N 1
ATOM 2651 C CA . LYS A 1 321 ? -19.072 18.516 0.456 1.00 78.44 321 LYS A CA 1
ATOM 2652 C C . LYS A 1 321 ? -18.973 17.189 1.192 1.00 78.44 321 LYS A C 1
ATOM 2654 O O . LYS A 1 321 ? -19.522 16.198 0.724 1.00 78.44 321 LYS A O 1
ATOM 2659 N N . LEU A 1 322 ? -18.356 17.194 2.373 1.00 85.00 322 LEU A N 1
ATOM 2660 C CA . LEU A 1 322 ? -18.231 16.001 3.203 1.00 85.00 322 LEU A CA 1
ATOM 2661 C C . LEU A 1 322 ? -19.606 15.477 3.653 1.00 85.00 322 LEU A C 1
ATOM 2663 O O . LEU A 1 322 ? -19.848 14.277 3.579 1.00 85.00 322 LEU A O 1
ATOM 2667 N N . ARG A 1 323 ? -20.562 16.362 3.991 1.00 85.75 323 ARG A N 1
ATOM 2668 C CA . ARG A 1 323 ? -21.972 15.970 4.227 1.00 85.75 323 ARG A CA 1
ATOM 2669 C C . ARG A 1 323 ? -22.573 15.243 3.027 1.00 85.75 323 ARG A C 1
ATOM 2671 O O . ARG A 1 323 ? -23.256 14.236 3.192 1.00 85.75 323 ARG A O 1
ATOM 2678 N N . TYR A 1 324 ? -22.343 15.763 1.824 1.00 83.19 324 TYR A N 1
ATOM 2679 C CA . TYR A 1 324 ? -22.879 15.165 0.609 1.00 83.19 324 TYR A CA 1
ATOM 2680 C C . TYR A 1 324 ? -22.189 13.831 0.276 1.00 83.19 324 TYR A C 1
ATOM 2682 O O . TYR A 1 324 ? -22.871 12.893 -0.127 1.00 83.19 324 TYR A O 1
ATOM 2690 N N . ILE A 1 325 ? -20.882 13.702 0.520 1.00 85.94 325 ILE A N 1
ATOM 2691 C CA . ILE A 1 325 ? -20.143 12.436 0.395 1.00 85.94 325 ILE A CA 1
ATOM 2692 C C . ILE A 1 325 ? -20.737 11.378 1.328 1.00 85.94 325 ILE A C 1
ATOM 2694 O O . ILE A 1 325 ? -21.162 10.332 0.847 1.00 85.94 325 ILE A O 1
ATOM 2698 N N . LEU A 1 326 ? -20.863 11.674 2.625 1.00 88.38 326 LEU A N 1
ATOM 2699 C CA . LEU A 1 326 ? -21.396 10.732 3.621 1.00 88.38 326 LEU A CA 1
ATOM 2700 C C . LEU A 1 326 ? -22.827 10.281 3.295 1.00 88.38 326 LEU A C 1
ATOM 2702 O O . LEU A 1 326 ? -23.188 9.131 3.515 1.00 88.38 326 LEU A O 1
ATOM 2706 N N . LYS A 1 327 ? -23.646 11.161 2.707 1.00 83.00 327 LYS A N 1
ATOM 2707 C CA . LYS A 1 327 ? -25.010 10.811 2.285 1.00 83.00 327 LYS A CA 1
ATOM 2708 C C . LYS A 1 327 ? -25.050 9.836 1.100 1.00 83.00 327 LYS A C 1
ATOM 2710 O O . LYS A 1 327 ? -26.016 9.091 0.970 1.00 83.00 327 LYS A O 1
ATOM 2715 N N . ASN A 1 328 ? -24.057 9.876 0.211 1.00 79.44 328 ASN A N 1
ATOM 2716 C CA . ASN A 1 328 ? -24.095 9.161 -1.069 1.00 79.44 328 ASN A CA 1
ATOM 2717 C C . ASN A 1 328 ? -23.076 8.010 -1.172 1.00 79.44 328 ASN A C 1
ATOM 2719 O O . ASN A 1 328 ? -23.161 7.230 -2.116 1.00 79.44 328 ASN A O 1
ATOM 2723 N N . CYS A 1 329 ? -22.138 7.873 -0.229 1.00 80.62 329 CYS A N 1
ATOM 2724 C CA . CYS A 1 329 ? -21.043 6.899 -0.309 1.00 80.62 329 CYS A CA 1
ATOM 2725 C C . CYS A 1 329 ? -21.497 5.434 -0.235 1.00 80.62 329 CYS A C 1
ATOM 2727 O O . CYS A 1 329 ? -20.825 4.572 -0.783 1.00 80.62 329 CYS A O 1
ATOM 2729 N N . ASN A 1 330 ? -22.642 5.147 0.398 1.00 77.50 330 ASN A N 1
ATOM 2730 C CA . ASN A 1 330 ? -23.186 3.787 0.508 1.00 77.50 330 ASN A CA 1
ATOM 2731 C C . ASN A 1 330 ? -24.249 3.465 -0.569 1.00 77.50 330 ASN A C 1
ATOM 2733 O O . ASN A 1 330 ? -24.979 2.477 -0.466 1.00 77.50 330 ASN A O 1
ATOM 2737 N N . LEU A 1 331 ? -24.389 4.306 -1.604 1.00 73.75 331 LEU A N 1
ATOM 2738 C CA . LEU A 1 331 ? -25.297 4.027 -2.718 1.00 73.75 331 LEU A CA 1
ATOM 2739 C C . LEU A 1 331 ? -24.677 2.975 -3.643 1.00 73.75 331 LEU A C 1
ATOM 2741 O O . LEU A 1 331 ? -23.732 3.254 -4.375 1.00 73.75 331 LEU A O 1
ATOM 2745 N N . LYS A 1 332 ? -25.258 1.772 -3.662 1.00 71.94 332 LYS A N 1
ATOM 2746 C CA . LYS A 1 332 ? -24.791 0.655 -4.504 1.00 71.94 332 LYS A CA 1
ATOM 2747 C C . LYS A 1 332 ? -25.206 0.750 -5.979 1.00 71.94 332 LYS A C 1
ATOM 2749 O O . LYS A 1 332 ? -24.915 -0.151 -6.756 1.00 71.94 332 LYS A O 1
ATOM 2754 N N . THR A 1 333 ? -25.909 1.810 -6.379 1.00 80.25 333 THR A N 1
ATOM 2755 C CA . THR A 1 333 ? -26.312 2.010 -7.778 1.00 80.25 333 THR A CA 1
ATOM 2756 C C . THR A 1 333 ? -25.169 2.619 -8.589 1.00 80.25 333 THR A C 1
ATOM 2758 O O . THR A 1 333 ? -24.394 3.426 -8.075 1.00 80.25 333 THR A O 1
ATOM 2761 N N . ARG A 1 334 ? -25.101 2.298 -9.889 1.00 80.62 334 ARG A N 1
ATOM 2762 C CA . ARG A 1 334 ? -24.112 2.875 -10.820 1.00 80.62 334 ARG A CA 1
ATOM 2763 C C . ARG A 1 334 ? -24.130 4.409 -10.807 1.00 80.62 334 ARG A C 1
ATOM 2765 O O . ARG A 1 334 ? -23.083 5.046 -10.750 1.00 80.62 334 ARG A O 1
ATOM 2772 N N . ASP A 1 335 ? -25.318 5.008 -10.797 1.00 81.00 335 ASP A N 1
ATOM 2773 C CA . ASP A 1 335 ? -25.480 6.465 -10.721 1.00 81.00 335 ASP A CA 1
ATOM 2774 C C . ASP A 1 335 ? -25.008 7.049 -9.386 1.00 81.00 335 ASP A C 1
ATOM 2776 O O . ASP A 1 335 ? -24.450 8.148 -9.356 1.00 81.00 335 ASP A O 1
ATOM 2780 N N . GLY A 1 336 ? -25.218 6.323 -8.284 1.00 79.94 336 GLY A N 1
ATOM 2781 C CA . GLY A 1 336 ? -24.711 6.688 -6.963 1.00 79.94 336 GLY A CA 1
ATOM 2782 C C . GLY A 1 336 ? -23.186 6.717 -6.938 1.00 79.94 336 GLY A C 1
ATOM 2783 O O . GLY A 1 336 ? -22.602 7.729 -6.554 1.00 79.94 336 GLY A O 1
ATOM 2784 N N . GLN A 1 337 ? -22.551 5.661 -7.451 1.00 80.00 337 GLN A N 1
ATOM 2785 C CA . GLN A 1 337 ? -21.093 5.563 -7.572 1.00 80.00 337 GLN A CA 1
ATOM 2786 C C . GLN A 1 337 ? -20.513 6.656 -8.478 1.00 80.00 337 GLN A C 1
ATOM 2788 O O . GLN A 1 337 ? -19.563 7.334 -8.096 1.00 80.00 337 GLN A O 1
ATOM 2793 N N . ASN A 1 338 ? -21.128 6.919 -9.635 1.00 81.69 338 ASN A N 1
ATOM 2794 C CA . ASN A 1 338 ? -20.700 7.993 -10.537 1.00 81.69 338 ASN A CA 1
ATOM 2795 C C . ASN A 1 338 ? -20.774 9.378 -9.872 1.00 81.69 338 ASN A C 1
ATOM 2797 O O . ASN A 1 338 ? -19.858 10.195 -10.013 1.00 81.69 338 ASN A O 1
ATOM 2801 N N . LYS A 1 339 ? -21.861 9.658 -9.137 1.00 82.00 339 LYS A N 1
ATOM 2802 C CA . LYS A 1 339 ? -22.005 10.904 -8.368 1.00 82.00 339 LYS A CA 1
ATOM 2803 C C . LYS A 1 339 ? -20.945 10.995 -7.279 1.00 82.00 339 LYS A C 1
ATOM 2805 O O . LYS A 1 339 ? -20.322 12.044 -7.149 1.00 82.00 339 LYS A O 1
ATOM 2810 N N . PHE A 1 340 ? -20.720 9.914 -6.541 1.00 84.50 340 PHE A N 1
ATOM 2811 C CA . PHE A 1 340 ? -19.699 9.837 -5.504 1.00 84.50 340 PHE A CA 1
ATOM 2812 C C . PHE A 1 340 ? -18.292 10.103 -6.061 1.00 84.50 340 PHE A C 1
ATOM 2814 O O . PHE A 1 340 ? -17.635 11.042 -5.609 1.00 84.50 340 PHE A O 1
ATOM 2821 N N . ASN A 1 341 ? -17.882 9.395 -7.117 1.00 87.75 341 ASN A N 1
ATOM 2822 C CA . ASN A 1 341 ? -16.582 9.586 -7.766 1.00 87.75 341 ASN A CA 1
ATOM 2823 C C . ASN A 1 341 ? -16.392 11.025 -8.256 1.00 87.75 341 ASN A C 1
ATOM 2825 O O . ASN A 1 341 ? -15.321 11.606 -8.092 1.00 87.75 341 ASN A O 1
ATOM 2829 N N . LYS A 1 342 ? -17.441 11.651 -8.805 1.00 86.06 342 LYS A N 1
ATOM 2830 C CA . LYS A 1 342 ? -17.389 13.057 -9.236 1.00 86.06 342 LYS A CA 1
ATOM 2831 C C . LYS A 1 342 ? -17.071 14.015 -8.080 1.00 86.06 342 LYS A C 1
ATOM 2833 O O . LYS A 1 342 ? -16.383 15.008 -8.306 1.00 86.06 342 LYS A O 1
ATOM 2838 N N . LEU A 1 343 ? -17.560 13.744 -6.869 1.00 85.50 343 LEU A N 1
ATOM 2839 C CA . LEU A 1 343 ? -17.335 14.607 -5.702 1.00 85.50 343 LEU A CA 1
ATOM 2840 C C . LEU A 1 343 ? -15.897 14.547 -5.202 1.00 85.50 343 LEU A C 1
ATOM 2842 O O . LEU A 1 343 ? -15.339 15.583 -4.848 1.00 85.50 343 LEU A O 1
ATOM 2846 N N . ILE A 1 344 ? -15.320 13.348 -5.172 1.00 88.75 344 ILE A N 1
ATOM 2847 C CA . ILE A 1 344 ? -13.970 13.118 -4.645 1.00 88.75 344 ILE A CA 1
ATOM 2848 C C . ILE A 1 344 ? -12.884 13.346 -5.710 1.00 88.75 344 ILE A C 1
ATOM 2850 O O . ILE A 1 344 ? -11.732 13.606 -5.395 1.00 88.75 344 ILE A O 1
ATOM 2854 N N . ASN A 1 345 ? -13.236 13.369 -6.996 1.00 91.69 345 ASN A N 1
ATOM 2855 C CA . ASN A 1 345 ? -12.261 13.600 -8.061 1.00 91.69 345 ASN A CA 1
ATOM 2856 C C . ASN A 1 345 ? -11.680 15.027 -8.084 1.00 91.69 345 ASN A C 1
ATOM 2858 O O . ASN A 1 345 ? -10.555 15.216 -8.526 1.00 91.69 345 ASN A O 1
ATOM 2862 N N . ASN A 1 346 ? -12.416 16.063 -7.671 1.00 89.06 346 ASN A N 1
ATOM 2863 C CA . ASN A 1 346 ? -11.868 17.430 -7.686 1.00 89.06 346 ASN A CA 1
ATOM 2864 C C . ASN A 1 346 ? -10.868 17.683 -6.550 1.00 89.06 346 ASN A C 1
ATOM 2866 O O . ASN A 1 346 ? -9.797 18.208 -6.847 1.00 89.06 346 ASN A O 1
ATOM 2870 N N . PRO A 1 347 ? -11.171 17.327 -5.286 1.00 88.94 347 PRO A N 1
ATOM 2871 C CA . PRO A 1 347 ? -10.229 17.541 -4.193 1.00 88.94 347 PRO A CA 1
ATOM 2872 C C . PRO A 1 347 ? -8.891 16.830 -4.401 1.00 88.94 347 PRO A C 1
ATOM 2874 O O . PRO A 1 347 ? -7.850 17.435 -4.182 1.00 88.94 347 PRO A O 1
ATOM 2877 N N . ILE A 1 348 ? -8.899 15.592 -4.906 1.00 91.38 348 ILE A N 1
ATOM 2878 C CA . ILE A 1 348 ? -7.660 14.836 -5.138 1.00 91.38 348 ILE A CA 1
ATOM 2879 C C . ILE A 1 348 ? -6.827 15.364 -6.316 1.00 91.38 348 ILE A C 1
ATOM 2881 O O . ILE A 1 348 ? -5.730 14.890 -6.563 1.00 91.38 348 ILE A O 1
ATOM 2885 N N . ARG A 1 349 ? -7.327 16.339 -7.080 1.00 93.50 349 ARG A N 1
ATOM 2886 C CA . ARG A 1 349 ? -6.594 16.964 -8.194 1.00 93.50 349 ARG A CA 1
ATOM 2887 C C . ARG A 1 349 ? -6.088 18.359 -7.849 1.00 93.50 349 ARG A C 1
ATOM 2889 O O . ARG A 1 349 ? -5.775 19.126 -8.754 1.00 93.50 349 ARG A O 1
ATOM 2896 N N . GLN A 1 350 ? -6.060 18.719 -6.571 1.00 91.81 350 GLN A N 1
ATOM 2897 C CA . GLN A 1 350 ? -5.512 19.994 -6.130 1.00 91.81 350 GLN A CA 1
ATOM 2898 C C . GLN A 1 350 ? -4.005 19.886 -5.912 1.00 91.81 350 GLN A C 1
ATOM 2900 O O . GLN A 1 350 ? -3.539 18.990 -5.210 1.00 91.81 350 GLN A O 1
ATOM 2905 N N . ASP A 1 351 ? -3.260 20.812 -6.511 1.00 91.94 351 ASP A N 1
ATOM 2906 C CA . ASP A 1 351 ? -1.834 20.972 -6.244 1.00 91.94 351 ASP A CA 1
ATOM 2907 C C . ASP A 1 351 ? -1.573 21.575 -4.848 1.00 91.94 351 ASP A C 1
ATOM 2909 O O . ASP A 1 351 ? -2.499 21.855 -4.078 1.00 91.94 351 ASP A O 1
ATOM 2913 N N . GLU A 1 352 ? -0.303 21.786 -4.503 1.00 88.19 352 GLU A N 1
ATOM 2914 C CA . GLU A 1 352 ? 0.105 22.359 -3.209 1.00 88.19 352 GLU A CA 1
ATOM 2915 C C . GLU A 1 352 ? -0.476 23.759 -2.933 1.00 88.19 352 GLU A C 1
ATOM 2917 O O . GLU A 1 352 ? -0.646 24.146 -1.778 1.00 88.19 352 GLU A O 1
ATOM 2922 N N . ASN A 1 353 ? -0.842 24.493 -3.989 1.00 88.94 353 ASN A N 1
ATOM 2923 C CA . ASN A 1 353 ? -1.426 25.831 -3.928 1.00 88.94 353 ASN A CA 1
ATOM 2924 C C . ASN A 1 353 ? -2.965 25.800 -3.987 1.00 88.94 353 ASN A C 1
ATOM 2926 O O . ASN A 1 353 ? -3.608 26.846 -4.116 1.00 88.94 353 ASN A O 1
ATOM 2930 N N . GLY A 1 354 ? -3.573 24.610 -3.938 1.00 88.25 354 GLY A N 1
ATOM 2931 C CA . GLY A 1 354 ? -5.019 24.414 -4.014 1.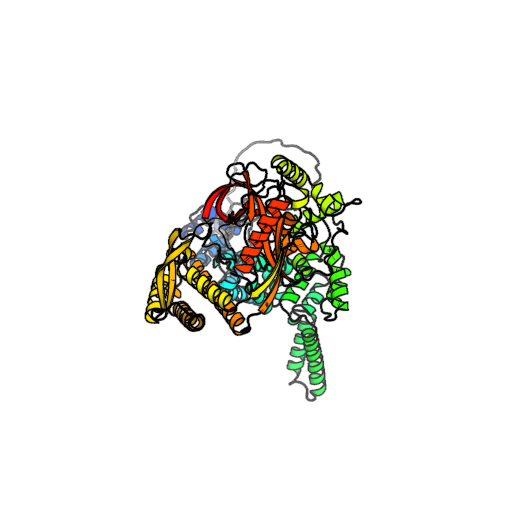00 88.25 354 GLY A CA 1
ATOM 2932 C C . GLY A 1 354 ? -5.611 24.577 -5.418 1.00 88.25 354 GLY A C 1
ATOM 2933 O O . GLY A 1 354 ? -6.841 24.602 -5.559 1.00 88.25 354 GLY A O 1
ATOM 2934 N N . ARG A 1 355 ? -4.785 24.694 -6.470 1.00 92.06 355 ARG A N 1
ATOM 2935 C CA . ARG A 1 355 ? -5.269 24.832 -7.852 1.00 92.06 355 ARG A CA 1
ATOM 2936 C C . ARG A 1 355 ? -5.640 23.464 -8.403 1.00 92.06 355 ARG A C 1
ATOM 2938 O O . ARG A 1 355 ? -4.879 22.507 -8.306 1.00 92.06 355 ARG A O 1
ATOM 2945 N N . ILE A 1 356 ? -6.822 23.378 -9.006 1.00 92.81 356 ILE A N 1
ATOM 2946 C CA . ILE A 1 356 ? -7.312 22.133 -9.599 1.00 92.81 356 ILE A CA 1
ATOM 2947 C C . ILE A 1 356 ? -6.584 21.880 -10.922 1.00 92.81 356 ILE A C 1
ATOM 2949 O O . ILE A 1 356 ? -6.646 22.708 -11.829 1.00 92.81 356 ILE A O 1
ATOM 2953 N N . CYS A 1 357 ? -5.976 20.704 -11.049 1.00 94.44 357 CYS A N 1
ATOM 2954 C CA . CYS A 1 357 ? -5.459 20.176 -12.301 1.00 94.44 357 CYS A CA 1
ATOM 2955 C C . CYS A 1 357 ? -6.609 19.612 -13.146 1.00 94.44 357 CYS A C 1
ATOM 2957 O O . CYS A 1 357 ? -7.166 18.542 -12.870 1.00 94.44 357 CYS A O 1
ATOM 2959 N N . TYR A 1 358 ? -7.022 20.370 -14.163 1.00 92.31 358 TYR A N 1
ATOM 2960 C CA . TYR A 1 358 ? -8.139 20.007 -15.046 1.00 92.31 358 TYR A CA 1
ATOM 2961 C C . TYR A 1 358 ? -7.744 19.031 -16.156 1.00 92.31 358 TYR A C 1
ATOM 2963 O O . TYR A 1 358 ? -8.619 18.428 -16.770 1.00 92.31 358 TYR A O 1
ATOM 2971 N N . GLN A 1 359 ? -6.445 18.856 -16.384 1.00 93.81 359 GLN A N 1
ATOM 2972 C CA . GLN A 1 359 ? -5.879 17.957 -17.386 1.00 93.81 359 GLN A CA 1
ATOM 2973 C C . GLN A 1 359 ? -6.021 16.482 -16.997 1.00 93.81 359 GLN A C 1
ATOM 2975 O O . GLN A 1 359 ? -5.940 15.626 -17.869 1.00 93.81 359 GLN A O 1
ATOM 2980 N N . LEU A 1 360 ? -6.229 16.193 -15.709 1.00 94.75 360 LEU A N 1
ATOM 2981 C CA . LEU A 1 360 ? -6.397 14.841 -15.179 1.00 94.75 360 LEU A CA 1
ATOM 2982 C C . LEU A 1 360 ? -7.836 14.609 -14.721 1.00 94.75 360 LEU A C 1
ATOM 2984 O O . LEU A 1 360 ? -8.510 15.536 -14.271 1.00 94.75 360 LEU A O 1
ATOM 2988 N N . ASN A 1 361 ? -8.327 13.379 -14.780 1.00 94.62 361 ASN A N 1
ATOM 2989 C CA . ASN A 1 361 ? -9.698 13.028 -14.439 1.00 94.62 361 ASN A CA 1
ATOM 2990 C C . ASN A 1 361 ? -9.872 11.551 -14.045 1.00 94.62 361 ASN A C 1
ATOM 2992 O O . ASN A 1 361 ? -10.392 10.719 -14.783 1.00 94.62 361 ASN A O 1
ATOM 2996 N N . PHE A 1 362 ? -9.611 11.259 -12.781 1.00 95.44 362 PHE A N 1
ATOM 2997 C CA . PHE A 1 362 ? -9.695 9.918 -12.211 1.00 95.44 362 PHE A CA 1
ATOM 2998 C C . PHE A 1 362 ? -11.122 9.410 -11.938 1.00 95.44 362 PHE A C 1
ATOM 3000 O O . PHE A 1 362 ? -11.280 8.313 -11.413 1.00 95.44 362 PHE A O 1
ATOM 3007 N N . LYS A 1 363 ? -12.190 10.146 -12.288 1.00 91.88 363 LYS A N 1
ATOM 3008 C CA . LYS A 1 363 ? -13.582 9.791 -11.918 1.00 91.88 363 LYS A CA 1
ATOM 3009 C C . LYS A 1 363 ? -14.027 8.387 -12.373 1.00 91.88 363 LYS A C 1
ATOM 3011 O O . LYS A 1 363 ? -14.916 7.801 -11.760 1.00 91.88 363 LYS A O 1
ATOM 3016 N N . ASN A 1 364 ? -13.440 7.889 -13.462 1.00 89.19 364 ASN A N 1
ATOM 3017 C CA . ASN A 1 364 ? -13.732 6.575 -14.039 1.00 89.19 364 ASN A CA 1
ATOM 3018 C C . ASN A 1 364 ? -12.668 5.526 -13.673 1.00 89.19 364 ASN A C 1
ATOM 3020 O O . ASN A 1 364 ? -12.815 4.362 -14.038 1.00 89.19 364 ASN A O 1
ATOM 3024 N N . SER A 1 365 ? -11.600 5.923 -12.975 1.00 91.12 365 SER A N 1
ATOM 3025 C CA . SER A 1 365 ? -10.567 4.997 -12.531 1.00 91.12 365 SER A CA 1
ATOM 3026 C C . SER A 1 365 ? -11.092 4.159 -11.372 1.00 91.12 365 SER A C 1
ATOM 3028 O O . SER A 1 365 ? -11.584 4.687 -10.372 1.00 91.12 365 SER A O 1
ATOM 3030 N N . LYS A 1 366 ? -10.917 2.839 -11.473 1.00 88.88 366 LYS A N 1
ATOM 3031 C CA . LYS A 1 366 ? -11.182 1.914 -10.363 1.00 88.88 366 LYS A CA 1
ATOM 3032 C C . LYS A 1 366 ? -10.242 2.132 -9.166 1.00 88.88 366 LYS A C 1
ATOM 3034 O O . LYS A 1 366 ? -10.545 1.651 -8.081 1.00 88.88 366 LYS A O 1
ATOM 3039 N N . TYR A 1 367 ? -9.146 2.874 -9.357 1.00 91.81 367 TYR A N 1
ATOM 3040 C CA . TYR A 1 367 ? -8.148 3.193 -8.333 1.00 91.81 367 TYR A CA 1
ATOM 3041 C C . TYR A 1 367 ? -8.262 4.618 -7.777 1.00 91.81 367 TYR A C 1
ATOM 3043 O O . TYR A 1 367 ? -7.419 5.036 -6.993 1.00 91.81 367 TYR A O 1
ATOM 3051 N N . LEU A 1 368 ? -9.308 5.381 -8.123 1.00 92.62 368 LEU A N 1
ATOM 3052 C CA . LEU A 1 368 ? -9.526 6.730 -7.574 1.00 92.62 368 LEU A CA 1
ATOM 3053 C C . LEU A 1 368 ? -9.438 6.768 -6.038 1.00 92.62 368 LEU A C 1
ATOM 3055 O O . LEU A 1 368 ? -8.914 7.715 -5.463 1.00 92.62 368 LEU A O 1
ATOM 3059 N N . LEU A 1 369 ? -9.949 5.729 -5.379 1.00 88.38 369 LEU A N 1
ATOM 3060 C CA . LEU A 1 369 ? -9.945 5.621 -3.922 1.00 88.38 369 LEU A CA 1
ATOM 3061 C C . LEU A 1 369 ? -8.561 5.336 -3.341 1.00 88.38 369 LEU A C 1
ATOM 3063 O O . LEU A 1 369 ? -8.283 5.775 -2.232 1.00 88.38 369 LEU A O 1
ATOM 3067 N N . ASN A 1 370 ? -7.685 4.670 -4.092 1.00 90.38 370 ASN A N 1
ATOM 3068 C CA . ASN A 1 370 ? -6.318 4.398 -3.664 1.00 90.38 370 ASN A CA 1
ATOM 3069 C C . ASN A 1 370 ? -5.515 5.690 -3.467 1.00 90.38 370 ASN A C 1
ATOM 3071 O O . ASN A 1 370 ? -4.697 5.750 -2.561 1.00 90.38 370 ASN A O 1
ATOM 3075 N N . LEU A 1 371 ? -5.808 6.750 -4.231 1.00 93.56 371 LEU A N 1
ATOM 3076 C CA . LEU A 1 371 ? -5.180 8.065 -4.041 1.00 93.56 371 LEU A CA 1
ATOM 3077 C C . LEU A 1 371 ? -5.473 8.674 -2.663 1.00 93.56 371 LEU A C 1
ATOM 3079 O O . LEU A 1 371 ? -4.679 9.454 -2.159 1.00 93.56 371 LEU A O 1
ATOM 3083 N N . TYR A 1 372 ? -6.615 8.336 -2.058 1.00 90.19 372 TYR A N 1
ATOM 3084 C CA . TYR A 1 372 ? -6.966 8.788 -0.710 1.00 90.19 372 TYR A CA 1
ATOM 3085 C C . TYR A 1 372 ? -6.344 7.934 0.393 1.00 90.19 372 TYR A C 1
ATOM 3087 O O . TYR A 1 372 ? -6.318 8.376 1.534 1.00 90.19 372 TYR A O 1
ATOM 3095 N N . MET A 1 373 ? -5.893 6.724 0.062 1.00 87.31 373 MET A N 1
ATOM 3096 C CA . MET A 1 373 ? -5.232 5.800 0.987 1.00 87.31 373 MET A CA 1
ATOM 3097 C C . MET A 1 373 ? -3.707 5.918 0.942 1.00 87.31 373 MET A C 1
ATOM 3099 O O . MET A 1 373 ? -3.029 5.288 1.744 1.00 87.31 373 MET A O 1
ATOM 3103 N N . ALA A 1 374 ? -3.170 6.671 -0.016 1.00 89.25 374 ALA A N 1
ATOM 3104 C CA . ALA A 1 374 ? -1.739 6.840 -0.169 1.00 89.25 374 ALA A CA 1
ATOM 3105 C C . ALA A 1 374 ? -1.127 7.616 1.005 1.00 89.25 374 ALA A C 1
ATOM 3107 O O . ALA A 1 374 ? -1.787 8.466 1.610 1.00 89.25 374 ALA A O 1
ATOM 3108 N N . ASP A 1 375 ? 0.127 7.303 1.315 1.00 83.31 375 ASP A N 1
ATOM 3109 C CA . ASP A 1 375 ? 0.881 7.932 2.399 1.00 83.31 375 ASP A CA 1
ATOM 3110 C C . ASP A 1 375 ? 1.265 9.395 2.093 1.00 83.31 375 ASP A C 1
ATOM 3112 O O . ASP A 1 375 ? 0.984 9.958 1.023 1.00 83.31 375 ASP A O 1
ATOM 3116 N N . SER A 1 376 ? 1.894 10.051 3.070 1.00 85.81 376 SER A N 1
ATOM 3117 C CA . SER A 1 376 ? 2.334 11.442 2.944 1.00 85.81 376 SER A CA 1
ATOM 3118 C C . SER A 1 376 ? 3.371 11.650 1.845 1.00 85.81 376 SER A C 1
ATOM 3120 O O . SER A 1 376 ? 3.352 12.704 1.201 1.00 85.81 376 SER A O 1
ATOM 3122 N N . ASP A 1 377 ? 4.237 10.668 1.613 1.00 88.31 377 ASP A N 1
ATOM 3123 C CA . ASP A 1 377 ? 5.384 10.785 0.713 1.00 88.31 377 ASP A CA 1
ATOM 3124 C C . ASP A 1 377 ? 4.927 10.709 -0.743 1.00 88.31 377 ASP A C 1
ATOM 3126 O O . ASP A 1 377 ? 5.273 11.565 -1.567 1.00 88.31 377 ASP A O 1
ATOM 3130 N N . PHE A 1 378 ? 4.013 9.782 -1.045 1.00 93.19 378 PHE A N 1
ATOM 3131 C CA . PHE A 1 378 ? 3.255 9.802 -2.289 1.00 93.19 378 PHE A CA 1
ATOM 3132 C C . PHE A 1 378 ? 2.529 11.124 -2.475 1.00 93.19 378 PHE A C 1
ATOM 3134 O O . PHE A 1 378 ? 2.637 11.732 -3.542 1.00 93.19 378 PHE A O 1
ATOM 3141 N N . MET A 1 379 ? 1.791 11.591 -1.466 1.00 92.19 379 MET A N 1
ATOM 3142 C CA . MET A 1 379 ? 0.987 12.805 -1.609 1.00 92.19 379 MET A CA 1
ATOM 3143 C C . MET A 1 379 ? 1.845 14.053 -1.847 1.00 92.19 379 MET A C 1
ATOM 3145 O O . MET A 1 379 ? 1.400 14.959 -2.560 1.00 92.19 379 MET A O 1
ATOM 3149 N N . ALA A 1 380 ? 3.064 14.106 -1.309 1.00 92.31 380 ALA A N 1
ATOM 3150 C CA . ALA A 1 380 ? 4.030 15.159 -1.602 1.00 92.31 380 ALA A CA 1
ATOM 3151 C C . ALA A 1 380 ? 4.450 15.130 -3.082 1.00 92.31 380 ALA A C 1
ATOM 3153 O O . ALA A 1 380 ? 4.250 16.117 -3.798 1.00 92.31 380 ALA A O 1
ATOM 3154 N N . ASN A 1 381 ? 4.922 13.983 -3.577 1.00 94.56 381 ASN A N 1
ATOM 3155 C CA . ASN A 1 381 ? 5.355 13.830 -4.973 1.00 94.56 381 ASN A CA 1
ATOM 3156 C C . ASN A 1 381 ? 4.201 14.010 -5.970 1.00 94.56 381 ASN A C 1
ATOM 3158 O O . ASN A 1 381 ? 4.354 14.626 -7.027 1.00 94.56 381 ASN A O 1
ATOM 3162 N N . TYR A 1 382 ? 3.011 13.530 -5.621 1.00 96.69 382 TYR A N 1
ATOM 3163 C CA . TYR A 1 382 ? 1.810 13.683 -6.428 1.00 96.69 382 TYR A CA 1
ATOM 3164 C C . TYR A 1 382 ? 1.378 15.153 -6.528 1.00 96.69 382 TYR A C 1
ATOM 3166 O O . TYR A 1 382 ? 1.068 15.624 -7.622 1.00 96.69 382 TYR A O 1
ATOM 3174 N N . LYS A 1 383 ? 1.442 15.935 -5.442 1.00 95.56 383 LYS A N 1
ATOM 3175 C CA . LYS A 1 383 ? 1.192 17.387 -5.513 1.00 95.56 383 LYS A CA 1
ATOM 3176 C C . LYS A 1 383 ? 2.207 18.107 -6.398 1.00 95.56 383 LYS A C 1
ATOM 3178 O O . LYS A 1 383 ? 1.801 18.984 -7.158 1.00 95.56 383 LYS A O 1
ATOM 3183 N N . VAL A 1 384 ? 3.481 17.712 -6.362 1.00 93.56 384 VAL A N 1
ATOM 3184 C CA . VAL A 1 384 ? 4.518 18.251 -7.262 1.00 93.56 384 VAL A CA 1
ATOM 3185 C C . VAL A 1 384 ? 4.200 17.929 -8.726 1.00 93.56 384 VAL A C 1
ATOM 3187 O O . VAL A 1 384 ? 4.282 18.813 -9.583 1.00 93.56 384 VAL A O 1
ATOM 3190 N N . LEU A 1 385 ? 3.764 16.700 -9.025 1.00 95.69 385 LEU A N 1
ATOM 3191 C CA . LEU A 1 385 ? 3.285 16.316 -10.357 1.00 95.69 385 LEU A CA 1
ATOM 3192 C C . LEU A 1 385 ? 2.140 17.232 -10.826 1.00 95.69 385 LEU A C 1
ATOM 3194 O O . LEU A 1 385 ? 2.200 17.772 -11.934 1.00 95.69 385 LEU A O 1
ATOM 3198 N N . LEU A 1 386 ? 1.129 17.459 -9.980 1.00 96.75 386 LEU A N 1
ATOM 3199 C CA . LEU A 1 386 ? 0.001 18.346 -10.292 1.00 96.75 386 LEU A CA 1
ATOM 3200 C C . LEU A 1 386 ? 0.444 19.802 -10.504 1.00 96.75 386 LEU A C 1
ATOM 3202 O O . LEU A 1 386 ? 0.041 20.417 -11.496 1.00 96.75 386 LEU A O 1
ATOM 3206 N N . SER A 1 387 ? 1.300 20.336 -9.622 1.00 94.31 387 SER A N 1
ATOM 3207 C CA . SER A 1 387 ? 1.887 21.681 -9.743 1.00 94.31 387 SER A CA 1
ATOM 3208 C C . SER A 1 387 ? 2.603 21.842 -11.083 1.00 94.31 387 SER A C 1
ATOM 3210 O O . SER A 1 387 ? 2.417 22.844 -11.779 1.00 94.31 387 SER A O 1
ATOM 3212 N N . ASN A 1 388 ? 3.385 20.840 -11.489 1.00 92.19 388 ASN A N 1
ATOM 3213 C CA . ASN A 1 388 ? 4.108 20.875 -12.753 1.00 92.19 388 ASN A CA 1
ATOM 3214 C C . ASN A 1 388 ? 3.172 20.846 -13.969 1.00 92.19 388 ASN A C 1
ATOM 3216 O O . ASN A 1 388 ? 3.359 21.637 -14.894 1.00 92.19 388 ASN A O 1
ATOM 3220 N N . ILE A 1 389 ? 2.142 19.994 -13.971 1.00 94.88 389 ILE A N 1
ATOM 3221 C CA . ILE A 1 389 ? 1.148 19.965 -15.058 1.00 94.88 389 ILE A CA 1
ATOM 3222 C C . ILE A 1 389 ? 0.434 21.321 -15.156 1.00 94.88 389 ILE A C 1
ATOM 3224 O O . ILE A 1 389 ? 0.347 21.901 -16.238 1.00 94.88 389 ILE A O 1
ATOM 3228 N N . ASN A 1 390 ? -0.003 21.881 -14.024 1.00 94.00 390 ASN A N 1
ATOM 3229 C CA . ASN A 1 390 ? -0.646 23.196 -13.974 1.00 94.00 390 ASN A CA 1
ATOM 3230 C C . ASN A 1 390 ? 0.267 24.316 -14.490 1.00 94.00 390 ASN A C 1
ATOM 3232 O O . ASN A 1 390 ? -0.190 25.198 -15.221 1.00 94.00 390 ASN A O 1
ATOM 3236 N N . LYS A 1 391 ? 1.557 24.283 -14.136 1.00 90.62 391 LYS A N 1
ATOM 3237 C CA . LYS A 1 391 ? 2.557 25.274 -14.558 1.00 90.62 391 LYS A CA 1
ATOM 3238 C C . LYS A 1 391 ? 2.699 25.344 -16.081 1.00 90.62 391 LYS A C 1
ATOM 3240 O O . LYS A 1 391 ? 2.829 26.441 -16.620 1.00 90.62 391 LYS A O 1
ATOM 3245 N N . TYR A 1 392 ? 2.657 24.203 -16.770 1.00 85.81 392 TYR A N 1
ATOM 3246 C CA . TYR A 1 392 ? 2.884 24.118 -18.220 1.00 85.81 392 TYR A CA 1
ATOM 3247 C C . TYR A 1 392 ? 1.598 23.981 -19.052 1.00 85.81 392 TYR A C 1
ATOM 3249 O O . TYR A 1 392 ? 1.672 23.819 -20.268 1.00 85.81 392 TYR A O 1
ATOM 3257 N N . ALA A 1 393 ? 0.420 24.082 -18.434 1.00 86.31 393 ALA A N 1
ATOM 3258 C CA . ALA A 1 393 ? -0.866 23.730 -19.035 1.00 86.31 393 ALA A CA 1
ATOM 3259 C C . ALA A 1 393 ? -1.254 24.471 -20.335 1.00 86.31 393 ALA A C 1
ATOM 3261 O O . ALA A 1 393 ? -2.067 23.958 -21.104 1.00 86.31 393 ALA A O 1
ATOM 3262 N N . GLN A 1 394 ? -0.737 25.681 -20.575 1.00 80.62 394 GLN A N 1
ATOM 3263 C CA . GLN A 1 394 ? -1.249 26.597 -21.605 1.00 80.62 394 GLN A CA 1
ATOM 3264 C C . GLN A 1 394 ? -1.177 26.015 -23.029 1.00 80.62 394 GLN A C 1
ATOM 3266 O O . GLN A 1 394 ? -0.114 26.014 -23.646 1.00 80.62 394 GLN A O 1
ATOM 3271 N N . ASN A 1 395 ? -2.327 25.571 -23.558 1.00 79.50 395 ASN A N 1
ATOM 3272 C CA . ASN A 1 395 ? -2.507 24.990 -24.899 1.00 79.50 395 ASN A CA 1
ATOM 3273 C C . ASN A 1 395 ? -1.534 23.843 -25.232 1.00 79.50 395 ASN A C 1
ATOM 3275 O O . ASN A 1 395 ? -1.184 23.639 -26.394 1.00 79.50 395 ASN A O 1
ATOM 3279 N N . ARG A 1 396 ? -1.089 23.098 -24.214 1.00 89.31 396 ARG A N 1
ATOM 3280 C CA . ARG A 1 396 ? -0.182 21.955 -24.367 1.00 89.31 396 ARG A CA 1
ATOM 3281 C C . ARG A 1 396 ? -0.903 20.649 -24.058 1.00 89.31 396 ARG A C 1
ATOM 3283 O O . ARG A 1 396 ? -1.843 20.608 -23.270 1.00 89.31 396 ARG A O 1
ATOM 3290 N N . THR A 1 397 ? -0.440 19.572 -24.673 1.00 92.81 397 THR A N 1
ATOM 3291 C CA . THR A 1 397 ? -0.743 18.196 -24.255 1.00 92.81 397 THR A CA 1
ATOM 3292 C C . THR A 1 397 ? 0.116 17.815 -23.047 1.00 92.81 397 THR A C 1
ATOM 3294 O O . THR A 1 397 ? 1.159 18.430 -22.825 1.00 92.81 397 THR A O 1
ATOM 3297 N N . ILE A 1 398 ? -0.267 16.783 -22.285 1.00 94.69 398 ILE A N 1
ATOM 3298 C CA . ILE A 1 398 ? 0.559 16.283 -21.167 1.00 94.69 398 ILE A CA 1
ATOM 3299 C C . ILE A 1 398 ? 1.987 15.953 -21.624 1.00 94.69 398 ILE A C 1
ATOM 3301 O O . ILE A 1 398 ? 2.941 16.345 -20.959 1.00 94.69 398 ILE A O 1
ATOM 3305 N N . ALA A 1 399 ? 2.144 15.313 -22.787 1.00 94.81 399 ALA A N 1
ATOM 3306 C CA . ALA A 1 399 ? 3.458 15.005 -23.350 1.00 94.81 399 ALA A CA 1
ATOM 3307 C C . ALA A 1 399 ? 4.312 16.272 -23.529 1.00 94.81 399 ALA A C 1
ATOM 3309 O O . ALA A 1 399 ? 5.431 16.342 -23.035 1.00 94.81 399 ALA A O 1
ATOM 3310 N N . GLN A 1 400 ? 3.752 17.327 -24.132 1.00 94.62 400 GLN A N 1
ATOM 3311 C CA . GLN A 1 400 ? 4.450 18.608 -24.291 1.00 94.62 400 GLN A CA 1
ATOM 3312 C C . GLN A 1 400 ? 4.768 19.284 -22.949 1.00 94.62 400 GLN A C 1
ATOM 3314 O O . GLN A 1 400 ? 5.789 19.964 -22.836 1.00 94.62 400 GLN A O 1
ATOM 3319 N N . MET A 1 401 ? 3.907 19.131 -21.938 1.00 94.88 401 MET A N 1
ATOM 3320 C CA . MET A 1 401 ? 4.160 19.650 -20.589 1.00 94.88 401 MET A CA 1
ATOM 3321 C C . MET A 1 401 ? 5.347 18.941 -19.939 1.00 94.88 401 MET A C 1
ATOM 3323 O O . MET A 1 401 ? 6.237 19.611 -19.419 1.00 94.88 401 MET A O 1
ATOM 3327 N N . PHE A 1 402 ? 5.386 17.609 -20.007 1.00 95.50 402 PHE A N 1
ATOM 3328 C CA . PHE A 1 402 ? 6.492 16.818 -19.474 1.00 95.50 402 PHE A CA 1
ATOM 3329 C C . PHE A 1 402 ? 7.792 17.061 -20.237 1.00 95.50 402 PHE A C 1
ATOM 3331 O O . PHE A 1 402 ? 8.813 17.307 -19.601 1.00 95.50 402 PHE A O 1
ATOM 3338 N N . ASP A 1 403 ? 7.768 17.101 -21.568 1.00 94.88 403 ASP A N 1
ATOM 3339 C CA . ASP A 1 403 ? 8.957 17.377 -22.388 1.00 94.88 403 ASP A CA 1
ATOM 3340 C C . ASP A 1 403 ? 9.596 18.742 -22.075 1.00 94.88 403 ASP A C 1
ATOM 3342 O O . ASP A 1 403 ? 10.789 18.927 -22.294 1.00 94.88 403 ASP A O 1
ATOM 3346 N N . SER A 1 404 ? 8.810 19.694 -21.557 1.00 92.12 404 SER A N 1
ATOM 3347 C CA . SER A 1 404 ? 9.271 21.039 -21.175 1.00 92.12 404 SER A CA 1
ATOM 3348 C C . SER A 1 404 ? 9.880 21.110 -19.770 1.00 92.12 404 SER A C 1
ATOM 3350 O O . SER A 1 404 ? 10.258 22.188 -19.309 1.00 92.12 404 SER A O 1
ATOM 3352 N N . MET A 1 405 ? 9.908 20.001 -19.028 1.00 93.38 405 MET A N 1
ATOM 3353 C CA . MET A 1 405 ? 10.537 19.960 -17.710 1.00 93.38 405 MET A CA 1
ATOM 3354 C C . MET A 1 405 ? 12.067 19.907 -17.861 1.00 93.38 405 MET A C 1
ATOM 3356 O O . MET A 1 405 ? 12.554 19.097 -18.650 1.00 93.38 405 MET A O 1
ATOM 3360 N N . PRO A 1 406 ? 12.847 20.655 -17.055 1.00 93.31 406 PRO A N 1
ATOM 3361 C CA . PRO A 1 406 ? 14.311 20.682 -17.174 1.00 93.31 406 PRO A CA 1
ATOM 3362 C C . PRO A 1 406 ? 14.990 19.301 -17.130 1.00 93.31 406 PRO A C 1
ATOM 3364 O O . PRO A 1 406 ? 15.920 19.040 -17.891 1.00 93.31 406 PRO A O 1
ATOM 3367 N N . MET A 1 407 ? 14.504 18.384 -16.282 1.00 93.44 407 MET A N 1
ATOM 3368 C CA . MET A 1 407 ? 15.026 17.009 -16.205 1.00 93.44 407 MET A CA 1
ATOM 3369 C C . MET A 1 407 ? 14.821 16.220 -17.515 1.00 93.44 407 MET A C 1
ATOM 3371 O O . MET A 1 407 ? 15.683 15.444 -17.935 1.00 93.44 407 MET A O 1
ATOM 3375 N N . ASN A 1 408 ? 13.718 16.482 -18.221 1.00 96.00 408 ASN A N 1
ATOM 3376 C CA . ASN A 1 408 ? 13.368 15.821 -19.476 1.00 96.00 408 ASN A CA 1
ATOM 3377 C C . ASN A 1 408 ? 14.085 16.455 -20.673 1.00 96.00 408 ASN A C 1
ATOM 3379 O O . ASN A 1 408 ? 14.511 15.732 -21.573 1.00 96.00 408 ASN A O 1
ATOM 3383 N N . GLU A 1 409 ? 14.325 17.768 -20.649 1.00 95.44 409 GLU A N 1
ATOM 3384 C CA . GLU A 1 409 ? 15.216 18.439 -21.604 1.00 95.44 409 GLU A CA 1
ATOM 3385 C C . GLU A 1 409 ? 16.654 17.909 -21.500 1.00 95.44 409 GLU A C 1
ATOM 3387 O O . GLU A 1 409 ? 17.300 17.635 -22.518 1.00 95.44 409 GLU A O 1
ATOM 3392 N N . ASN A 1 410 ? 17.143 17.701 -20.272 1.00 95.00 410 ASN A N 1
ATOM 3393 C CA . ASN A 1 410 ? 18.448 17.092 -20.028 1.00 95.00 410 ASN A CA 1
ATOM 3394 C C . ASN A 1 410 ? 18.494 15.658 -20.581 1.00 95.00 410 ASN A C 1
ATOM 3396 O O . ASN A 1 410 ? 19.367 15.338 -21.391 1.00 95.00 410 ASN A O 1
ATOM 3400 N N . THR A 1 411 ? 17.500 14.833 -20.244 1.00 95.75 411 THR A N 1
ATOM 3401 C CA . THR A 1 411 ? 17.379 13.464 -20.768 1.00 95.75 411 THR A CA 1
ATOM 3402 C C . THR A 1 411 ? 17.369 13.439 -22.299 1.00 95.75 411 THR A C 1
ATOM 3404 O O . THR A 1 411 ? 18.138 12.700 -22.915 1.00 95.75 411 THR A O 1
ATOM 3407 N N . LYS A 1 412 ? 16.592 14.319 -22.941 1.00 97.00 412 LYS A N 1
ATOM 3408 C CA . LYS A 1 412 ? 16.555 14.470 -24.403 1.00 97.00 412 LYS A CA 1
ATOM 3409 C C . LYS A 1 412 ? 17.923 14.812 -24.996 1.00 97.00 412 LYS A C 1
ATOM 3411 O O . LYS A 1 412 ? 18.295 14.271 -26.040 1.00 97.00 412 LYS A O 1
ATOM 3416 N N . SER A 1 413 ? 18.688 15.683 -24.337 1.00 95.94 413 SER A N 1
ATOM 3417 C CA . SER A 1 413 ? 20.057 16.030 -24.740 1.00 95.94 413 SER A CA 1
ATOM 3418 C C . SER A 1 413 ? 21.006 14.831 -24.644 1.00 95.94 413 SER A C 1
ATOM 3420 O O . SER A 1 413 ? 21.780 14.585 -25.572 1.00 95.94 413 SER A O 1
ATOM 3422 N N . GLN A 1 414 ? 20.920 14.045 -23.567 1.00 95.38 414 GLN A N 1
ATOM 3423 C CA . GLN A 1 414 ? 21.729 12.834 -23.394 1.00 95.38 414 GLN A CA 1
ATOM 3424 C C . GLN A 1 414 ? 21.384 11.760 -24.434 1.00 95.38 414 GLN A C 1
ATOM 3426 O O . GLN A 1 414 ? 22.286 11.225 -25.076 1.00 95.38 414 GLN A O 1
ATOM 3431 N N . PHE A 1 415 ? 20.095 11.519 -24.690 1.00 96.75 415 PHE A N 1
ATOM 3432 C CA . PHE A 1 415 ? 19.640 10.571 -25.714 1.00 96.75 415 PHE A CA 1
ATOM 3433 C C . PHE A 1 415 ? 20.148 10.962 -27.103 1.00 96.75 415 PHE A C 1
ATOM 3435 O O . PHE A 1 415 ? 20.687 10.125 -27.827 1.00 96.75 415 PHE A O 1
ATOM 3442 N N . LYS A 1 416 ? 20.085 12.257 -27.447 1.00 96.50 416 LYS A N 1
ATOM 3443 C CA . LYS A 1 416 ? 20.623 12.772 -28.713 1.00 96.50 416 LYS A CA 1
ATOM 3444 C C . LYS A 1 416 ? 22.122 12.485 -28.868 1.00 96.50 416 LYS A C 1
ATOM 3446 O O . LYS A 1 416 ? 22.549 12.135 -29.964 1.00 96.50 416 LYS A O 1
ATOM 3451 N N . LYS A 1 417 ? 22.918 12.603 -27.796 1.00 95.25 417 LYS A N 1
ATOM 3452 C CA . LYS A 1 417 ? 24.364 12.293 -27.817 1.00 95.25 417 LYS A CA 1
ATOM 3453 C C . LYS A 1 417 ? 24.653 10.809 -28.059 1.00 95.25 417 LYS A C 1
ATOM 3455 O O . LYS A 1 417 ? 25.706 10.490 -28.596 1.00 95.25 417 LYS A O 1
ATOM 3460 N N . LEU A 1 418 ? 23.731 9.927 -27.680 1.00 94.94 418 LEU A N 1
ATOM 3461 C CA . LEU A 1 418 ? 23.828 8.478 -27.889 1.00 94.94 418 LEU A CA 1
ATOM 3462 C C . LEU A 1 418 ? 23.146 8.012 -29.188 1.00 94.94 418 LEU A C 1
ATOM 3464 O O . LEU A 1 418 ? 23.078 6.815 -29.451 1.00 94.94 418 LEU A O 1
ATOM 3468 N N . GLY A 1 419 ? 22.618 8.937 -29.998 1.00 96.25 419 GLY A N 1
ATOM 3469 C CA . GLY A 1 419 ? 21.887 8.599 -31.220 1.00 96.25 419 GLY A CA 1
ATOM 3470 C C . GLY A 1 419 ? 20.541 7.910 -30.969 1.00 96.25 419 GLY A C 1
ATOM 3471 O O . GLY A 1 419 ? 20.055 7.206 -31.847 1.00 96.25 419 GLY A O 1
ATOM 3472 N N . LEU A 1 420 ? 19.944 8.090 -29.787 1.00 97.62 420 LEU A N 1
ATOM 3473 C CA . LEU A 1 420 ? 18.653 7.507 -29.420 1.00 97.62 420 LEU A CA 1
ATOM 3474 C C . LEU A 1 420 ? 17.498 8.448 -29.773 1.00 97.62 420 LEU A C 1
ATOM 3476 O O . LEU A 1 420 ? 17.539 9.654 -29.498 1.00 97.62 420 LEU A O 1
ATOM 3480 N N . ASN A 1 421 ? 16.426 7.894 -30.337 1.00 97.81 421 ASN A N 1
ATOM 3481 C CA . ASN A 1 421 ? 15.222 8.650 -30.663 1.00 97.81 421 ASN A CA 1
ATOM 3482 C C . ASN A 1 421 ? 14.370 8.922 -29.412 1.00 97.81 421 ASN A C 1
ATOM 3484 O O . ASN A 1 421 ? 13.518 8.123 -29.023 1.00 97.81 421 ASN A O 1
ATOM 3488 N N . TYR A 1 422 ? 14.567 10.100 -28.814 1.00 97.69 422 TYR A N 1
ATOM 3489 C CA . TYR A 1 422 ? 13.818 10.541 -27.633 1.00 97.69 422 TYR A CA 1
ATOM 3490 C C . TYR A 1 422 ? 12.295 10.505 -27.817 1.00 97.69 422 TYR A C 1
ATOM 3492 O O . TYR A 1 422 ? 11.589 10.121 -26.893 1.00 97.69 422 TYR A O 1
ATOM 3500 N N . ASN A 1 423 ? 11.768 10.881 -28.987 1.00 96.56 423 ASN A N 1
ATOM 3501 C CA . ASN A 1 423 ? 10.316 10.930 -29.182 1.00 96.56 423 ASN A CA 1
ATOM 3502 C C . ASN A 1 423 ? 9.708 9.519 -29.167 1.00 96.56 423 ASN A C 1
ATOM 3504 O O . ASN A 1 423 ? 8.639 9.323 -28.600 1.00 96.56 423 ASN A O 1
ATOM 3508 N N . VAL A 1 424 ? 10.407 8.526 -29.730 1.00 96.88 424 VAL A N 1
ATOM 3509 C CA . VAL A 1 424 ? 9.990 7.114 -29.652 1.00 96.88 424 VAL A CA 1
ATOM 3510 C C . VAL A 1 424 ? 10.021 6.612 -28.206 1.00 96.88 424 VAL A C 1
ATOM 3512 O O . VAL A 1 424 ? 9.111 5.904 -27.782 1.00 96.88 424 VAL A O 1
ATOM 3515 N N . TRP A 1 425 ? 11.028 7.014 -27.427 1.00 97.56 425 TRP A N 1
ATOM 3516 C CA . TRP A 1 425 ? 11.122 6.665 -26.009 1.00 97.56 425 TRP A CA 1
ATOM 3517 C C . TRP A 1 425 ? 10.008 7.305 -25.167 1.00 97.56 425 TRP A C 1
ATOM 3519 O O . TRP A 1 425 ? 9.279 6.613 -24.457 1.00 97.56 425 TRP A O 1
ATOM 3529 N N . ALA A 1 426 ? 9.839 8.624 -25.266 1.00 96.38 426 ALA A N 1
ATOM 3530 C CA . ALA A 1 426 ? 8.983 9.406 -24.377 1.00 96.38 426 ALA A CA 1
ATOM 3531 C C . ALA A 1 426 ? 7.493 9.369 -24.757 1.00 96.38 426 ALA A C 1
ATOM 3533 O O . ALA A 1 426 ? 6.633 9.546 -23.887 1.00 96.38 426 ALA A O 1
ATOM 3534 N N . HIS A 1 427 ? 7.151 9.146 -26.032 1.00 95.50 427 HIS A N 1
ATOM 3535 C CA . HIS A 1 427 ? 5.767 9.210 -26.524 1.00 95.50 427 HIS A CA 1
ATOM 3536 C C . HIS A 1 427 ? 5.231 7.825 -26.879 1.00 95.50 427 HIS A C 1
ATOM 3538 O O . HIS A 1 427 ? 5.979 6.912 -27.217 1.00 95.50 427 HIS A O 1
ATOM 3544 N N . PHE A 1 428 ? 3.926 7.628 -26.719 1.00 96.00 428 PHE A N 1
ATOM 3545 C CA . PHE A 1 428 ? 3.285 6.345 -26.989 1.00 96.00 428 PHE A CA 1
ATOM 3546 C C . PHE A 1 428 ? 2.913 6.212 -28.464 1.00 96.00 428 PHE A C 1
ATOM 3548 O O . PHE A 1 428 ? 2.369 7.139 -29.063 1.00 96.00 428 PHE A O 1
ATOM 3555 N N . ASN A 1 429 ? 3.173 5.036 -29.033 1.00 95.69 429 ASN A N 1
ATOM 3556 C CA . ASN A 1 429 ? 2.710 4.663 -30.360 1.00 95.69 429 ASN A CA 1
ATOM 3557 C C . ASN A 1 429 ? 1.845 3.396 -30.248 1.00 95.69 429 ASN A C 1
ATOM 3559 O O . ASN A 1 429 ? 2.402 2.321 -30.025 1.00 95.69 429 ASN A O 1
ATOM 3563 N N . PRO A 1 430 ? 0.518 3.475 -30.459 1.00 92.88 430 PRO A N 1
ATOM 3564 C CA . PRO A 1 430 ? -0.372 2.317 -30.332 1.00 92.88 430 PRO A CA 1
ATOM 3565 C C . PRO A 1 430 ? -0.088 1.198 -31.347 1.00 92.88 430 PRO A C 1
ATOM 3567 O O . PRO A 1 430 ? -0.523 0.064 -31.142 1.00 92.88 430 PRO A O 1
ATOM 3570 N N . ASN A 1 431 ? 0.643 1.497 -32.427 1.00 95.69 431 ASN A N 1
ATOM 3571 C CA . ASN A 1 431 ? 1.043 0.516 -33.437 1.00 95.69 431 ASN A CA 1
ATOM 3572 C C . ASN A 1 431 ? 2.358 -0.201 -33.089 1.00 95.69 431 ASN A C 1
ATOM 3574 O O . ASN A 1 431 ? 2.670 -1.226 -33.694 1.00 95.69 431 ASN A O 1
ATOM 3578 N N . SER A 1 432 ? 3.134 0.308 -32.125 1.00 96.62 432 SER A N 1
ATOM 3579 C CA . SER A 1 432 ? 4.307 -0.395 -31.603 1.00 96.62 432 SER A CA 1
ATOM 3580 C C . SER A 1 432 ? 3.852 -1.402 -30.551 1.00 96.62 432 SER A C 1
ATOM 3582 O O . SER A 1 432 ? 3.785 -1.104 -29.360 1.00 96.62 432 SER A O 1
ATOM 3584 N N . LYS A 1 433 ? 3.482 -2.596 -31.013 1.00 97.38 433 LYS A N 1
ATOM 3585 C CA . LYS A 1 433 ? 3.041 -3.708 -30.169 1.00 97.38 433 LYS A CA 1
ATOM 3586 C C . LYS A 1 433 ? 3.360 -5.052 -30.814 1.00 97.38 433 LYS A C 1
ATOM 3588 O O . LYS A 1 433 ? 3.506 -5.134 -32.035 1.00 97.38 433 LYS A O 1
ATOM 3593 N N . ILE A 1 434 ? 3.418 -6.090 -29.993 1.00 97.44 434 ILE A N 1
ATOM 3594 C CA . ILE A 1 434 ? 3.372 -7.494 -30.404 1.00 97.44 434 ILE A CA 1
ATOM 3595 C C . ILE A 1 434 ? 2.033 -8.051 -29.941 1.00 97.44 434 ILE A C 1
ATOM 3597 O O . ILE A 1 434 ? 1.625 -7.807 -28.806 1.00 97.44 434 ILE A O 1
ATOM 3601 N N . GLN A 1 435 ? 1.335 -8.755 -30.828 1.00 96.00 435 GLN A N 1
ATOM 3602 C CA . GLN A 1 435 ? 0.102 -9.463 -30.502 1.00 96.00 435 GLN A CA 1
ATOM 3603 C C . GLN A 1 435 ? 0.252 -10.918 -30.906 1.00 96.00 435 GLN A C 1
ATOM 3605 O O . GLN A 1 435 ? 0.623 -11.194 -32.048 1.00 96.00 435 GLN A O 1
ATOM 3610 N N . LYS A 1 436 ? -0.024 -11.826 -29.974 1.00 94.25 436 LYS A N 1
ATOM 3611 C CA . LYS A 1 436 ? -0.022 -13.263 -30.235 1.00 94.25 436 LYS A CA 1
ATOM 3612 C C . LYS A 1 436 ? -1.008 -13.976 -29.323 1.00 94.25 436 LYS A C 1
ATOM 3614 O O . LYS A 1 436 ? -1.293 -13.513 -28.219 1.00 94.25 436 LYS A O 1
ATOM 3619 N N . GLU A 1 437 ? -1.509 -15.105 -29.796 1.00 92.25 437 GLU A N 1
ATOM 3620 C CA . GLU A 1 437 ? -2.219 -16.042 -28.941 1.00 92.25 437 GLU A CA 1
ATOM 3621 C C . GLU A 1 437 ? -1.189 -16.845 -28.144 1.00 92.25 437 GLU A C 1
ATOM 3623 O O . GLU A 1 437 ? -0.220 -17.337 -28.719 1.00 92.25 437 GLU A O 1
ATOM 3628 N N . VAL A 1 438 ? -1.378 -16.926 -26.830 1.00 87.31 438 VAL A N 1
ATOM 3629 C CA . VAL A 1 438 ? -0.561 -17.736 -25.918 1.00 87.31 438 VAL A CA 1
ATOM 3630 C C . VAL A 1 438 ? -1.469 -18.739 -25.243 1.00 87.31 438 VAL A C 1
ATOM 3632 O O . VAL A 1 438 ? -2.554 -18.378 -24.784 1.00 87.31 438 VAL A O 1
ATOM 3635 N N . ILE A 1 439 ? -1.021 -19.984 -25.136 1.00 82.75 439 ILE A N 1
ATOM 3636 C CA . ILE A 1 439 ? -1.731 -20.993 -24.355 1.00 82.75 439 ILE A CA 1
ATOM 3637 C C . ILE A 1 439 ? -1.199 -20.937 -22.925 1.00 82.75 439 ILE A C 1
ATOM 3639 O O . ILE A 1 439 ? -0.026 -21.209 -22.659 1.00 82.75 439 ILE A O 1
ATOM 3643 N N . LEU A 1 440 ? -2.067 -20.570 -21.985 1.00 78.94 440 LEU A N 1
ATOM 3644 C CA . LEU A 1 440 ? -1.754 -20.669 -20.565 1.00 78.94 440 LEU A CA 1
ATOM 3645 C C . LEU A 1 440 ? -1.863 -22.135 -20.160 1.00 78.94 440 LEU A C 1
ATOM 3647 O O . LEU A 1 440 ? -2.955 -22.614 -19.862 1.00 78.94 440 LEU A O 1
ATOM 3651 N N . LYS A 1 441 ? -0.726 -22.833 -20.201 1.00 73.25 441 LYS A N 1
ATOM 3652 C CA . LYS A 1 441 ? -0.632 -24.233 -19.797 1.00 73.25 441 LYS A CA 1
ATOM 3653 C C . LYS A 1 441 ? -0.677 -24.354 -18.285 1.00 73.25 441 LYS A C 1
ATOM 3655 O O . LYS A 1 441 ? 0.166 -23.773 -17.593 1.00 73.25 441 LYS A O 1
ATOM 3660 N N . ASN A 1 442 ? -1.597 -25.160 -17.773 1.00 69.62 442 ASN A N 1
ATOM 3661 C CA . ASN A 1 442 ? -1.651 -25.437 -16.336 1.00 69.62 442 ASN A CA 1
ATOM 3662 C C . ASN A 1 442 ? -0.405 -26.162 -15.824 1.00 69.62 442 ASN A C 1
ATOM 3664 O O . ASN A 1 442 ? -0.012 -25.956 -14.679 1.00 69.62 442 ASN A O 1
ATOM 3668 N N . GLU A 1 443 ? 0.260 -26.937 -16.681 1.00 71.88 443 GLU A N 1
ATOM 3669 C CA . GLU A 1 443 ? 1.543 -27.576 -16.376 1.00 71.88 443 GLU A CA 1
ATOM 3670 C C . GLU A 1 443 ? 2.634 -26.551 -16.033 1.00 71.88 443 GLU A C 1
ATOM 3672 O O . GLU A 1 443 ? 3.376 -26.754 -15.078 1.00 71.88 443 GLU A O 1
ATOM 3677 N N . ASN A 1 444 ? 2.685 -25.405 -16.725 1.00 69.94 444 ASN A N 1
ATOM 3678 C CA . ASN A 1 444 ? 3.657 -24.347 -16.423 1.00 69.94 444 ASN A CA 1
ATOM 3679 C C . ASN A 1 444 ? 3.374 -23.701 -15.058 1.00 69.94 444 ASN A C 1
ATOM 3681 O O . ASN A 1 444 ? 4.294 -23.385 -14.307 1.00 69.94 444 ASN A O 1
ATOM 3685 N N . LEU A 1 445 ? 2.094 -23.532 -14.709 1.00 70.00 445 LEU A N 1
ATOM 3686 C CA . LEU A 1 445 ? 1.691 -23.023 -13.395 1.00 70.00 445 LEU A CA 1
ATOM 3687 C C . LEU A 1 445 ? 2.016 -24.024 -12.287 1.00 70.00 445 LEU A C 1
ATOM 3689 O O . LEU A 1 445 ? 2.501 -23.641 -11.225 1.00 70.00 445 LEU A O 1
ATOM 3693 N N . ALA A 1 446 ? 1.773 -25.307 -12.542 1.00 75.50 446 ALA A N 1
ATOM 3694 C CA . ALA A 1 446 ? 2.119 -26.390 -11.639 1.00 75.50 446 ALA A CA 1
ATOM 3695 C C . ALA A 1 446 ? 3.636 -26.464 -11.403 1.00 75.50 446 ALA A C 1
ATOM 3697 O O . ALA A 1 446 ? 4.072 -26.524 -10.252 1.00 75.50 446 ALA A O 1
ATOM 3698 N N . GLN A 1 447 ? 4.427 -26.369 -12.474 1.00 76.75 447 GLN A N 1
ATOM 3699 C CA . GLN A 1 447 ? 5.886 -26.345 -12.415 1.00 76.75 447 GLN A CA 1
ATOM 3700 C C . GLN A 1 447 ? 6.405 -25.106 -11.675 1.00 76.75 447 GLN A C 1
ATOM 3702 O O . GLN A 1 447 ? 7.273 -25.237 -10.822 1.00 76.75 447 GLN A O 1
ATOM 3707 N N . SER A 1 448 ? 5.809 -23.929 -11.886 1.00 74.38 448 SER A N 1
ATOM 3708 C CA . SER A 1 448 ? 6.171 -22.711 -11.148 1.00 74.38 448 SER A CA 1
ATOM 3709 C C . SER A 1 448 ? 6.009 -22.856 -9.633 1.00 74.38 448 SER A C 1
ATOM 3711 O O . SER A 1 448 ? 6.849 -22.383 -8.866 1.00 74.38 448 SER A O 1
ATOM 3713 N N . VAL A 1 449 ? 4.938 -23.508 -9.169 1.00 77.12 449 VAL A N 1
ATOM 3714 C CA . VAL A 1 449 ? 4.766 -23.761 -7.732 1.00 77.12 449 VAL A CA 1
ATOM 3715 C C . VAL A 1 449 ? 5.868 -24.694 -7.219 1.00 77.12 449 VAL A C 1
ATOM 3717 O O . VAL A 1 449 ? 6.375 -24.464 -6.121 1.00 77.12 449 VAL A O 1
ATOM 3720 N N . ILE A 1 450 ? 6.257 -25.707 -8.003 1.00 84.81 450 ILE A N 1
ATOM 3721 C CA . ILE A 1 450 ? 7.370 -26.609 -7.671 1.00 84.81 450 ILE A CA 1
ATOM 3722 C C . ILE A 1 450 ? 8.679 -25.820 -7.581 1.00 84.81 450 ILE A C 1
ATOM 3724 O O . ILE A 1 450 ? 9.320 -25.866 -6.536 1.00 84.81 450 ILE A O 1
ATOM 3728 N N . ASP A 1 451 ? 9.033 -25.056 -8.614 1.00 78.38 451 ASP A N 1
ATOM 3729 C CA . ASP A 1 451 ? 10.292 -24.306 -8.677 1.00 78.38 451 ASP A CA 1
ATOM 3730 C C . ASP A 1 451 ? 10.393 -23.278 -7.537 1.00 78.38 451 ASP A C 1
ATOM 3732 O O . ASP A 1 451 ? 11.437 -23.137 -6.905 1.00 78.38 451 ASP A O 1
ATOM 3736 N N . ASN A 1 452 ? 9.287 -22.612 -7.194 1.00 79.88 452 ASN A N 1
ATOM 3737 C CA . ASN A 1 452 ? 9.236 -21.707 -6.046 1.00 79.88 452 ASN A CA 1
ATOM 3738 C C . ASN A 1 452 ? 9.475 -22.436 -4.713 1.00 79.88 452 ASN A C 1
ATOM 3740 O O . ASN A 1 452 ? 10.173 -21.921 -3.843 1.00 79.88 452 ASN A O 1
ATOM 3744 N N . ILE A 1 453 ? 8.895 -23.628 -4.536 1.00 85.69 453 ILE A N 1
ATOM 3745 C CA . ILE A 1 453 ? 9.127 -24.450 -3.339 1.00 85.69 453 ILE A CA 1
ATOM 3746 C C . ILE A 1 453 ? 10.579 -24.935 -3.301 1.00 85.69 453 ILE A C 1
ATOM 3748 O O . ILE A 1 453 ? 11.189 -24.934 -2.236 1.00 85.69 453 ILE A O 1
ATOM 3752 N N . GLU A 1 454 ? 11.149 -25.328 -4.439 1.00 87.88 454 GLU A N 1
ATOM 3753 C CA . GLU A 1 454 ? 12.565 -25.680 -4.543 1.00 87.88 454 GLU A CA 1
ATOM 3754 C C . GLU A 1 454 ? 13.443 -24.503 -4.116 1.00 87.88 454 GLU A C 1
ATOM 3756 O O . GLU A 1 454 ? 14.251 -24.667 -3.205 1.00 87.88 454 GLU A O 1
ATOM 3761 N N . GLN A 1 455 ? 13.206 -23.311 -4.672 1.00 83.00 455 GLN A N 1
ATOM 3762 C CA . GLN A 1 455 ? 13.928 -22.089 -4.321 1.00 83.00 455 GLN A CA 1
ATOM 3763 C C . GLN A 1 455 ? 13.819 -21.769 -2.826 1.00 83.00 455 GLN A C 1
ATOM 3765 O O . GLN A 1 455 ? 14.828 -21.483 -2.184 1.00 83.00 455 GLN A O 1
ATOM 3770 N N . ASP A 1 456 ? 12.623 -21.872 -2.245 1.00 84.31 456 ASP A N 1
ATOM 3771 C CA . ASP A 1 456 ? 12.400 -21.672 -0.812 1.00 84.31 456 ASP A CA 1
ATOM 3772 C C . ASP A 1 456 ? 13.167 -22.702 0.042 1.00 84.31 456 ASP A C 1
ATOM 3774 O O . ASP A 1 456 ? 13.682 -22.386 1.112 1.00 84.31 456 ASP A O 1
ATOM 3778 N N . LEU A 1 457 ? 13.297 -23.947 -0.414 1.00 89.00 457 LEU A N 1
ATOM 3779 C CA . LEU A 1 457 ? 13.989 -25.004 0.332 1.00 89.00 457 LEU A CA 1
ATOM 3780 C C . LEU A 1 457 ? 15.517 -24.996 0.141 1.00 89.00 457 LEU A C 1
ATOM 3782 O O . LEU A 1 457 ? 16.257 -25.600 0.937 1.00 89.00 457 LEU A O 1
ATOM 3786 N N . THR A 1 458 ? 15.999 -24.328 -0.906 1.00 85.56 458 THR A N 1
ATOM 3787 C CA . THR A 1 458 ? 17.417 -24.280 -1.284 1.00 85.56 458 THR A CA 1
ATOM 3788 C C . THR A 1 458 ? 18.038 -22.900 -1.135 1.00 85.56 458 THR A C 1
ATOM 3790 O O . THR A 1 458 ? 19.248 -22.795 -1.280 1.00 85.56 458 THR A O 1
ATOM 3793 N N . SER A 1 459 ? 17.254 -21.874 -0.806 1.00 81.69 459 SER A N 1
ATOM 3794 C CA . SER A 1 459 ? 17.729 -20.505 -0.606 1.00 81.69 459 SER A CA 1
ATOM 3795 C C . SER A 1 459 ? 18.848 -20.434 0.431 1.00 81.69 459 SER A C 1
ATOM 3797 O O . SER A 1 459 ? 18.695 -20.923 1.557 1.00 81.69 459 SER A O 1
ATOM 3799 N N . ASP A 1 460 ? 19.940 -19.759 0.073 1.00 78.44 460 ASP A N 1
ATOM 3800 C CA . ASP A 1 460 ? 21.038 -19.459 0.994 1.00 78.44 460 ASP A CA 1
ATOM 3801 C C . ASP A 1 460 ? 20.535 -18.661 2.199 1.00 78.44 460 ASP A C 1
ATOM 3803 O O . ASP A 1 460 ? 20.887 -18.971 3.331 1.00 78.44 460 ASP A O 1
ATOM 3807 N N . TYR A 1 461 ? 19.583 -17.740 1.995 1.00 78.44 461 TYR A N 1
ATOM 3808 C CA . TYR A 1 461 ? 18.980 -16.978 3.088 1.00 78.44 461 TYR A CA 1
ATOM 3809 C C . TYR A 1 461 ? 18.409 -17.882 4.189 1.00 78.44 461 TYR A C 1
ATOM 3811 O O . TYR A 1 461 ? 18.705 -17.666 5.364 1.00 78.44 461 TYR A O 1
ATOM 3819 N N . PHE A 1 462 ? 17.617 -18.903 3.843 1.00 84.62 462 PHE A N 1
ATOM 3820 C CA . PHE A 1 462 ? 17.052 -19.806 4.850 1.00 84.62 462 PHE A CA 1
ATOM 3821 C C . PHE A 1 462 ? 18.094 -20.788 5.384 1.00 84.62 462 PHE A C 1
ATOM 3823 O O . PHE A 1 462 ? 18.126 -21.044 6.587 1.00 84.62 462 PHE A O 1
ATOM 3830 N N . ASN A 1 463 ? 18.966 -21.320 4.526 1.00 85.38 463 ASN A N 1
ATOM 3831 C CA . ASN A 1 463 ? 20.014 -22.237 4.973 1.00 85.38 463 ASN A CA 1
ATOM 3832 C C . ASN A 1 463 ? 20.997 -21.571 5.945 1.00 85.38 463 ASN A C 1
ATOM 3834 O O . ASN A 1 463 ? 21.447 -22.242 6.871 1.00 85.38 463 ASN A O 1
ATOM 3838 N N . ASP A 1 464 ? 21.244 -20.271 5.802 1.00 82.44 464 ASP A N 1
ATOM 3839 C CA . ASP A 1 464 ? 22.129 -19.506 6.680 1.00 82.44 464 ASP A CA 1
ATOM 3840 C C . ASP A 1 464 ? 21.398 -18.938 7.902 1.00 82.44 464 ASP A C 1
ATOM 3842 O O . ASP A 1 464 ? 21.939 -18.945 9.010 1.00 82.44 464 ASP A O 1
ATOM 3846 N N . SER A 1 465 ? 20.158 -18.462 7.734 1.00 80.50 465 SER A N 1
ATOM 3847 C CA . SER A 1 465 ? 19.414 -17.804 8.820 1.00 80.50 465 SER A CA 1
ATOM 3848 C C . SER A 1 465 ? 18.756 -18.790 9.785 1.00 80.50 465 SER A C 1
ATOM 3850 O O . SER A 1 465 ? 18.626 -18.483 10.968 1.00 80.50 465 SER A O 1
ATOM 3852 N N . ILE A 1 466 ? 18.325 -19.963 9.305 1.00 88.12 466 ILE A N 1
ATOM 3853 C CA . ILE A 1 466 ? 17.622 -20.996 10.092 1.00 88.12 466 ILE A CA 1
ATOM 3854 C C . ILE A 1 466 ? 18.200 -22.418 9.849 1.00 88.12 466 ILE A C 1
ATOM 3856 O O . ILE A 1 466 ? 17.449 -23.361 9.577 1.00 88.12 466 ILE A O 1
ATOM 3860 N N . PRO A 1 467 ? 19.530 -22.636 9.964 1.00 93.12 467 PRO A N 1
ATOM 3861 C CA . PRO A 1 467 ? 20.198 -23.879 9.547 1.00 93.12 467 PRO A CA 1
ATOM 3862 C C . PRO A 1 467 ? 19.712 -25.122 10.299 1.00 93.12 467 PRO A C 1
ATOM 3864 O O . PRO A 1 467 ? 19.500 -26.183 9.703 1.00 93.12 467 PRO A O 1
ATOM 3867 N N . ALA A 1 468 ? 19.515 -25.011 11.617 1.00 91.12 468 ALA A N 1
ATOM 3868 C CA . ALA A 1 468 ? 19.071 -26.127 12.450 1.00 91.12 468 ALA A CA 1
ATOM 3869 C C . ALA A 1 468 ? 17.640 -26.553 12.087 1.00 91.12 468 ALA A C 1
ATOM 3871 O O . ALA A 1 468 ? 17.343 -27.741 11.957 1.00 91.12 468 ALA A O 1
ATOM 3872 N N . GLN A 1 469 ? 16.765 -25.574 11.871 1.00 94.19 469 GLN A N 1
ATOM 3873 C CA . GLN A 1 469 ? 15.379 -25.769 11.468 1.00 94.19 469 GLN A CA 1
ATOM 3874 C C . GLN A 1 469 ? 15.284 -26.388 10.074 1.00 94.19 469 GLN A C 1
ATOM 3876 O O . GLN A 1 469 ? 14.544 -27.356 9.894 1.00 94.19 469 GLN A O 1
ATOM 3881 N N . MET A 1 470 ? 16.068 -25.881 9.116 1.00 94.00 470 MET A N 1
ATOM 3882 C CA . MET A 1 470 ? 16.131 -26.419 7.756 1.00 94.00 470 MET A CA 1
ATOM 3883 C C . MET A 1 470 ? 16.701 -27.835 7.730 1.00 94.00 470 MET A C 1
ATOM 3885 O O . MET A 1 470 ? 16.220 -28.663 6.963 1.00 94.00 470 MET A O 1
ATOM 3889 N N . THR A 1 471 ? 17.668 -28.149 8.594 1.00 93.94 471 THR A N 1
ATOM 3890 C CA . THR A 1 471 ? 18.205 -29.512 8.729 1.00 93.94 471 THR A CA 1
ATOM 3891 C C . THR A 1 471 ? 17.133 -30.483 9.222 1.00 93.94 471 THR A C 1
ATOM 3893 O O . THR A 1 471 ? 16.911 -31.517 8.596 1.00 93.94 471 THR A O 1
ATOM 3896 N N . VAL A 1 472 ? 16.421 -30.140 10.302 1.00 94.56 472 VAL A N 1
ATOM 3897 C CA . VAL A 1 472 ? 15.310 -30.963 10.819 1.00 94.56 472 VAL A CA 1
ATOM 3898 C C . VAL A 1 472 ? 14.218 -31.122 9.763 1.00 94.56 472 VAL A C 1
ATOM 3900 O O . VAL A 1 472 ? 13.757 -32.234 9.519 1.00 94.56 472 VAL A O 1
ATOM 3903 N N . LEU A 1 473 ? 13.856 -30.028 9.089 1.00 94.62 473 LEU A N 1
ATOM 3904 C CA . LEU A 1 473 ? 12.854 -30.040 8.031 1.00 94.62 473 LEU A CA 1
ATOM 3905 C C . LEU A 1 473 ? 13.243 -30.987 6.891 1.00 94.62 473 LEU A C 1
ATOM 3907 O O . LEU A 1 473 ? 12.448 -31.842 6.511 1.00 94.62 473 LEU A O 1
ATOM 3911 N N . LYS A 1 474 ? 14.475 -30.872 6.384 1.00 94.38 474 LYS A N 1
ATOM 3912 C CA . LYS A 1 474 ? 14.999 -31.713 5.299 1.00 94.38 474 LYS A CA 1
ATOM 3913 C C . LYS A 1 474 ? 15.074 -33.186 5.705 1.00 94.38 474 LYS A C 1
ATOM 3915 O O . LYS A 1 474 ? 14.734 -34.041 4.896 1.00 94.38 474 LYS A O 1
ATOM 3920 N N . ASN A 1 475 ? 15.440 -33.490 6.951 1.00 94.81 475 ASN A N 1
ATOM 3921 C CA . ASN A 1 475 ? 15.456 -34.869 7.448 1.00 94.81 475 ASN A CA 1
ATOM 3922 C C . ASN A 1 475 ? 14.047 -35.476 7.484 1.00 94.81 475 ASN A C 1
ATOM 3924 O O . ASN A 1 475 ? 13.840 -36.565 6.958 1.00 94.81 475 ASN A O 1
ATOM 3928 N N . ILE A 1 476 ? 13.063 -34.751 8.023 1.00 94.38 476 ILE A N 1
ATOM 3929 C CA . ILE A 1 476 ? 11.674 -35.231 8.090 1.00 94.38 476 ILE A CA 1
ATOM 3930 C C . ILE A 1 476 ? 11.061 -35.344 6.689 1.00 94.38 476 ILE A C 1
ATOM 3932 O O . ILE A 1 476 ? 10.302 -36.275 6.415 1.00 94.38 476 ILE A O 1
ATOM 3936 N N . MET A 1 477 ? 11.408 -34.436 5.770 1.00 95.06 477 MET A N 1
ATOM 3937 C CA . MET A 1 477 ? 11.049 -34.584 4.359 1.00 95.06 477 MET A CA 1
ATOM 3938 C C . MET A 1 477 ? 11.558 -35.922 3.805 1.00 95.06 477 MET A C 1
ATOM 3940 O O . MET A 1 477 ? 10.757 -36.674 3.249 1.00 95.06 477 MET A O 1
ATOM 3944 N N . VAL A 1 478 ? 12.837 -36.252 4.027 1.00 94.62 478 VAL A N 1
ATOM 3945 C CA . VAL A 1 478 ? 13.457 -37.507 3.558 1.00 94.62 478 VAL A CA 1
ATOM 3946 C C . VAL A 1 478 ? 12.778 -38.731 4.169 1.00 94.62 478 VAL A C 1
ATOM 3948 O O . VAL A 1 478 ? 12.472 -39.677 3.446 1.00 94.62 478 VAL A O 1
ATOM 3951 N N . GLU A 1 479 ? 12.459 -38.700 5.464 1.00 93.62 479 GLU A N 1
ATOM 3952 C CA . GLU A 1 479 ? 11.709 -39.770 6.143 1.00 93.62 479 GLU A CA 1
ATOM 3953 C C . GLU A 1 479 ? 10.318 -40.002 5.534 1.00 93.62 479 GLU A C 1
ATOM 3955 O O . GLU A 1 479 ? 9.813 -41.124 5.535 1.00 93.62 479 GLU A O 1
ATOM 3960 N N . ASN A 1 480 ? 9.713 -38.958 4.965 1.00 92.31 480 ASN A N 1
ATOM 3961 C CA . ASN A 1 480 ? 8.427 -39.025 4.271 1.00 92.31 480 ASN A CA 1
ATOM 3962 C C . ASN A 1 480 ? 8.569 -39.226 2.750 1.00 92.31 480 ASN A C 1
ATOM 3964 O O . ASN A 1 480 ? 7.601 -39.049 2.004 1.00 92.31 480 ASN A O 1
ATOM 3968 N N . GLY A 1 481 ? 9.762 -39.607 2.288 1.00 92.25 481 GLY A N 1
ATOM 3969 C CA . GLY A 1 481 ? 10.045 -39.927 0.893 1.00 92.25 481 GLY A CA 1
ATOM 3970 C C . GLY A 1 481 ? 10.290 -38.716 -0.004 1.00 92.25 481 GLY A C 1
ATOM 3971 O O . GLY A 1 481 ? 10.309 -38.893 -1.217 1.00 92.25 481 GLY A O 1
ATOM 3972 N N . PHE A 1 482 ? 10.474 -37.512 0.547 1.00 95.38 482 PHE A N 1
ATOM 3973 C CA . PHE A 1 482 ? 10.792 -36.293 -0.202 1.00 95.38 482 PHE A CA 1
ATOM 3974 C C . PHE A 1 482 ? 12.258 -35.903 -0.041 1.00 95.38 482 PHE A C 1
ATOM 3976 O O . PHE A 1 482 ? 12.751 -35.756 1.070 1.00 95.38 482 PHE A O 1
ATOM 3983 N N . GLU A 1 483 ? 12.961 -35.651 -1.135 1.00 93.38 483 GLU A N 1
ATOM 3984 C CA . GLU A 1 483 ? 14.396 -35.366 -1.083 1.00 93.38 483 GLU A CA 1
ATOM 3985 C C . GLU A 1 483 ? 14.800 -34.283 -2.083 1.00 93.38 483 GLU A C 1
ATOM 3987 O O . GLU A 1 483 ? 14.282 -34.207 -3.195 1.00 93.38 483 GLU A O 1
ATOM 3992 N N . LEU A 1 484 ? 15.755 -33.445 -1.684 1.00 90.88 484 LEU A N 1
ATOM 3993 C CA . LEU A 1 484 ? 16.382 -32.454 -2.554 1.00 90.88 484 LEU A CA 1
ATOM 3994 C C . LEU A 1 484 ? 17.679 -33.050 -3.094 1.00 90.88 484 LEU A C 1
ATOM 3996 O O . LEU A 1 484 ? 18.595 -33.347 -2.323 1.00 90.88 484 LEU A O 1
ATOM 4000 N N . ARG A 1 485 ? 17.773 -33.225 -4.410 1.00 88.81 485 ARG A N 1
ATOM 4001 C CA . ARG A 1 485 ? 18.959 -33.784 -5.067 1.00 88.81 485 ARG A CA 1
ATOM 4002 C C . ARG A 1 485 ? 19.601 -32.747 -5.967 1.00 88.81 485 ARG A C 1
ATOM 4004 O O . ARG A 1 485 ? 18.919 -32.066 -6.727 1.00 88.81 485 ARG A O 1
ATOM 4011 N N . LYS A 1 486 ? 20.932 -32.675 -5.919 1.00 85.50 486 LYS A N 1
ATOM 4012 C CA . LYS A 1 486 ? 21.705 -31.972 -6.945 1.00 85.50 486 LYS A CA 1
ATOM 4013 C C . LYS A 1 486 ? 21.611 -32.753 -8.250 1.00 85.50 486 LYS A C 1
ATOM 4015 O O . LYS A 1 486 ? 21.857 -33.958 -8.269 1.00 85.50 486 LYS A O 1
ATOM 4020 N N . GLN A 1 487 ? 21.279 -32.059 -9.323 1.00 76.00 487 GLN A N 1
ATOM 4021 C CA . GLN A 1 487 ? 21.307 -32.573 -10.678 1.00 76.00 487 GLN A CA 1
ATOM 4022 C C . GLN A 1 487 ? 22.115 -31.646 -11.571 1.00 76.00 487 GLN A C 1
ATOM 4024 O O . GLN A 1 487 ? 22.005 -30.425 -11.494 1.00 76.00 487 GLN A O 1
ATOM 4029 N N . ASN A 1 488 ? 22.894 -32.262 -12.453 1.00 68.44 488 ASN A N 1
ATOM 4030 C CA . ASN A 1 488 ? 23.485 -31.582 -13.589 1.00 68.44 488 ASN A CA 1
ATOM 4031 C C . ASN A 1 488 ? 22.410 -31.478 -14.668 1.00 68.44 488 ASN A C 1
ATOM 4033 O O . ASN A 1 488 ? 22.041 -32.488 -15.269 1.00 68.44 488 ASN A O 1
ATOM 4037 N N . VAL A 1 489 ? 21.893 -30.276 -14.889 1.00 63.75 489 VAL A N 1
ATOM 4038 C CA . VAL A 1 489 ? 21.016 -29.991 -16.026 1.00 63.75 489 VAL A CA 1
ATOM 4039 C C . VAL A 1 489 ? 21.845 -29.411 -17.160 1.00 63.75 489 VAL A C 1
ATOM 4041 O O . VAL A 1 489 ? 22.844 -28.730 -16.918 1.00 63.75 489 VAL A O 1
ATOM 4044 N N . ALA A 1 490 ? 21.456 -29.722 -18.395 1.00 45.34 490 ALA A N 1
ATOM 4045 C CA . ALA A 1 490 ? 22.101 -29.173 -19.578 1.00 45.34 490 ALA A CA 1
ATOM 4046 C C . ALA A 1 490 ? 22.030 -27.642 -19.539 1.00 45.34 490 ALA A C 1
ATOM 4048 O O . ALA A 1 490 ? 20.966 -27.066 -19.308 1.00 45.34 490 ALA A O 1
ATOM 4049 N N . ASN A 1 491 ? 23.183 -27.016 -19.721 1.00 53.62 491 ASN A N 1
ATOM 4050 C CA . ASN A 1 491 ? 23.317 -25.592 -19.943 1.00 53.62 491 ASN A CA 1
ATOM 4051 C C . ASN A 1 491 ? 23.420 -25.380 -21.456 1.00 53.62 491 ASN A C 1
ATOM 4053 O O . ASN A 1 491 ? 24.013 -26.206 -22.151 1.00 53.62 491 ASN A O 1
ATOM 4057 N N . TYR A 1 492 ? 22.803 -24.323 -21.967 1.00 45.16 492 TYR A N 1
ATOM 4058 C CA . TYR A 1 492 ? 22.840 -23.987 -23.386 1.00 45.16 492 TYR A CA 1
ATOM 4059 C C . TYR A 1 492 ? 23.291 -22.537 -23.522 1.00 45.16 492 TYR A C 1
ATOM 4061 O O . TYR A 1 492 ? 22.889 -21.706 -22.709 1.00 45.16 492 TYR A O 1
ATOM 4069 N N . ASP A 1 493 ? 24.133 -22.252 -24.509 1.00 41.75 493 ASP A N 1
ATOM 4070 C CA . ASP A 1 493 ? 24.607 -20.898 -24.781 1.00 41.75 493 ASP A CA 1
ATOM 4071 C C . ASP A 1 493 ? 23.534 -20.029 -25.466 1.00 41.75 493 ASP A C 1
ATOM 4073 O O . ASP A 1 493 ? 22.418 -20.461 -25.767 1.00 41.75 493 ASP A O 1
ATOM 4077 N N . GLU A 1 494 ? 23.897 -18.773 -25.739 1.00 33.31 494 GLU A N 1
ATOM 4078 C CA . GLU A 1 494 ? 23.040 -17.760 -26.368 1.00 33.31 494 GLU A CA 1
ATOM 4079 C C . GLU A 1 494 ? 22.495 -18.174 -27.758 1.00 33.31 494 GLU A C 1
ATOM 4081 O O . GLU A 1 494 ? 21.538 -17.561 -28.241 1.00 33.31 494 GLU A O 1
ATOM 4086 N N . VAL A 1 495 ? 23.068 -19.195 -28.415 1.00 35.03 495 VAL A N 1
ATOM 4087 C CA . VAL A 1 495 ? 22.600 -19.727 -29.713 1.00 35.03 495 VAL A CA 1
ATOM 4088 C C . VAL A 1 495 ? 21.872 -21.071 -29.590 1.00 35.03 495 VAL A C 1
ATOM 4090 O O . VAL A 1 495 ? 21.423 -21.621 -30.600 1.00 35.03 495 VAL A O 1
ATOM 4093 N N . GLY A 1 496 ? 21.681 -21.567 -28.364 1.00 29.91 496 GLY A N 1
ATOM 4094 C CA . GLY A 1 496 ? 21.006 -22.828 -28.071 1.00 29.91 496 GLY A CA 1
ATOM 4095 C C . GLY A 1 496 ? 21.882 -24.062 -28.292 1.00 29.91 496 GLY A C 1
ATOM 4096 O O . GLY A 1 496 ? 21.351 -25.175 -28.341 1.00 29.91 496 GLY A O 1
ATOM 4097 N N . GLU A 1 497 ? 23.200 -23.893 -28.434 1.00 35.81 497 GLU A N 1
ATOM 4098 C CA . GLU A 1 497 ? 24.143 -25.007 -28.429 1.00 35.81 497 GLU A CA 1
ATOM 4099 C C . GLU A 1 497 ? 24.461 -25.419 -26.990 1.00 35.81 497 GLU A C 1
ATOM 4101 O O . GLU A 1 497 ? 24.416 -24.626 -26.057 1.00 35.81 497 GLU A O 1
ATOM 4106 N N . PHE A 1 498 ? 24.716 -26.710 -26.787 1.00 44.00 498 PHE A N 1
ATOM 4107 C CA . PHE A 1 498 ? 25.010 -27.253 -25.465 1.00 44.00 498 PHE A CA 1
ATOM 4108 C C . PHE A 1 498 ? 26.322 -26.665 -24.919 1.00 44.00 498 PHE A C 1
ATOM 4110 O O . PHE A 1 498 ? 27.398 -26.960 -25.436 1.00 44.00 498 PHE A O 1
ATOM 4117 N N . ASP A 1 499 ? 26.223 -25.907 -23.829 1.00 51.84 499 ASP A N 1
ATOM 4118 C CA . ASP A 1 499 ? 27.314 -25.208 -23.141 1.00 51.84 499 ASP A CA 1
ATOM 4119 C C . ASP A 1 499 ? 27.558 -25.807 -21.748 1.00 51.84 499 ASP A C 1
ATOM 4121 O O . ASP A 1 499 ? 27.552 -25.152 -20.702 1.00 51.84 499 ASP A O 1
ATOM 4125 N N . GLY A 1 500 ? 27.703 -27.131 -21.727 1.00 67.50 500 GLY A N 1
ATOM 4126 C CA . GLY A 1 500 ? 28.009 -27.892 -20.523 1.00 67.50 500 GLY A CA 1
ATOM 4127 C C . GLY A 1 500 ? 26.798 -28.158 -19.633 1.00 67.50 500 GLY A C 1
ATOM 4128 O O . GLY A 1 500 ? 25.666 -28.315 -20.085 1.00 67.50 500 GLY A O 1
ATOM 4129 N N . THR A 1 501 ? 27.042 -28.300 -18.332 1.00 60.16 501 THR A N 1
ATOM 4130 C CA . THR A 1 501 ? 25.994 -28.623 -17.359 1.00 60.16 501 THR A CA 1
ATOM 4131 C C . THR A 1 501 ? 26.083 -27.716 -16.147 1.00 60.16 501 THR A C 1
ATOM 4133 O O . THR A 1 501 ? 27.167 -27.565 -15.581 1.00 60.16 501 THR A O 1
ATOM 4136 N N . LYS A 1 502 ? 24.945 -27.188 -15.694 1.00 70.38 502 LYS A N 1
ATOM 4137 C CA . LYS A 1 502 ? 24.835 -26.443 -14.434 1.00 70.38 502 LYS A CA 1
ATOM 4138 C C . LYS A 1 502 ? 24.260 -27.335 -13.336 1.00 70.38 502 LYS A C 1
ATOM 4140 O O . LYS A 1 502 ? 23.423 -28.199 -13.597 1.00 70.38 502 LYS A O 1
ATOM 4145 N N . ASN A 1 503 ? 24.718 -27.134 -12.103 1.00 74.94 503 ASN A N 1
ATOM 4146 C CA . ASN A 1 503 ? 24.175 -27.838 -10.945 1.00 74.94 503 ASN A CA 1
ATOM 4147 C C . ASN A 1 503 ? 22.939 -27.099 -10.434 1.00 74.94 503 ASN A C 1
ATOM 4149 O O . ASN A 1 503 ? 23.051 -25.970 -9.967 1.00 74.94 503 ASN A O 1
ATOM 4153 N N . VAL A 1 504 ? 21.789 -27.761 -10.462 1.00 77.25 504 VAL A N 1
ATOM 4154 C CA . VAL A 1 504 ? 20.548 -27.286 -9.839 1.00 77.25 504 VAL A CA 1
ATOM 4155 C C . VAL A 1 504 ? 20.112 -28.266 -8.763 1.00 77.25 504 VAL A C 1
ATOM 4157 O O . VAL A 1 504 ? 20.419 -29.456 -8.829 1.00 77.25 504 VAL A O 1
ATOM 4160 N N . VAL A 1 505 ? 19.407 -27.782 -7.747 1.00 84.06 505 VAL A N 1
ATOM 4161 C CA . VAL A 1 505 ? 18.804 -28.650 -6.735 1.00 84.06 505 VAL A CA 1
ATOM 4162 C C . VAL A 1 505 ? 17.333 -28.818 -7.082 1.00 84.06 505 VAL A C 1
ATOM 4164 O O . VAL A 1 505 ? 16.607 -27.835 -7.156 1.00 84.06 505 VAL A O 1
ATOM 4167 N N . LYS A 1 506 ? 16.913 -30.063 -7.306 1.00 88.44 506 LYS A N 1
ATOM 4168 C CA . LYS A 1 506 ? 15.537 -30.416 -7.663 1.00 88.44 506 LYS A CA 1
ATOM 4169 C C . LYS A 1 506 ? 14.913 -31.314 -6.607 1.00 88.44 506 LYS A C 1
ATOM 4171 O O . LYS A 1 506 ? 15.615 -32.052 -5.906 1.00 88.44 506 LYS A O 1
ATOM 4176 N N . LEU A 1 507 ? 13.597 -31.229 -6.482 1.00 91.31 507 LEU A N 1
ATOM 4177 C CA . LEU A 1 507 ? 12.813 -31.946 -5.494 1.00 91.31 507 LEU A CA 1
ATOM 4178 C C . LEU A 1 507 ? 12.267 -33.255 -6.075 1.00 91.31 507 LEU A C 1
ATOM 4180 O O . LEU A 1 507 ? 11.719 -33.307 -7.176 1.00 91.31 507 LEU A O 1
ATOM 4184 N N . PHE A 1 508 ? 12.421 -34.327 -5.306 1.00 92.31 508 PHE A N 1
ATOM 4185 C CA . PHE A 1 508 ? 12.036 -35.685 -5.670 1.00 92.31 508 PHE A CA 1
ATOM 4186 C C . PHE A 1 508 ? 11.080 -36.259 -4.636 1.00 92.31 508 PHE A C 1
ATOM 4188 O O . PHE A 1 508 ? 11.158 -35.921 -3.453 1.00 92.31 508 PHE A O 1
ATOM 4195 N N . LYS A 1 509 ? 10.223 -37.178 -5.081 1.00 91.81 509 LYS A N 1
ATOM 4196 C CA . LYS A 1 509 ? 9.444 -38.061 -4.218 1.00 91.81 509 LYS A CA 1
ATOM 4197 C C . LYS A 1 509 ? 9.710 -39.512 -4.601 1.00 91.81 509 LYS A C 1
ATOM 4199 O O . LYS A 1 509 ? 9.494 -39.903 -5.744 1.00 91.81 509 LYS A O 1
ATOM 4204 N N . ASN A 1 510 ? 10.157 -40.322 -3.644 1.00 87.88 510 ASN A N 1
ATOM 4205 C CA . ASN A 1 510 ? 10.464 -41.744 -3.835 1.00 87.88 510 ASN A CA 1
ATOM 4206 C C . ASN A 1 510 ? 11.392 -42.014 -5.041 1.00 87.88 510 ASN A C 1
ATOM 4208 O O . ASN A 1 510 ? 11.226 -43.003 -5.751 1.00 87.88 510 ASN A O 1
ATOM 4212 N N . GLY A 1 511 ? 12.363 -41.128 -5.283 1.00 82.25 511 GLY A N 1
ATOM 4213 C CA . GLY A 1 511 ? 13.329 -41.247 -6.375 1.00 82.25 511 GLY A CA 1
ATOM 4214 C C . GLY A 1 511 ? 12.881 -40.737 -7.751 1.00 82.25 511 GLY A C 1
ATOM 4215 O O . GLY A 1 511 ? 13.732 -40.671 -8.637 1.00 82.25 511 GLY A O 1
ATOM 4216 N N . GLU A 1 512 ? 11.622 -40.324 -7.931 1.00 86.75 512 GLU A N 1
ATOM 4217 C CA . GLU A 1 512 ? 11.131 -39.634 -9.138 1.00 86.75 512 GLU A CA 1
ATOM 4218 C C . GLU A 1 512 ? 11.045 -38.118 -8.916 1.00 86.75 512 GLU A C 1
ATOM 4220 O O . GLU A 1 512 ? 10.903 -37.672 -7.777 1.00 86.75 512 GLU A O 1
ATOM 4225 N N . HIS A 1 513 ? 11.116 -37.320 -9.991 1.00 84.62 513 HIS A N 1
ATOM 4226 C CA . HIS A 1 513 ? 10.841 -35.881 -9.907 1.00 84.62 513 HIS A CA 1
ATOM 4227 C C . HIS A 1 513 ? 9.463 -35.648 -9.289 1.00 84.62 513 HIS A C 1
ATOM 4229 O O . HIS A 1 513 ? 8.504 -36.358 -9.610 1.00 84.62 513 HIS A O 1
ATOM 4235 N N . ILE A 1 514 ? 9.376 -34.664 -8.393 1.00 88.12 514 ILE A N 1
ATOM 4236 C CA . ILE A 1 514 ? 8.119 -34.365 -7.719 1.00 88.12 514 ILE A CA 1
ATOM 4237 C C . ILE A 1 514 ? 7.039 -33.975 -8.733 1.00 88.12 514 ILE A C 1
ATOM 4239 O O . ILE A 1 514 ? 7.296 -33.232 -9.681 1.00 88.12 514 ILE A O 1
ATOM 4243 N N . LYS A 1 515 ? 5.821 -34.474 -8.521 1.00 83.50 515 LYS A N 1
ATOM 4244 C CA . LYS A 1 515 ? 4.647 -34.097 -9.312 1.00 83.50 515 LYS A CA 1
ATOM 4245 C C . LYS A 1 515 ? 3.794 -33.110 -8.524 1.00 83.50 515 LYS A C 1
ATOM 4247 O O . LYS A 1 515 ? 3.837 -33.063 -7.293 1.00 83.50 515 LYS A O 1
ATOM 4252 N N . PHE A 1 516 ? 2.998 -32.309 -9.221 1.00 78.31 516 PHE A N 1
ATOM 4253 C CA . PHE A 1 516 ? 2.193 -31.261 -8.592 1.00 78.31 516 PHE A CA 1
ATOM 4254 C C . PHE A 1 516 ? 1.206 -31.806 -7.548 1.00 78.31 516 PHE A C 1
ATOM 4256 O O . PHE A 1 516 ? 0.981 -31.189 -6.504 1.00 78.31 516 PHE A O 1
ATOM 4263 N N . GLU A 1 517 ? 0.662 -33.000 -7.778 1.00 80.19 517 GLU A N 1
ATOM 4264 C CA . GLU A 1 517 ? -0.272 -33.674 -6.873 1.00 80.19 517 GLU A CA 1
ATOM 4265 C C . GLU A 1 517 ? 0.377 -33.991 -5.514 1.00 80.19 517 GLU A C 1
ATOM 4267 O O . GLU A 1 517 ? -0.284 -33.964 -4.466 1.00 80.19 517 GLU A O 1
ATOM 4272 N N . ASP A 1 518 ? 1.692 -34.224 -5.515 1.00 81.44 518 ASP A N 1
ATOM 4273 C CA . ASP A 1 518 ? 2.475 -34.557 -4.329 1.00 81.44 518 ASP A CA 1
ATOM 4274 C C . ASP A 1 518 ? 2.733 -33.351 -3.420 1.00 81.44 518 ASP A C 1
ATOM 4276 O O . ASP A 1 518 ? 2.962 -33.524 -2.216 1.00 81.44 518 ASP A O 1
ATOM 4280 N N . LEU A 1 519 ? 2.637 -32.127 -3.954 1.00 82.19 519 LEU A N 1
ATOM 4281 C CA . LEU A 1 519 ? 2.882 -30.895 -3.201 1.00 82.19 519 LEU A CA 1
ATOM 4282 C C . LEU A 1 519 ? 1.922 -30.727 -2.025 1.00 82.19 519 LEU A C 1
ATOM 4284 O O . LEU A 1 519 ? 2.291 -30.172 -0.992 1.00 82.19 519 LEU A O 1
ATOM 4288 N N . SER A 1 520 ? 0.689 -31.222 -2.151 1.00 74.56 520 SER A N 1
ATOM 4289 C CA . SER A 1 520 ? -0.311 -31.122 -1.083 1.00 74.56 520 SER A CA 1
ATOM 4290 C C . SER A 1 520 ? 0.144 -31.852 0.185 1.00 74.56 520 SER A C 1
ATOM 4292 O O . SER A 1 520 ? -0.002 -31.336 1.298 1.00 74.56 520 SER A O 1
ATOM 4294 N N . LEU A 1 521 ? 0.752 -33.027 0.003 1.00 81.25 521 LEU A N 1
ATOM 4295 C CA . LEU A 1 521 ? 1.316 -33.837 1.071 1.00 81.25 521 LEU A CA 1
ATOM 4296 C C . LEU A 1 521 ? 2.604 -33.212 1.607 1.00 81.25 521 LEU A C 1
ATOM 4298 O O . LEU A 1 521 ? 2.733 -33.063 2.820 1.00 81.25 521 LEU A O 1
ATOM 4302 N N . LEU A 1 522 ? 3.513 -32.792 0.723 1.00 85.25 522 LEU A N 1
ATOM 4303 C CA . LEU A 1 522 ? 4.755 -32.129 1.119 1.00 85.25 522 LEU A CA 1
ATOM 4304 C C . LEU A 1 522 ? 4.481 -30.907 1.997 1.00 85.25 522 LEU A C 1
ATOM 4306 O O . LEU A 1 522 ? 5.007 -30.793 3.099 1.00 85.25 522 LEU A O 1
ATOM 4310 N N . ILE A 1 523 ? 3.619 -30.002 1.537 1.00 80.12 523 ILE A N 1
ATOM 4311 C CA . ILE A 1 523 ? 3.297 -28.780 2.270 1.00 80.12 523 ILE A CA 1
ATOM 4312 C C . ILE A 1 523 ? 2.636 -29.108 3.612 1.00 80.12 523 ILE A C 1
ATOM 4314 O O . ILE A 1 523 ? 2.860 -28.388 4.589 1.00 80.12 523 ILE A O 1
ATOM 4318 N N . LYS A 1 524 ? 1.819 -30.167 3.685 1.00 75.38 524 LYS A N 1
ATOM 4319 C CA . LYS A 1 524 ? 1.254 -30.637 4.954 1.00 75.38 524 LYS A CA 1
ATOM 4320 C C . LYS A 1 524 ? 2.366 -31.058 5.917 1.00 75.38 524 LYS A C 1
ATOM 4322 O O . LYS A 1 524 ? 2.347 -30.587 7.048 1.00 75.38 524 LYS A O 1
ATOM 4327 N N . ILE A 1 525 ? 3.332 -31.855 5.457 1.00 83.75 525 ILE A N 1
ATOM 4328 C CA . ILE A 1 525 ? 4.487 -32.297 6.255 1.00 83.75 525 ILE A CA 1
ATOM 4329 C C . ILE A 1 525 ? 5.301 -31.093 6.729 1.00 83.75 525 ILE A C 1
ATOM 4331 O O . ILE A 1 525 ? 5.520 -30.942 7.926 1.00 83.75 525 ILE A O 1
ATOM 4335 N N . ILE A 1 526 ? 5.675 -30.186 5.820 1.00 87.12 526 ILE A N 1
ATOM 4336 C CA . ILE A 1 526 ? 6.427 -28.973 6.172 1.00 87.12 526 ILE A CA 1
ATOM 4337 C C . ILE A 1 526 ? 5.653 -28.145 7.211 1.00 87.12 526 ILE A C 1
ATOM 4339 O O . ILE A 1 526 ? 6.220 -27.710 8.210 1.00 87.12 526 ILE A O 1
ATOM 4343 N N . SER A 1 527 ? 4.343 -27.964 7.011 1.00 79.38 527 SER A N 1
ATOM 4344 C CA . SER A 1 527 ? 3.497 -27.221 7.955 1.00 79.38 527 SER A CA 1
ATOM 4345 C C . SER A 1 527 ? 3.431 -27.898 9.325 1.00 79.38 527 SER A C 1
ATOM 4347 O O . SER A 1 527 ? 3.386 -27.207 10.336 1.00 79.38 527 SER A O 1
ATOM 4349 N N . GLU A 1 528 ? 3.380 -29.229 9.369 1.00 81.94 528 GLU A N 1
ATOM 4350 C CA . GLU A 1 528 ? 3.361 -29.998 10.613 1.00 81.94 528 GLU A CA 1
ATOM 4351 C C . GLU A 1 528 ? 4.675 -29.812 11.368 1.00 81.94 528 GLU A C 1
ATOM 4353 O O . GLU A 1 528 ? 4.642 -29.325 12.495 1.00 81.94 528 GLU A O 1
ATOM 4358 N N . VAL A 1 529 ? 5.815 -30.012 10.698 1.00 88.00 529 VAL A N 1
ATOM 4359 C CA . VAL A 1 529 ? 7.154 -29.751 11.254 1.00 88.00 529 VAL A CA 1
ATOM 4360 C C . VAL A 1 529 ? 7.250 -28.348 11.850 1.00 88.00 529 VAL A C 1
ATOM 4362 O O . VAL A 1 529 ? 7.636 -28.185 13.005 1.00 88.00 529 VAL A O 1
ATOM 4365 N N . MET A 1 530 ? 6.829 -27.328 11.102 1.00 86.06 530 MET A N 1
ATOM 4366 C CA . MET A 1 530 ? 6.874 -25.932 11.550 1.00 86.06 530 MET A CA 1
ATOM 4367 C C . MET A 1 530 ? 5.996 -25.626 12.771 1.00 86.06 530 MET A C 1
ATOM 4369 O O . MET A 1 530 ? 6.213 -24.599 13.423 1.00 86.06 530 MET A O 1
ATOM 4373 N N . ASN A 1 531 ? 4.999 -26.468 13.047 1.00 79.19 531 ASN A N 1
ATOM 4374 C CA . ASN A 1 531 ? 4.031 -26.294 14.128 1.00 79.19 531 ASN A CA 1
ATOM 4375 C C . ASN A 1 531 ? 4.301 -27.202 15.333 1.00 79.19 531 ASN A C 1
ATOM 4377 O O . ASN A 1 531 ? 3.818 -26.895 16.423 1.00 79.19 531 ASN A O 1
ATOM 4381 N N . THR A 1 532 ? 5.025 -28.311 15.157 1.00 78.88 532 THR A N 1
ATOM 4382 C CA . THR A 1 532 ? 5.230 -29.321 16.207 1.00 78.88 532 THR A CA 1
ATOM 4383 C C . THR A 1 532 ? 6.683 -29.460 16.637 1.00 78.88 532 THR A C 1
ATOM 4385 O O . THR A 1 532 ? 6.934 -29.727 17.813 1.00 78.88 532 THR A O 1
ATOM 4388 N N . GLU A 1 533 ? 7.649 -29.261 15.736 1.00 89.62 533 GLU A N 1
ATOM 4389 C CA . GLU A 1 533 ? 9.056 -29.475 16.068 1.00 89.62 533 GLU A CA 1
ATOM 4390 C C . GLU A 1 533 ? 9.591 -28.386 16.992 1.00 89.62 533 GLU A C 1
ATOM 4392 O O . GLU A 1 533 ? 9.383 -27.184 16.794 1.00 89.62 533 GLU A O 1
ATOM 4397 N N . LYS A 1 534 ? 10.336 -28.806 18.019 1.00 88.94 534 LYS A N 1
ATOM 4398 C CA . LYS A 1 534 ? 10.868 -27.891 19.037 1.00 88.94 534 LYS A CA 1
ATOM 4399 C C . LYS A 1 534 ? 11.805 -26.841 18.436 1.00 88.94 534 LYS A C 1
ATOM 4401 O O . LYS A 1 534 ? 11.784 -25.699 18.879 1.00 88.94 534 LYS A O 1
ATOM 4406 N N . SER A 1 535 ? 12.595 -27.205 17.423 1.00 88.56 535 SER A N 1
ATOM 4407 C CA . SER A 1 535 ? 13.478 -26.268 16.709 1.00 88.56 535 SER A CA 1
ATOM 4408 C C . SER A 1 535 ? 12.706 -25.150 15.997 1.00 88.56 535 SER A C 1
ATOM 4410 O O . SER A 1 535 ? 13.232 -24.054 15.817 1.00 88.56 535 SER A O 1
ATOM 4412 N N . TRP A 1 536 ? 11.451 -25.402 15.619 1.00 86.44 536 TRP A N 1
ATOM 4413 C CA . TRP A 1 536 ? 10.580 -24.447 14.934 1.00 86.44 536 TRP A CA 1
ATOM 4414 C C . TRP A 1 536 ? 9.672 -23.652 15.875 1.00 86.44 536 TRP A C 1
ATOM 4416 O O . TRP A 1 536 ? 9.328 -22.512 15.563 1.00 86.44 536 TRP A O 1
ATOM 4426 N N . THR A 1 537 ? 9.286 -24.238 17.010 1.00 84.12 537 THR A N 1
ATOM 4427 C CA . THR A 1 537 ? 8.310 -23.665 17.956 1.00 84.12 537 THR A CA 1
ATOM 4428 C C . THR A 1 537 ? 8.944 -22.959 19.154 1.00 84.12 537 THR A C 1
ATOM 4430 O O . THR A 1 537 ? 8.283 -22.147 19.801 1.00 84.12 537 THR A O 1
ATOM 4433 N N . ALA A 1 538 ? 10.210 -23.244 19.469 1.00 83.25 538 ALA A N 1
ATOM 4434 C CA . ALA A 1 538 ? 10.946 -22.500 20.483 1.00 83.25 538 ALA A CA 1
ATOM 4435 C C . ALA A 1 538 ? 11.208 -21.059 20.018 1.00 83.25 538 ALA A C 1
ATOM 4437 O O . ALA A 1 538 ? 11.469 -20.825 18.839 1.00 83.25 538 ALA A O 1
ATOM 4438 N N . LYS A 1 539 ? 11.155 -20.114 20.966 1.00 80.94 539 LYS A N 1
ATOM 4439 C CA . LYS A 1 539 ? 11.508 -18.710 20.737 1.00 80.94 539 LYS A CA 1
ATOM 4440 C C . LYS A 1 539 ? 13.015 -18.602 20.492 1.00 80.94 539 LYS A C 1
ATOM 4442 O O . LYS A 1 539 ? 13.786 -18.931 21.394 1.00 80.94 539 LYS A O 1
ATOM 4447 N N . ASP A 1 540 ? 13.403 -18.125 19.316 1.00 83.19 540 ASP A N 1
ATOM 4448 C CA . ASP A 1 540 ? 14.797 -17.862 18.943 1.00 83.19 540 ASP A CA 1
ATOM 4449 C C . ASP A 1 540 ? 15.109 -16.353 18.890 1.00 83.19 540 ASP A C 1
ATOM 4451 O O . ASP A 1 540 ? 14.313 -15.512 19.323 1.00 83.19 540 ASP A O 1
ATOM 4455 N N . SER A 1 541 ? 16.307 -15.995 18.411 1.00 76.56 541 SER A N 1
ATOM 4456 C CA . SER A 1 541 ? 16.644 -14.603 18.118 1.00 76.56 541 SER A CA 1
ATOM 4457 C C . SER A 1 541 ? 15.725 -14.037 17.038 1.00 76.56 541 SER A C 1
ATOM 4459 O O . SER A 1 541 ? 15.233 -14.754 16.169 1.00 76.56 541 SER A O 1
ATOM 4461 N N . GLU A 1 542 ? 15.551 -12.721 17.057 1.00 66.44 542 GLU A N 1
ATOM 4462 C CA . GLU A 1 542 ? 14.686 -11.997 16.126 1.00 66.44 542 GLU A CA 1
ATOM 4463 C C . GLU A 1 542 ? 14.949 -12.366 14.658 1.00 66.44 542 GLU A C 1
ATOM 4465 O O . GLU A 1 542 ? 14.033 -12.773 13.955 1.00 66.44 542 GLU A O 1
ATOM 4470 N N . SER A 1 543 ? 16.213 -12.363 14.222 1.00 64.44 543 SER A N 1
ATOM 4471 C CA . SER A 1 543 ? 16.608 -12.742 12.856 1.00 64.44 543 SER A CA 1
ATOM 4472 C C . SER A 1 543 ? 16.167 -14.151 12.437 1.00 64.44 543 SER A C 1
ATOM 4474 O O . SER A 1 543 ? 15.830 -14.376 11.276 1.00 64.44 543 SER A O 1
ATOM 4476 N N . VAL A 1 544 ? 16.159 -15.098 13.375 1.00 78.31 544 VAL A N 1
ATOM 4477 C CA . VAL A 1 544 ? 15.763 -16.493 13.140 1.00 78.31 544 VAL A CA 1
ATOM 4478 C C . VAL A 1 544 ? 14.239 -16.577 13.034 1.00 78.31 544 VAL A C 1
ATOM 4480 O O . VAL A 1 544 ? 13.721 -17.244 12.141 1.00 78.31 544 VAL A O 1
ATOM 4483 N N . GLU A 1 545 ? 13.505 -15.857 13.887 1.00 75.06 545 GLU A N 1
ATOM 4484 C CA . GLU A 1 545 ? 12.040 -15.782 13.815 1.00 75.06 545 GLU A CA 1
ATOM 4485 C C . GLU A 1 545 ? 11.552 -15.112 12.521 1.00 75.06 545 GLU A C 1
ATOM 4487 O O . GLU A 1 545 ? 10.613 -15.617 11.900 1.00 75.06 545 GLU A O 1
ATOM 4492 N N . ILE A 1 546 ? 12.236 -14.057 12.054 1.00 68.81 546 ILE A N 1
ATOM 4493 C CA . ILE A 1 546 ? 11.978 -13.421 10.749 1.00 68.81 546 ILE A CA 1
ATOM 4494 C C . ILE A 1 546 ? 12.057 -14.466 9.629 1.00 68.81 546 ILE A C 1
ATOM 4496 O O . ILE A 1 546 ? 11.126 -14.605 8.830 1.00 68.81 546 ILE A O 1
ATOM 4500 N N . ALA A 1 547 ? 13.146 -15.235 9.584 1.00 72.62 547 ALA A N 1
ATOM 4501 C CA . ALA A 1 547 ? 13.353 -16.243 8.551 1.00 72.62 547 ALA A CA 1
ATOM 4502 C C . ALA A 1 547 ? 12.315 -17.380 8.634 1.00 72.62 547 ALA A C 1
ATOM 4504 O O . ALA A 1 547 ? 11.751 -17.773 7.609 1.00 72.62 547 ALA A O 1
ATOM 4505 N N . LYS A 1 548 ? 11.980 -17.860 9.844 1.00 81.25 548 LYS A N 1
ATOM 4506 C CA . LYS A 1 548 ? 10.917 -18.865 10.045 1.00 81.25 548 LYS A CA 1
ATOM 4507 C C . LYS A 1 548 ? 9.560 -18.370 9.529 1.00 81.25 548 LYS A C 1
ATOM 4509 O O . LYS A 1 548 ? 8.868 -19.104 8.821 1.00 81.25 548 LYS A O 1
ATOM 4514 N N . ASN A 1 549 ? 9.168 -17.144 9.879 1.00 74.56 549 ASN A N 1
ATOM 4515 C CA . ASN A 1 549 ? 7.877 -16.567 9.489 1.00 74.56 549 ASN A CA 1
ATOM 4516 C C . ASN A 1 549 ? 7.805 -16.266 7.993 1.00 74.56 549 ASN A C 1
ATOM 4518 O O . ASN A 1 549 ? 6.780 -16.531 7.365 1.00 74.56 549 ASN A O 1
ATOM 4522 N N . THR A 1 550 ? 8.906 -15.803 7.404 1.00 72.06 550 THR A N 1
ATOM 4523 C CA . THR A 1 550 ? 9.018 -15.600 5.955 1.00 72.06 550 THR A CA 1
ATOM 4524 C C . THR A 1 550 ? 8.742 -16.902 5.205 1.00 72.06 550 THR A C 1
ATOM 4526 O O . THR A 1 550 ? 7.878 -16.932 4.327 1.00 72.06 550 THR A O 1
ATOM 4529 N N . LEU A 1 551 ? 9.367 -18.012 5.616 1.00 79.12 551 LEU A N 1
ATOM 4530 C CA . LEU A 1 551 ? 9.117 -19.308 4.983 1.00 79.12 551 LEU A CA 1
ATOM 4531 C C . LEU A 1 551 ? 7.667 -19.793 5.193 1.00 79.12 551 LEU A C 1
ATOM 4533 O O . LEU A 1 551 ? 7.049 -20.306 4.258 1.00 79.12 551 LEU A O 1
ATOM 4537 N N . ARG A 1 552 ? 7.066 -19.575 6.376 1.00 78.25 552 ARG A N 1
ATOM 4538 C CA . ARG A 1 552 ? 5.632 -19.863 6.618 1.00 78.25 552 ARG A CA 1
ATOM 4539 C C . ARG A 1 552 ? 4.722 -19.085 5.660 1.00 78.25 552 ARG A C 1
ATOM 4541 O O . ARG A 1 552 ? 3.786 -19.660 5.099 1.00 78.25 552 ARG A O 1
ATOM 4548 N N . ASN A 1 553 ? 5.007 -17.801 5.454 1.00 64.88 553 ASN A N 1
ATOM 4549 C CA . ASN A 1 553 ? 4.268 -16.932 4.542 1.00 64.88 553 ASN A CA 1
ATOM 4550 C C . ASN A 1 553 ? 4.400 -17.377 3.087 1.00 64.88 553 ASN A C 1
ATOM 4552 O O . ASN A 1 553 ? 3.392 -17.456 2.377 1.00 64.88 553 ASN A O 1
ATOM 4556 N N . HIS A 1 554 ? 5.614 -17.725 2.658 1.00 77.94 554 HIS A N 1
ATOM 4557 C CA . HIS A 1 554 ? 5.850 -18.264 1.323 1.00 77.94 554 HIS A CA 1
ATOM 4558 C C . HIS A 1 554 ? 4.990 -19.515 1.099 1.00 77.94 554 HIS A C 1
ATOM 4560 O O . HIS A 1 554 ? 4.191 -19.553 0.162 1.00 77.94 554 HIS A O 1
ATOM 4566 N N . LEU A 1 555 ? 5.003 -20.473 2.033 1.00 74.44 555 LEU A N 1
ATOM 4567 C CA . LEU A 1 555 ? 4.173 -21.684 1.956 1.00 74.44 555 LEU A CA 1
ATOM 4568 C C . LEU A 1 555 ? 2.663 -21.397 1.937 1.00 74.44 555 LEU A C 1
ATOM 4570 O O . LEU A 1 555 ? 1.909 -22.098 1.256 1.00 74.44 555 LEU A O 1
ATOM 4574 N N . ALA A 1 556 ? 2.190 -20.384 2.667 1.00 64.56 556 ALA A N 1
ATOM 4575 C CA . ALA A 1 556 ? 0.789 -19.961 2.616 1.00 64.56 556 ALA A CA 1
ATOM 4576 C C . ALA A 1 556 ? 0.405 -19.393 1.234 1.00 64.56 556 ALA A C 1
ATOM 4578 O O . ALA A 1 556 ? -0.689 -19.692 0.732 1.00 64.56 556 ALA A O 1
ATOM 4579 N N . SER A 1 557 ? 1.310 -18.645 0.588 1.00 64.62 557 SER A N 1
ATOM 4580 C CA . SER A 1 557 ? 1.149 -18.203 -0.806 1.00 64.62 557 SER A CA 1
ATOM 4581 C C . SER A 1 557 ? 1.068 -19.397 -1.753 1.00 64.62 557 SER A C 1
ATOM 4583 O O . SER A 1 557 ? 0.089 -19.516 -2.495 1.00 64.62 557 SER A O 1
ATOM 4585 N N . ARG A 1 558 ? 2.003 -20.354 -1.641 1.00 73.00 558 ARG A N 1
ATOM 4586 C CA . ARG A 1 558 ? 2.014 -21.581 -2.460 1.00 73.00 558 ARG A CA 1
ATOM 4587 C C . ARG A 1 558 ? 0.705 -22.368 -2.329 1.00 73.00 558 ARG A C 1
ATOM 4589 O O . ARG A 1 558 ? 0.114 -22.759 -3.331 1.00 73.00 558 ARG A O 1
ATOM 4596 N N . LYS A 1 559 ? 0.157 -22.519 -1.112 1.00 64.44 559 LYS A N 1
ATOM 4597 C CA . LYS A 1 559 ? -1.171 -23.144 -0.896 1.00 64.44 559 LYS A CA 1
ATOM 4598 C C . LYS A 1 559 ? -2.292 -22.425 -1.652 1.00 64.44 559 LYS A C 1
ATOM 4600 O O . LYS A 1 559 ? -3.232 -23.069 -2.122 1.00 64.44 559 LYS A O 1
ATOM 4605 N N . THR A 1 560 ? -2.240 -21.098 -1.716 1.00 62.12 560 THR A N 1
ATOM 4606 C CA . THR A 1 560 ? -3.253 -20.284 -2.401 1.00 62.12 560 THR A CA 1
ATOM 4607 C C . THR A 1 560 ? -3.138 -20.431 -3.916 1.00 62.12 560 THR A C 1
ATOM 4609 O O . THR A 1 560 ? -4.155 -20.645 -4.577 1.00 62.12 560 THR A O 1
ATOM 4612 N N . GLU A 1 561 ? -1.915 -20.407 -4.444 1.00 68.50 561 GLU A N 1
ATOM 4613 C CA . GLU A 1 561 ? -1.609 -20.670 -5.855 1.00 68.50 561 GLU A CA 1
ATOM 4614 C C . GLU A 1 561 ? -2.096 -22.064 -6.268 1.00 68.50 561 GLU A C 1
ATOM 4616 O O . GLU A 1 561 ? -2.882 -22.190 -7.207 1.00 68.50 561 GLU A O 1
ATOM 4621 N N . MET A 1 562 ? -1.769 -23.098 -5.485 1.00 70.12 562 MET A N 1
ATOM 4622 C CA . MET A 1 562 ? -2.217 -24.470 -5.744 1.00 70.12 562 MET A CA 1
ATOM 4623 C C . MET A 1 562 ? -3.741 -24.606 -5.782 1.00 70.12 562 MET A C 1
ATOM 4625 O O . MET A 1 562 ? -4.292 -25.276 -6.654 1.00 70.12 562 MET A O 1
ATOM 4629 N N . ARG A 1 563 ? -4.451 -23.952 -4.852 1.00 65.25 563 ARG A N 1
ATOM 4630 C CA . ARG A 1 563 ? -5.924 -23.930 -4.843 1.00 65.25 563 ARG A CA 1
ATOM 4631 C C . ARG A 1 563 ? -6.506 -23.206 -6.053 1.00 65.25 563 ARG A C 1
ATOM 4633 O O . ARG A 1 563 ? -7.639 -23.503 -6.424 1.00 65.25 563 ARG A O 1
ATOM 4640 N N . SER A 1 564 ? -5.789 -22.231 -6.607 1.00 62.22 564 SER A N 1
ATOM 4641 C CA . SER A 1 564 ? -6.200 -21.536 -7.826 1.00 62.22 564 SER A CA 1
ATOM 4642 C C . SER A 1 564 ? -6.048 -22.442 -9.045 1.00 62.22 564 SER A C 1
ATOM 4644 O O . SER A 1 564 ? -6.990 -22.538 -9.824 1.00 62.22 564 SER A O 1
ATOM 4646 N N . ILE A 1 565 ? -4.917 -23.145 -9.165 1.00 66.38 565 ILE A N 1
ATOM 4647 C CA . ILE A 1 565 ? -4.649 -24.098 -10.257 1.00 66.38 565 ILE A CA 1
ATOM 4648 C C . ILE A 1 565 ? -5.678 -25.236 -10.231 1.00 66.38 565 ILE A C 1
ATOM 4650 O O . ILE A 1 565 ? -6.297 -25.542 -11.241 1.00 66.38 565 ILE A O 1
ATOM 4654 N N . ALA A 1 566 ? -5.978 -25.787 -9.051 1.00 62.06 566 ALA A N 1
ATOM 4655 C CA . ALA A 1 566 ? -6.963 -26.864 -8.910 1.00 62.06 566 ALA A CA 1
ATOM 4656 C C . ALA A 1 566 ? -8.404 -26.480 -9.321 1.00 62.06 566 ALA A C 1
ATOM 4658 O O . ALA A 1 566 ? -9.253 -27.360 -9.455 1.00 62.06 566 ALA A O 1
ATOM 4659 N N . LYS A 1 567 ? -8.715 -25.183 -9.474 1.00 57.00 567 LYS A N 1
ATOM 4660 C CA . LYS A 1 567 ? -10.042 -24.693 -9.891 1.00 57.00 567 LYS A CA 1
ATOM 4661 C C . LYS A 1 567 ? -10.161 -24.433 -11.392 1.00 57.00 567 LYS A C 1
ATOM 4663 O O . LYS A 1 567 ? -11.285 -24.332 -11.872 1.00 57.00 567 LYS A O 1
ATOM 4668 N N . ASP A 1 568 ? -9.045 -24.306 -12.101 1.00 57.53 568 ASP A N 1
ATOM 4669 C CA . ASP A 1 568 ? -8.983 -23.980 -13.525 1.00 57.53 568 ASP A CA 1
ATOM 4670 C C . ASP A 1 568 ? -8.140 -25.064 -14.206 1.00 57.53 568 ASP A C 1
ATOM 4672 O O . ASP A 1 568 ? -6.930 -24.937 -14.290 1.00 57.53 568 ASP A O 1
ATOM 4676 N N . ILE A 1 569 ? -8.776 -26.167 -14.617 1.00 55.53 569 ILE A N 1
ATOM 4677 C CA . ILE A 1 569 ? -8.091 -27.397 -15.071 1.00 55.53 569 ILE A CA 1
ATOM 4678 C C . ILE A 1 569 ? -7.765 -27.356 -16.575 1.00 55.53 569 ILE A C 1
ATOM 4680 O O . ILE A 1 569 ? -6.872 -28.064 -17.033 1.00 55.53 569 ILE A O 1
ATOM 4684 N N . ASP A 1 570 ? -8.412 -26.468 -17.330 1.00 61.00 570 ASP A N 1
ATOM 4685 C CA . ASP A 1 570 ? -8.243 -26.387 -18.779 1.00 61.00 570 ASP A CA 1
ATOM 4686 C C . ASP A 1 570 ? -7.196 -25.348 -19.183 1.00 61.00 570 ASP A C 1
ATOM 4688 O O . ASP A 1 570 ? -7.199 -24.220 -18.678 1.00 61.00 570 ASP A O 1
ATOM 4692 N N . ASP A 1 571 ? -6.363 -25.712 -20.158 1.00 71.62 571 ASP A N 1
ATOM 4693 C CA . ASP A 1 571 ? -5.523 -24.774 -20.893 1.00 71.62 571 ASP A CA 1
ATOM 4694 C C . ASP A 1 571 ? -6.402 -23.694 -21.533 1.00 71.62 571 ASP A C 1
ATOM 4696 O O . ASP A 1 571 ? -7.392 -23.985 -22.215 1.00 71.62 571 ASP A O 1
ATOM 4700 N N . LYS A 1 572 ? -6.046 -22.425 -21.321 1.00 74.19 572 LYS A N 1
ATOM 4701 C CA . LYS A 1 572 ? -6.831 -21.297 -21.836 1.00 74.19 572 LYS A CA 1
ATOM 4702 C C . LYS A 1 572 ? -6.034 -20.498 -22.857 1.00 74.19 572 LYS A C 1
ATOM 4704 O O . LYS A 1 572 ? -4.931 -20.047 -22.533 1.00 74.19 572 LYS A O 1
ATOM 4709 N N . PRO A 1 573 ? -6.590 -20.258 -24.058 1.00 82.62 573 PRO A N 1
ATOM 4710 C CA . PRO A 1 573 ? -6.003 -19.297 -24.970 1.00 82.62 573 PRO A CA 1
ATOM 4711 C C . PRO A 1 573 ? -6.130 -17.892 -24.373 1.00 82.62 573 PRO A C 1
ATOM 4713 O O . PRO A 1 573 ? -7.186 -17.489 -23.878 1.00 82.62 573 PRO A O 1
ATOM 4716 N N . MET A 1 574 ? -5.038 -17.146 -24.438 1.00 87.88 574 MET A N 1
ATOM 4717 C CA . MET A 1 574 ? -4.942 -15.744 -24.070 1.00 87.88 574 MET A CA 1
ATOM 4718 C C . MET A 1 574 ? -4.570 -14.939 -25.309 1.00 87.88 574 MET A C 1
ATOM 4720 O O . MET A 1 574 ? -3.585 -15.237 -25.982 1.00 87.88 574 MET A O 1
ATOM 4724 N N . GLN A 1 575 ? -5.306 -13.860 -25.566 1.00 92.75 575 GLN A N 1
ATOM 4725 C CA . GLN A 1 575 ? -4.919 -12.876 -26.574 1.00 92.75 575 GLN A CA 1
ATOM 4726 C C . GLN A 1 575 ? -3.950 -11.879 -25.946 1.00 92.75 575 GLN A C 1
ATOM 4728 O O . GLN A 1 575 ? -4.360 -10.881 -25.346 1.00 92.75 575 GLN A O 1
ATOM 4733 N N . MET A 1 576 ? -2.656 -12.173 -26.055 1.00 96.06 576 MET A N 1
ATOM 4734 C CA . MET A 1 576 ? -1.617 -11.360 -25.445 1.00 96.06 576 MET A CA 1
ATOM 4735 C C . MET A 1 576 ? -1.285 -10.146 -26.304 1.00 96.06 576 MET A C 1
ATOM 4737 O O . MET A 1 576 ? -1.071 -10.261 -27.512 1.00 96.06 576 MET A O 1
ATOM 4741 N N . THR A 1 577 ? -1.152 -8.985 -25.666 1.00 97.88 577 THR A N 1
ATOM 4742 C CA . THR A 1 577 ? -0.506 -7.812 -26.261 1.00 97.88 577 THR A CA 1
ATOM 4743 C C . THR A 1 577 ? 0.664 -7.366 -25.392 1.00 97.88 577 THR A C 1
ATOM 4745 O O . THR A 1 577 ? 0.470 -7.077 -24.215 1.00 97.88 577 THR A O 1
ATOM 4748 N N . VAL A 1 578 ? 1.854 -7.246 -25.983 1.00 98.25 578 VAL A N 1
ATOM 4749 C CA . VAL A 1 578 ? 3.025 -6.615 -25.355 1.00 98.25 578 VAL A CA 1
ATOM 4750 C C . VAL A 1 578 ? 3.290 -5.283 -26.043 1.00 98.25 578 VAL A C 1
ATOM 4752 O O . VAL A 1 578 ? 3.359 -5.222 -27.275 1.00 98.25 578 VAL A O 1
ATOM 4755 N N . ARG A 1 579 ? 3.394 -4.200 -25.270 1.00 98.00 579 ARG A N 1
ATOM 4756 C CA . ARG A 1 579 ? 3.619 -2.846 -25.804 1.00 98.00 579 ARG A CA 1
ATOM 4757 C C . ARG A 1 579 ? 4.256 -1.917 -24.775 1.00 98.00 579 ARG A C 1
ATOM 4759 O O . ARG A 1 579 ? 4.205 -2.182 -23.580 1.00 98.00 579 ARG A O 1
ATOM 4766 N N . LYS A 1 580 ? 4.788 -0.779 -25.221 1.00 97.69 580 LYS A N 1
ATOM 4767 C CA . LYS A 1 580 ? 5.237 0.304 -24.337 1.00 97.69 580 LYS A CA 1
ATOM 4768 C C . LYS A 1 580 ? 4.031 0.952 -23.664 1.00 97.69 580 LYS A C 1
ATOM 4770 O O . LYS A 1 580 ? 3.028 1.208 -24.325 1.00 97.69 580 LYS A O 1
ATOM 4775 N N . VAL A 1 581 ? 4.134 1.279 -22.385 1.00 97.31 581 VAL A N 1
ATOM 4776 C CA . VAL A 1 581 ? 3.096 2.023 -21.666 1.00 97.31 581 VAL A CA 1
ATOM 4777 C C . VAL A 1 581 ? 3.036 3.468 -22.169 1.00 97.31 581 VAL A C 1
ATOM 4779 O O . VAL A 1 581 ? 4.062 4.106 -22.439 1.00 97.31 581 VAL A O 1
ATOM 4782 N N . ASP A 1 582 ? 1.827 4.028 -22.244 1.00 97.38 582 ASP A N 1
ATOM 4783 C CA . ASP A 1 582 ? 1.658 5.472 -22.377 1.00 97.38 582 ASP A CA 1
ATOM 4784 C C . ASP A 1 582 ? 1.885 6.191 -21.045 1.00 97.38 582 ASP A C 1
ATOM 4786 O O . ASP A 1 582 ? 0.951 6.507 -20.310 1.00 97.38 582 ASP A O 1
ATOM 4790 N N . MET A 1 583 ? 3.149 6.505 -20.761 1.00 96.69 583 MET A N 1
ATOM 4791 C CA . MET A 1 583 ? 3.543 7.287 -19.583 1.00 96.69 583 MET A CA 1
ATOM 4792 C C . MET A 1 583 ? 3.014 8.736 -19.607 1.00 96.69 583 MET A C 1
ATOM 4794 O O . MET A 1 583 ? 3.206 9.471 -18.641 1.00 96.69 583 MET A O 1
ATOM 4798 N N . ASN A 1 584 ? 2.380 9.196 -20.694 1.00 96.62 584 ASN A N 1
ATOM 4799 C CA . ASN A 1 584 ? 1.708 10.501 -20.753 1.00 96.62 584 ASN A CA 1
ATOM 4800 C C . ASN A 1 584 ? 0.207 10.397 -20.443 1.00 96.62 584 ASN A C 1
ATOM 4802 O O . ASN A 1 584 ? -0.425 11.414 -20.150 1.00 96.62 584 ASN A O 1
ATOM 4806 N N . ASN A 1 585 ? -0.356 9.186 -20.425 1.00 97.12 585 ASN A N 1
ATOM 4807 C CA . ASN A 1 585 ? -1.652 8.916 -19.822 1.00 97.12 585 ASN A CA 1
ATOM 4808 C C . ASN A 1 585 ? -1.481 8.741 -18.306 1.00 97.12 585 ASN A C 1
ATOM 4810 O O . ASN A 1 585 ? -1.474 7.629 -17.779 1.00 97.12 585 ASN A O 1
ATOM 4814 N N . VAL A 1 586 ? -1.342 9.866 -17.603 1.00 97.06 586 VAL A N 1
ATOM 4815 C CA . VAL A 1 586 ? -1.128 9.913 -16.145 1.00 97.06 586 VAL A CA 1
ATOM 4816 C C . VAL A 1 586 ? -2.201 9.131 -15.383 1.00 97.06 586 VAL A C 1
ATOM 4818 O O . VAL A 1 586 ? -1.892 8.474 -14.396 1.00 97.06 586 VAL A O 1
ATOM 4821 N N . GLU A 1 587 ? -3.453 9.161 -15.849 1.00 96.19 587 GLU A N 1
ATOM 4822 C CA . GLU A 1 587 ? -4.574 8.474 -15.195 1.00 96.19 587 GLU A CA 1
ATOM 4823 C C . GLU A 1 587 ? -4.420 6.952 -15.163 1.00 96.19 587 GLU A C 1
ATOM 4825 O O . GLU A 1 587 ? -4.976 6.302 -14.276 1.00 96.19 587 GLU A O 1
ATOM 4830 N N . TYR A 1 588 ? -3.677 6.402 -16.124 1.00 96.69 588 TYR A N 1
ATOM 4831 C CA . TYR A 1 588 ? -3.346 4.986 -16.221 1.00 96.69 588 TYR A CA 1
ATOM 4832 C C . TYR A 1 588 ? -1.973 4.687 -15.610 1.00 96.69 588 TYR A C 1
ATOM 4834 O O . TYR A 1 588 ? -1.856 3.858 -14.709 1.00 96.69 588 TYR A O 1
ATOM 4842 N N . ALA A 1 589 ? -0.940 5.407 -16.058 1.00 97.06 589 ALA A N 1
ATOM 4843 C CA . ALA A 1 589 ? 0.454 5.135 -15.720 1.00 97.06 589 ALA A CA 1
ATOM 4844 C C . ALA A 1 589 ? 0.762 5.297 -14.221 1.00 97.06 589 ALA A C 1
ATOM 4846 O O . ALA A 1 589 ? 1.625 4.603 -13.690 1.00 97.06 589 ALA A O 1
ATOM 4847 N N . LEU A 1 590 ? 0.018 6.152 -13.510 1.00 97.38 590 LEU A N 1
ATOM 4848 C CA . LEU A 1 590 ? 0.160 6.311 -12.061 1.00 97.38 590 LEU A CA 1
ATOM 4849 C C . LEU A 1 590 ? -0.142 5.016 -11.284 1.00 97.38 590 LEU A C 1
ATOM 4851 O O . LEU A 1 590 ? 0.327 4.860 -10.164 1.00 97.38 590 LEU A O 1
ATOM 4855 N N . PHE A 1 591 ? -0.902 4.084 -11.868 1.00 97.06 591 PHE A N 1
ATOM 4856 C CA . PHE A 1 591 ? -1.353 2.856 -11.209 1.00 97.06 591 PHE A CA 1
ATOM 4857 C C . PHE A 1 591 ? -0.717 1.581 -11.779 1.00 97.06 591 PHE A C 1
ATOM 4859 O O . PHE A 1 591 ? -1.248 0.490 -11.555 1.00 97.06 591 PHE A O 1
ATOM 4866 N N . LEU A 1 592 ? 0.413 1.671 -12.493 1.00 95.50 592 LEU A N 1
ATOM 4867 C CA . LEU A 1 592 ? 1.126 0.486 -13.004 1.00 95.50 592 LEU A CA 1
ATOM 4868 C C . LEU A 1 592 ? 1.428 -0.531 -11.897 1.00 95.50 592 LEU A C 1
ATOM 4870 O O . LEU A 1 592 ? 1.193 -1.728 -12.085 1.00 95.50 592 LEU A O 1
ATOM 4874 N N . GLY A 1 593 ? 1.826 -0.057 -10.714 1.00 91.75 593 GLY A N 1
ATOM 4875 C CA . GLY A 1 593 ? 2.038 -0.926 -9.561 1.00 91.75 593 GLY A CA 1
ATOM 4876 C C . GLY A 1 593 ? 0.765 -1.638 -9.099 1.00 91.75 593 GLY A C 1
ATOM 4877 O O . GLY A 1 593 ? 0.792 -2.829 -8.806 1.00 91.75 593 GLY A O 1
ATOM 4878 N N . ASN A 1 594 ? -0.395 -0.973 -9.122 1.00 92.31 594 ASN A N 1
ATOM 4879 C CA . ASN A 1 594 ? -1.683 -1.603 -8.796 1.00 92.31 594 ASN A CA 1
ATOM 4880 C C . ASN A 1 594 ? -2.166 -2.571 -9.885 1.00 92.31 594 ASN A C 1
ATOM 4882 O O . ASN A 1 594 ? -2.963 -3.470 -9.608 1.00 92.31 594 ASN A O 1
ATOM 4886 N N . HIS A 1 595 ? -1.755 -2.359 -11.135 1.00 92.44 595 HIS A N 1
ATOM 4887 C CA . HIS A 1 595 ? -2.061 -3.260 -12.240 1.00 92.44 595 HIS A CA 1
ATOM 4888 C C . HIS A 1 595 ? -1.269 -4.567 -12.137 1.00 92.44 595 HIS A C 1
ATOM 4890 O O . HIS A 1 595 ? -1.848 -5.623 -12.400 1.00 92.44 595 HIS A O 1
ATOM 4896 N N . ALA A 1 596 ? -0.007 -4.499 -11.704 1.00 85.75 596 ALA A N 1
ATOM 4897 C CA . ALA A 1 596 ? 0.866 -5.655 -11.498 1.00 85.75 596 ALA A CA 1
ATOM 4898 C C . ALA A 1 596 ? 0.796 -6.262 -10.083 1.00 85.75 596 ALA A C 1
ATOM 4900 O O . ALA A 1 596 ? 1.131 -7.426 -9.913 1.00 85.75 596 ALA A O 1
ATOM 4901 N N . SER A 1 597 ? 0.259 -5.535 -9.097 1.00 81.25 597 SER A N 1
ATOM 4902 C CA . SER A 1 597 ? 0.291 -5.890 -7.664 1.00 81.25 597 SER A CA 1
ATOM 4903 C C . SER A 1 597 ? 1.707 -5.896 -7.066 1.00 81.25 597 SER A C 1
ATOM 4905 O O . SER A 1 597 ? 2.047 -6.801 -6.312 1.00 81.25 597 SER A O 1
ATOM 4907 N N . CYS A 1 598 ? 2.521 -4.887 -7.396 1.00 78.12 598 CYS A N 1
ATOM 4908 C CA . CYS A 1 598 ? 3.902 -4.763 -6.914 1.00 78.12 598 CYS A CA 1
ATOM 4909 C C . CYS A 1 598 ? 4.077 -3.661 -5.850 1.00 78.12 598 CYS A C 1
ATOM 4911 O O . CYS A 1 598 ? 3.128 -2.962 -5.478 1.00 78.12 598 CYS A O 1
ATOM 4913 N N . CYS A 1 599 ? 5.309 -3.492 -5.361 1.00 76.62 599 CYS A N 1
ATOM 4914 C CA . CYS A 1 599 ? 5.660 -2.580 -4.267 1.00 76.62 599 CYS A CA 1
ATOM 4915 C C . CYS A 1 599 ? 5.364 -1.095 -4.547 1.00 76.62 599 CYS A C 1
ATOM 4917 O O . CYS A 1 599 ? 5.284 -0.315 -3.604 1.00 76.62 599 CYS A O 1
ATOM 4919 N N . THR A 1 600 ? 5.144 -0.695 -5.802 1.00 87.50 600 THR A N 1
ATOM 4920 C CA . THR A 1 600 ? 4.823 0.692 -6.192 1.00 87.50 600 THR A CA 1
ATOM 4921 C C . THR A 1 600 ? 3.318 0.962 -6.297 1.00 87.50 600 THR A C 1
ATOM 4923 O O . THR A 1 600 ? 2.898 2.036 -6.729 1.00 87.50 600 THR A O 1
ATOM 4926 N N . ALA A 1 601 ? 2.473 -0.007 -5.924 1.00 89.88 601 ALA A N 1
ATOM 4927 C CA . ALA A 1 601 ? 1.022 0.133 -5.952 1.00 89.88 601 ALA A CA 1
ATOM 4928 C C . ALA A 1 601 ? 0.537 1.295 -5.066 1.00 89.88 601 ALA A C 1
ATOM 4930 O O . ALA A 1 601 ? 0.712 1.289 -3.852 1.00 89.88 601 ALA A O 1
ATOM 4931 N N . VAL A 1 602 ? -0.161 2.265 -5.653 1.00 93.38 602 VAL A N 1
ATOM 4932 C CA . VAL A 1 602 ? -0.701 3.420 -4.926 1.00 93.38 602 VAL A CA 1
ATOM 4933 C C . VAL A 1 602 ? -1.723 2.966 -3.882 1.00 93.38 602 VAL A C 1
ATOM 4935 O O . VAL A 1 602 ? -2.618 2.165 -4.179 1.00 93.38 602 VAL A O 1
ATOM 4938 N N . GLY A 1 603 ? -1.603 3.491 -2.666 1.00 86.62 603 GLY A N 1
ATOM 4939 C CA . GLY A 1 603 ? -2.463 3.218 -1.516 1.00 86.62 603 GLY A CA 1
ATOM 4940 C C . GLY A 1 603 ? -2.222 1.880 -0.816 1.00 86.62 603 GLY A C 1
ATOM 4941 O O . GLY A 1 603 ? -3.016 1.531 0.054 1.00 86.62 603 GLY A O 1
ATOM 4942 N N . SER A 1 604 ? -1.212 1.103 -1.222 1.00 78.62 604 SER A N 1
ATOM 4943 C CA . SER A 1 604 ? -0.915 -0.193 -0.588 1.00 78.62 604 SER A CA 1
ATOM 4944 C C . SER A 1 604 ? 0.544 -0.652 -0.670 1.00 78.62 604 SER A C 1
ATOM 4946 O O . SER A 1 604 ? 0.925 -1.560 0.058 1.00 78.62 604 SER A O 1
ATOM 4948 N N . GLY A 1 605 ? 1.346 -0.109 -1.581 1.00 77.69 605 GLY A N 1
ATOM 4949 C CA . GLY A 1 605 ? 2.740 -0.492 -1.783 1.00 77.69 605 GLY A CA 1
ATOM 4950 C C . GLY A 1 605 ? 3.705 0.414 -1.022 1.00 77.69 605 GLY A C 1
ATOM 4951 O O . GLY A 1 605 ? 3.502 1.622 -0.979 1.00 77.69 605 GLY A O 1
ATOM 4952 N N . VAL A 1 606 ? 4.775 -0.168 -0.480 1.00 75.12 606 VAL A N 1
ATOM 4953 C CA . VAL A 1 606 ? 5.817 0.534 0.300 1.00 75.12 606 VAL A CA 1
ATOM 4954 C C . VAL A 1 606 ? 6.584 1.589 -0.498 1.00 75.12 606 VAL A C 1
ATOM 4956 O O . VAL A 1 606 ? 7.030 2.592 0.041 1.00 75.12 606 VAL A O 1
ATOM 4959 N N . ASN A 1 607 ? 6.687 1.398 -1.813 1.00 81.94 607 ASN A N 1
ATOM 4960 C CA . ASN A 1 607 ? 7.371 2.308 -2.727 1.00 81.94 607 ASN A CA 1
ATOM 4961 C C . ASN A 1 607 ? 6.378 3.145 -3.538 1.00 81.94 607 ASN A C 1
ATOM 4963 O O . ASN A 1 607 ? 6.721 3.649 -4.607 1.00 81.94 607 ASN A O 1
ATOM 4967 N N . GLN A 1 608 ? 5.129 3.300 -3.076 1.00 90.25 608 GLN A N 1
ATOM 4968 C CA . GLN A 1 608 ? 4.113 4.071 -3.802 1.00 90.25 608 GLN A CA 1
ATOM 4969 C C . GLN A 1 608 ? 4.570 5.496 -4.126 1.00 90.25 608 GLN A C 1
ATOM 4971 O O . GLN A 1 608 ? 4.235 6.013 -5.193 1.00 90.25 608 GLN A O 1
ATOM 4976 N N . TRP A 1 609 ? 5.398 6.097 -3.264 1.00 91.81 609 TRP A N 1
ATOM 4977 C CA . TRP A 1 609 ? 5.959 7.438 -3.422 1.00 91.81 609 TRP A CA 1
ATOM 4978 C C . TRP A 1 609 ? 6.673 7.668 -4.761 1.00 91.81 609 TRP A C 1
ATOM 4980 O O . TRP A 1 609 ? 6.747 8.811 -5.221 1.00 91.81 609 TRP A O 1
ATOM 4990 N N . THR A 1 610 ? 7.151 6.605 -5.415 1.00 93.00 610 THR A N 1
ATOM 4991 C CA . THR A 1 610 ? 7.877 6.682 -6.687 1.00 93.00 610 THR A CA 1
ATOM 4992 C C . THR A 1 610 ? 6.956 6.842 -7.905 1.00 93.00 610 THR A C 1
ATOM 4994 O O . THR A 1 610 ? 7.358 7.405 -8.925 1.00 93.00 610 THR A O 1
ATOM 4997 N N . ALA A 1 611 ? 5.688 6.416 -7.818 1.00 95.75 611 ALA A N 1
ATOM 4998 C CA . ALA A 1 611 ? 4.782 6.373 -8.969 1.00 95.75 611 ALA A CA 1
ATOM 4999 C C . ALA A 1 611 ? 4.582 7.743 -9.666 1.00 95.75 611 ALA A C 1
ATOM 5001 O O . ALA A 1 611 ? 4.675 7.802 -10.896 1.00 95.75 611 ALA A O 1
ATOM 5002 N N . PRO A 1 612 ? 4.391 8.877 -8.953 1.00 96.50 612 PRO A N 1
ATOM 5003 C CA . PRO A 1 612 ? 4.326 10.197 -9.592 1.00 96.50 612 PRO A CA 1
ATOM 5004 C C . PRO A 1 612 ? 5.627 10.598 -10.313 1.00 96.50 612 PRO A C 1
ATOM 5006 O O . PRO A 1 612 ? 5.598 11.339 -11.305 1.00 96.50 612 PRO A O 1
ATOM 5009 N N . ILE A 1 613 ? 6.770 10.107 -9.828 1.00 94.81 613 ILE A N 1
ATOM 5010 C CA . ILE A 1 613 ? 8.100 10.406 -10.365 1.00 94.81 613 ILE A CA 1
ATOM 5011 C C . ILE A 1 613 ? 8.327 9.611 -11.653 1.00 94.81 613 ILE A C 1
ATOM 5013 O O . ILE A 1 613 ? 8.694 10.207 -12.666 1.00 94.81 613 ILE A O 1
ATOM 5017 N N . TYR A 1 614 ? 7.997 8.312 -11.674 1.00 94.88 614 TYR A N 1
ATOM 5018 C CA . TYR A 1 614 ? 8.034 7.495 -12.897 1.00 94.88 614 TYR A CA 1
ATOM 5019 C C . TYR A 1 614 ? 7.182 8.073 -14.027 1.00 94.88 614 TYR A C 1
ATOM 5021 O O . TYR A 1 614 ? 7.583 8.040 -15.186 1.00 94.88 614 TYR A O 1
ATOM 5029 N N . VAL A 1 615 ? 6.013 8.633 -13.711 1.00 95.62 615 VAL A N 1
ATOM 5030 C CA . VAL A 1 615 ? 5.123 9.222 -14.723 1.00 95.62 615 VAL A CA 1
ATOM 5031 C C . VAL A 1 615 ? 5.718 10.493 -15.350 1.00 95.62 615 VAL A C 1
ATOM 5033 O O . VAL A 1 615 ? 5.633 10.698 -16.569 1.00 95.62 615 VAL A O 1
ATOM 5036 N N . SER A 1 616 ? 6.317 11.359 -14.529 1.00 94.44 616 SER A N 1
ATOM 5037 C CA . SER A 1 616 ? 6.827 12.662 -14.980 1.00 94.44 616 SER A CA 1
ATOM 5038 C C . SER A 1 616 ? 8.240 12.614 -15.566 1.00 94.44 616 SER A C 1
ATOM 5040 O O . SER A 1 616 ? 8.541 13.403 -16.466 1.00 94.44 616 SER A O 1
ATOM 5042 N N . SER A 1 617 ? 9.093 11.698 -15.104 1.00 95.25 617 SER A N 1
ATOM 5043 C CA . SER A 1 617 ? 10.465 11.525 -15.591 1.00 95.25 617 SER A CA 1
ATOM 5044 C C . SER A 1 617 ? 10.500 10.729 -16.897 1.00 95.25 617 SER A C 1
ATOM 5046 O O . SER A 1 617 ? 10.029 9.599 -16.964 1.00 95.25 617 SER A O 1
ATOM 5048 N N . LYS A 1 618 ? 11.096 11.297 -17.951 1.00 95.62 618 LYS A N 1
ATOM 5049 C CA . LYS A 1 618 ? 11.288 10.640 -19.259 1.00 95.62 618 LYS A CA 1
ATOM 5050 C C . LYS A 1 618 ? 12.630 9.929 -19.386 1.00 95.62 618 LYS A C 1
ATOM 5052 O O . LYS A 1 618 ? 12.972 9.477 -20.474 1.00 95.62 618 LYS A O 1
ATOM 5057 N N . MET A 1 619 ? 13.376 9.810 -18.290 1.00 94.75 619 MET A N 1
ATOM 5058 C CA . MET A 1 619 ? 14.495 8.870 -18.180 1.00 94.75 619 MET A CA 1
ATOM 5059 C C . MET A 1 619 ? 14.002 7.419 -18.113 1.00 94.75 619 MET A C 1
ATOM 5061 O O . MET A 1 619 ? 14.671 6.519 -18.611 1.00 94.75 619 MET A O 1
ATOM 5065 N N . ILE A 1 620 ? 12.810 7.216 -17.548 1.00 94.94 620 ILE A N 1
ATOM 5066 C CA . ILE A 1 620 ? 12.165 5.915 -17.397 1.00 94.94 620 ILE A CA 1
ATOM 5067 C C . ILE A 1 620 ? 11.021 5.781 -18.408 1.00 94.94 620 ILE A C 1
ATOM 5069 O O . ILE A 1 620 ? 10.347 6.751 -18.766 1.00 94.94 620 ILE A O 1
ATOM 5073 N N . SER A 1 621 ? 10.799 4.556 -18.862 1.00 96.31 621 SER A N 1
ATOM 5074 C CA . SER A 1 621 ? 9.608 4.119 -19.585 1.00 96.31 621 SER A CA 1
ATOM 5075 C C . SER A 1 621 ? 9.132 2.796 -18.978 1.00 96.31 621 SER A C 1
ATOM 5077 O O . SER A 1 621 ? 9.699 2.324 -17.997 1.00 96.31 621 SER A O 1
ATOM 5079 N N . ALA A 1 622 ? 8.091 2.190 -19.535 1.00 97.44 622 ALA A N 1
ATOM 5080 C CA . ALA A 1 622 ? 7.658 0.860 -19.131 1.00 97.44 622 ALA A CA 1
ATOM 5081 C C . ALA A 1 622 ? 7.159 0.054 -20.330 1.00 97.44 622 ALA A C 1
ATOM 5083 O O . ALA A 1 622 ? 6.650 0.622 -21.302 1.00 97.44 622 ALA A O 1
ATOM 5084 N N . ILE A 1 623 ? 7.279 -1.266 -20.241 1.00 98.38 623 ILE A N 1
ATOM 5085 C CA . ILE A 1 623 ? 6.625 -2.233 -21.126 1.00 98.38 623 ILE A CA 1
ATOM 5086 C C . ILE A 1 623 ? 5.518 -2.902 -20.315 1.00 98.38 623 ILE A C 1
ATOM 5088 O O . ILE A 1 623 ? 5.733 -3.290 -19.172 1.00 98.38 623 ILE A O 1
ATOM 5092 N N . GLU A 1 624 ? 4.329 -3.031 -20.892 1.00 97.94 624 GLU A N 1
ATOM 5093 C CA . GLU A 1 624 ? 3.202 -3.735 -20.287 1.00 97.94 624 GLU A CA 1
ATOM 5094 C C . GLU A 1 624 ? 2.792 -4.956 -21.099 1.00 97.94 624 GLU A C 1
ATOM 5096 O O . GLU A 1 624 ? 2.935 -4.999 -22.326 1.00 97.94 624 GLU A O 1
ATOM 5101 N N . VAL A 1 625 ? 2.220 -5.919 -20.382 1.00 97.62 625 VAL A N 1
ATOM 5102 C CA . VAL A 1 625 ? 1.587 -7.105 -20.945 1.00 97.62 625 VAL A CA 1
ATOM 5103 C C . VAL A 1 625 ? 0.098 -7.060 -20.624 1.00 97.62 625 VAL A C 1
ATOM 5105 O O . VAL A 1 625 ? -0.301 -6.831 -19.475 1.00 97.62 625 VAL A O 1
ATOM 5108 N N . LEU A 1 626 ? -0.724 -7.284 -21.646 1.00 96.69 626 LEU A N 1
ATOM 5109 C CA . LEU A 1 626 ? -2.180 -7.294 -21.567 1.00 96.69 626 LEU A CA 1
ATOM 5110 C C . LEU A 1 626 ? -2.746 -8.644 -22.019 1.00 96.69 626 LEU A C 1
ATOM 5112 O O . LEU A 1 626 ? -2.256 -9.227 -22.982 1.00 96.69 626 LEU A O 1
ATOM 5116 N N . ASP A 1 627 ? -3.820 -9.069 -21.363 1.00 92.81 627 ASP A N 1
ATOM 5117 C CA . ASP A 1 627 ? -4.742 -10.126 -21.787 1.00 92.81 627 ASP A CA 1
ATOM 5118 C C . ASP A 1 627 ? -6.020 -9.446 -22.300 1.00 92.81 627 ASP A C 1
ATOM 5120 O O . ASP A 1 627 ? -6.805 -8.887 -21.521 1.00 92.81 627 ASP A O 1
ATOM 5124 N N . GLY A 1 628 ? -6.165 -9.365 -23.625 1.00 91.31 628 GLY A N 1
ATOM 5125 C CA . GLY A 1 628 ? -7.094 -8.431 -24.259 1.00 91.31 628 GLY A CA 1
ATOM 5126 C C . GLY A 1 628 ? -6.766 -6.984 -23.865 1.00 91.31 628 GLY A C 1
ATOM 5127 O O . GLY A 1 628 ? -5.678 -6.488 -24.150 1.00 91.31 628 GLY A O 1
ATOM 5128 N N . ASP A 1 629 ? -7.699 -6.322 -23.176 1.00 90.19 629 ASP A N 1
ATOM 5129 C CA . ASP A 1 629 ? -7.527 -4.961 -22.637 1.00 90.19 629 ASP A CA 1
ATOM 5130 C C . ASP A 1 629 ? -7.158 -4.941 -21.141 1.00 90.19 629 ASP A C 1
ATOM 5132 O O . ASP A 1 629 ? -7.054 -3.876 -20.524 1.00 90.19 629 ASP A O 1
ATOM 5136 N N . VAL A 1 630 ? -7.004 -6.111 -20.513 1.00 92.62 630 VAL A N 1
ATOM 5137 C CA . VAL A 1 630 ? -6.727 -6.220 -19.079 1.00 92.62 630 VAL A CA 1
ATOM 5138 C C . VAL A 1 630 ? -5.217 -6.276 -18.861 1.00 92.62 630 VAL A C 1
ATOM 5140 O O . VAL A 1 630 ? -4.584 -7.206 -19.345 1.00 92.62 630 VAL A O 1
ATOM 5143 N N . PRO A 1 631 ? -4.616 -5.360 -18.084 1.00 94.25 631 PRO A N 1
ATOM 5144 C CA . PRO A 1 631 ? -3.198 -5.445 -17.765 1.00 94.25 631 PRO A CA 1
ATOM 5145 C C . PRO A 1 631 ? -2.910 -6.582 -16.790 1.00 94.25 631 PRO A C 1
ATOM 5147 O O . PRO A 1 631 ? -3.623 -6.770 -15.790 1.00 94.25 631 PRO A O 1
ATOM 5150 N N . ILE A 1 632 ? -1.856 -7.335 -17.091 1.00 91.88 632 ILE A N 1
ATOM 5151 C CA . ILE A 1 632 ? -1.474 -8.557 -16.373 1.00 91.88 632 ILE A CA 1
ATOM 5152 C C . ILE A 1 632 ? -0.054 -8.513 -15.819 1.00 91.88 632 ILE A C 1
ATOM 5154 O O . ILE A 1 632 ? 0.245 -9.266 -14.895 1.00 91.88 632 ILE A O 1
ATOM 5158 N N . GLY A 1 633 ? 0.771 -7.604 -16.329 1.00 93.12 633 GLY A N 1
ATOM 5159 C CA . GLY A 1 633 ? 2.120 -7.366 -15.850 1.00 93.12 633 GLY A CA 1
ATOM 5160 C C . GLY A 1 633 ? 2.766 -6.166 -16.516 1.00 93.12 633 GLY A C 1
ATOM 5161 O O . GLY A 1 633 ? 2.224 -5.604 -17.473 1.00 93.12 633 GLY A O 1
ATOM 5162 N N . ASN A 1 634 ? 3.911 -5.762 -15.987 1.00 96.31 634 ASN A N 1
ATOM 5163 C CA . ASN A 1 634 ? 4.748 -4.729 -16.574 1.00 96.31 634 ASN A CA 1
ATOM 5164 C C . ASN A 1 634 ? 6.202 -4.867 -16.116 1.00 96.31 634 ASN A C 1
ATOM 5166 O O . ASN A 1 634 ? 6.519 -5.629 -15.206 1.00 96.31 634 ASN A O 1
ATOM 5170 N N . THR A 1 635 ? 7.068 -4.119 -16.782 1.00 95.38 635 THR A N 1
ATOM 5171 C CA . THR A 1 635 ? 8.442 -3.874 -16.365 1.00 95.38 635 THR A CA 1
ATOM 5172 C C . THR A 1 635 ? 8.766 -2.407 -16.579 1.00 95.38 635 THR A C 1
ATOM 5174 O O . THR A 1 635 ? 8.409 -1.831 -17.615 1.00 95.38 635 THR A O 1
ATOM 5177 N N . MET A 1 636 ? 9.404 -1.790 -15.587 1.00 95.31 636 MET A N 1
ATOM 5178 C CA . MET A 1 636 ? 10.003 -0.470 -15.750 1.00 95.31 636 MET A CA 1
ATOM 5179 C C . MET A 1 636 ? 11.293 -0.618 -16.561 1.00 95.31 636 MET A C 1
ATOM 5181 O O . MET A 1 636 ? 12.014 -1.603 -16.431 1.00 95.31 636 MET A O 1
ATOM 5185 N N . CYS A 1 637 ? 11.580 0.349 -17.426 1.00 96.56 637 CYS A N 1
ATOM 5186 C CA . CYS A 1 637 ? 12.734 0.302 -18.316 1.00 96.56 637 CYS A CA 1
ATOM 5187 C C . CYS A 1 637 ? 13.511 1.614 -18.275 1.00 96.56 637 CYS A C 1
ATOM 5189 O O . CYS A 1 637 ? 12.916 2.697 -18.261 1.00 96.56 637 CYS A O 1
ATOM 5191 N N . PHE A 1 638 ? 14.833 1.525 -18.378 1.00 96.75 638 PHE A N 1
ATOM 5192 C CA . PHE A 1 638 ? 15.719 2.673 -18.560 1.00 96.75 638 PHE A CA 1
ATOM 5193 C C . PHE A 1 638 ? 16.810 2.382 -19.581 1.00 96.75 638 PHE A C 1
ATOM 5195 O O . PHE A 1 638 ? 17.059 1.240 -19.962 1.00 96.75 638 PHE A O 1
ATOM 5202 N N . ILE A 1 639 ? 17.462 3.449 -20.036 1.00 97.56 639 ILE A N 1
ATOM 5203 C CA . ILE A 1 639 ? 18.681 3.343 -20.829 1.00 97.56 639 ILE A CA 1
ATOM 5204 C C . ILE A 1 639 ? 19.874 3.479 -19.891 1.00 97.56 639 ILE A C 1
ATOM 5206 O O . ILE A 1 639 ? 19.957 4.436 -19.121 1.00 97.56 639 ILE A O 1
ATOM 5210 N N . ALA A 1 640 ? 20.812 2.548 -19.993 1.00 96.12 640 ALA A N 1
ATOM 5211 C CA . ALA A 1 640 ? 22.091 2.598 -19.305 1.00 96.12 640 ALA A CA 1
ATOM 5212 C C . ALA A 1 640 ? 23.245 2.684 -20.307 1.00 96.12 640 ALA A C 1
ATOM 5214 O O . ALA A 1 640 ? 23.080 2.476 -21.512 1.00 96.12 640 ALA A O 1
ATOM 5215 N N . LYS A 1 641 ? 24.427 3.019 -19.801 1.00 96.38 641 LYS A N 1
ATOM 5216 C CA . LYS A 1 641 ? 25.689 2.945 -20.523 1.00 96.38 641 LYS A CA 1
ATOM 5217 C C . LYS A 1 641 ? 26.541 1.845 -19.894 1.00 96.38 641 LYS A C 1
ATOM 5219 O O . LYS A 1 641 ? 27.065 2.066 -18.806 1.00 96.38 641 LYS A O 1
ATOM 5224 N N . ILE A 1 642 ? 26.666 0.720 -20.592 1.00 95.19 642 ILE A N 1
ATOM 5225 C CA . ILE A 1 642 ? 27.499 -0.440 -20.234 1.00 95.19 642 ILE A CA 1
ATOM 5226 C C . ILE A 1 642 ? 28.630 -0.503 -21.262 1.00 95.19 642 ILE A C 1
ATOM 5228 O O . ILE A 1 642 ? 28.387 -0.297 -22.455 1.00 95.19 642 ILE A O 1
ATOM 5232 N N . ASP A 1 643 ? 29.878 -0.632 -20.809 1.00 91.56 643 ASP A N 1
ATOM 5233 C CA . ASP A 1 643 ? 31.075 -0.595 -21.671 1.00 91.56 643 ASP A CA 1
ATOM 5234 C C . ASP A 1 643 ? 31.117 0.582 -22.654 1.00 91.56 643 ASP A C 1
ATOM 5236 O O . ASP A 1 643 ? 31.547 0.506 -23.810 1.00 91.56 643 ASP A O 1
ATOM 5240 N N . GLY A 1 644 ? 30.614 1.727 -22.201 1.00 90.38 644 GLY A N 1
ATOM 5241 C CA . GLY A 1 644 ? 30.581 2.937 -23.005 1.00 90.38 644 GLY A CA 1
ATOM 5242 C C . GLY A 1 644 ? 29.521 2.954 -24.122 1.00 90.38 644 GLY A C 1
ATOM 5243 O O . GLY A 1 644 ? 29.443 3.958 -24.840 1.00 90.38 644 GLY A O 1
ATOM 5244 N N . LYS A 1 645 ? 28.681 1.923 -24.255 1.00 95.06 645 LYS A N 1
ATOM 5245 C CA . LYS A 1 645 ? 27.614 1.806 -25.264 1.00 95.06 645 LYS A CA 1
ATOM 5246 C C . LYS A 1 645 ? 26.225 1.894 -24.620 1.00 95.06 645 LYS A C 1
ATOM 5248 O O . LYS A 1 645 ? 26.080 1.532 -23.456 1.00 95.06 645 LYS A O 1
ATOM 5253 N N . PRO A 1 646 ? 25.204 2.410 -25.331 1.00 96.88 646 PRO A N 1
ATOM 5254 C CA . PRO A 1 646 ? 23.839 2.393 -24.820 1.00 96.88 646 PRO A CA 1
ATOM 5255 C C . PRO A 1 646 ? 23.327 0.952 -24.710 1.00 96.88 646 PRO A C 1
ATOM 5257 O O . PRO A 1 646 ? 23.571 0.140 -25.603 1.00 96.88 646 PRO A O 1
ATOM 5260 N N . ALA A 1 647 ? 22.585 0.679 -23.645 1.00 97.88 647 ALA A N 1
ATOM 5261 C CA . ALA A 1 647 ? 21.895 -0.574 -23.385 1.00 97.88 647 ALA A CA 1
ATOM 5262 C C . ALA A 1 647 ? 20.479 -0.285 -22.869 1.00 97.88 647 ALA A C 1
ATOM 5264 O O . ALA A 1 647 ? 20.264 0.704 -22.161 1.00 97.88 647 ALA A O 1
ATOM 5265 N N . LEU A 1 648 ? 19.514 -1.130 -23.231 1.00 98.25 648 LEU A N 1
ATOM 5266 C CA . LEU A 1 648 ? 18.172 -1.114 -22.650 1.00 98.25 648 LEU A CA 1
ATOM 5267 C C . LEU A 1 648 ? 18.151 -2.058 -21.453 1.00 98.25 648 LEU A C 1
ATOM 5269 O O . LEU A 1 648 ? 18.443 -3.238 -21.610 1.00 98.25 648 LEU A O 1
ATOM 5273 N N . VAL A 1 649 ? 17.770 -1.547 -20.289 1.00 97.12 649 VAL A N 1
ATOM 5274 C CA . VAL A 1 649 ? 17.635 -2.347 -19.071 1.00 97.12 649 VAL A CA 1
ATOM 5275 C C . VAL A 1 649 ? 16.156 -2.479 -18.727 1.00 97.12 649 VAL A C 1
ATOM 5277 O O . VAL A 1 649 ? 15.439 -1.476 -18.650 1.00 97.12 649 VAL A O 1
ATOM 5280 N N . LEU A 1 650 ? 15.705 -3.719 -18.560 1.00 95.56 650 LEU A N 1
ATOM 5281 C CA . LEU A 1 650 ? 14.422 -4.084 -17.967 1.00 95.56 650 LEU A CA 1
ATOM 5282 C C . LEU A 1 650 ? 14.676 -4.286 -16.470 1.00 95.56 650 LEU A C 1
ATOM 5284 O O . LEU A 1 650 ? 15.472 -5.146 -16.125 1.00 95.56 650 LEU A O 1
ATOM 5288 N N . ASP A 1 651 ? 14.066 -3.489 -15.595 1.00 88.00 651 ASP A N 1
ATOM 5289 C CA . ASP A 1 651 ? 14.399 -3.511 -14.161 1.00 88.00 651 ASP A CA 1
ATOM 5290 C C . ASP A 1 651 ? 13.962 -4.842 -13.523 1.00 88.00 651 ASP A C 1
ATOM 5292 O O . ASP A 1 651 ? 14.710 -5.815 -13.511 1.00 88.00 651 ASP A O 1
ATOM 5296 N N . ASN A 1 652 ? 12.695 -4.948 -13.128 1.00 83.69 652 ASN A N 1
ATOM 5297 C CA . ASN A 1 652 ? 12.051 -6.207 -12.780 1.00 83.69 652 ASN A CA 1
ATOM 5298 C C . ASN A 1 652 ? 10.839 -6.459 -13.691 1.00 83.69 652 ASN A C 1
ATOM 5300 O O . ASN A 1 652 ? 10.228 -5.529 -14.221 1.00 83.69 652 ASN A O 1
ATOM 5304 N N . ILE A 1 653 ? 10.491 -7.729 -13.919 1.00 89.31 653 ILE A N 1
ATOM 5305 C CA . ILE A 1 653 ? 9.296 -8.116 -14.688 1.00 89.31 653 ILE A CA 1
ATOM 5306 C C . ILE A 1 653 ? 8.269 -8.657 -13.706 1.00 89.31 653 ILE A C 1
ATOM 5308 O O . ILE A 1 653 ? 8.422 -9.765 -13.191 1.00 89.31 653 ILE A O 1
ATOM 5312 N N . GLU A 1 654 ? 7.214 -7.879 -13.486 1.00 87.44 654 GLU A N 1
ATOM 5313 C CA . GLU A 1 654 ? 6.113 -8.215 -12.593 1.00 87.44 654 GLU A CA 1
ATOM 5314 C C . GLU A 1 654 ? 4.934 -8.777 -13.383 1.00 87.44 654 GLU A C 1
ATOM 5316 O O . GLU A 1 654 ? 4.497 -8.196 -14.379 1.00 87.44 654 GLU A O 1
ATOM 5321 N N . LEU A 1 655 ? 4.381 -9.896 -12.918 1.00 85.19 655 LEU A N 1
ATOM 5322 C CA . LEU A 1 655 ? 3.238 -10.579 -13.527 1.00 85.19 655 LEU A CA 1
ATOM 5323 C C . LEU A 1 655 ? 2.289 -11.072 -12.437 1.00 85.19 655 LEU A C 1
ATOM 5325 O O . LEU A 1 655 ? 2.718 -11.540 -11.383 1.00 85.19 655 LEU A O 1
ATOM 5329 N N . LYS A 1 656 ? 0.979 -11.035 -12.696 1.00 81.69 656 LYS A N 1
ATOM 5330 C CA . LYS A 1 656 ? -0.002 -11.687 -11.812 1.00 81.69 656 LYS A CA 1
ATOM 5331 C C . LYS A 1 656 ? 0.221 -13.198 -11.799 1.00 81.69 656 LYS A C 1
ATOM 5333 O O . LYS A 1 656 ? 0.510 -13.772 -12.843 1.00 81.69 656 LYS A O 1
ATOM 5338 N N . ALA A 1 657 ? -0.028 -13.831 -10.650 1.00 73.50 657 ALA A N 1
ATOM 5339 C CA . ALA A 1 657 ? 0.249 -15.249 -10.376 1.00 73.50 657 ALA A CA 1
ATOM 5340 C C . ALA A 1 657 ? -0.065 -16.212 -11.539 1.00 73.50 657 ALA A C 1
ATOM 5342 O O . ALA A 1 657 ? 0.781 -17.012 -11.912 1.00 73.50 657 ALA A O 1
ATOM 5343 N N . ARG A 1 658 ? -1.237 -16.088 -12.181 1.00 75.19 658 ARG A N 1
ATOM 5344 C CA . ARG A 1 658 ? -1.654 -16.978 -13.285 1.00 75.19 658 ARG A CA 1
ATOM 5345 C C . ARG A 1 658 ? -0.858 -16.857 -14.596 1.00 75.19 658 ARG A C 1
ATOM 5347 O O . ARG A 1 658 ? -1.162 -17.575 -15.539 1.00 75.19 658 ARG A O 1
ATOM 5354 N N . TYR A 1 659 ? 0.072 -15.913 -14.696 1.00 80.81 659 TYR A N 1
ATOM 5355 C CA . TYR A 1 659 ? 0.872 -15.650 -15.899 1.00 80.81 659 TYR A CA 1
ATOM 5356 C C . TYR A 1 659 ? 2.374 -15.769 -15.654 1.00 80.81 659 TYR A C 1
ATOM 5358 O O . TYR A 1 659 ? 3.160 -15.564 -16.575 1.00 80.81 659 TYR A O 1
ATOM 5366 N N . GLN A 1 660 ? 2.779 -16.019 -14.411 1.00 79.12 660 GLN A N 1
ATOM 5367 C CA . GLN A 1 660 ? 4.188 -16.071 -14.051 1.00 79.12 660 GLN A CA 1
ATOM 5368 C C . GLN A 1 660 ? 4.855 -17.302 -14.680 1.00 79.12 660 GLN A C 1
ATOM 5370 O O . GLN A 1 660 ? 4.193 -18.308 -14.931 1.00 79.12 660 GLN A O 1
ATOM 5375 N N . TYR A 1 661 ? 6.162 -17.201 -14.934 1.00 71.38 661 TYR A N 1
ATOM 5376 C CA . TYR A 1 661 ? 7.020 -18.282 -15.441 1.00 71.38 661 TYR A CA 1
ATOM 5377 C C . TYR A 1 661 ? 6.507 -18.938 -16.731 1.00 71.38 661 TYR A C 1
ATOM 5379 O O . TYR A 1 661 ? 6.705 -20.123 -16.981 1.00 71.38 661 TYR A O 1
ATOM 5387 N N . ASN A 1 662 ? 5.843 -18.147 -17.574 1.00 80.75 662 ASN A N 1
ATOM 5388 C CA . ASN A 1 662 ? 5.473 -18.552 -18.918 1.00 80.75 662 ASN A CA 1
ATOM 5389 C C . ASN A 1 662 ? 6.519 -18.029 -19.913 1.00 80.75 662 ASN A C 1
ATOM 5391 O O . ASN A 1 662 ? 6.616 -16.819 -20.142 1.00 80.75 662 ASN A O 1
ATOM 5395 N N . ASP A 1 663 ? 7.281 -18.947 -20.504 1.00 85.44 663 ASP A N 1
ATOM 5396 C CA . ASP A 1 663 ? 8.345 -18.632 -21.462 1.00 85.44 663 ASP A CA 1
ATOM 5397 C C . ASP A 1 663 ? 7.828 -17.861 -22.680 1.00 85.44 663 ASP A C 1
ATOM 5399 O O . ASP A 1 663 ? 8.463 -16.905 -23.112 1.00 85.44 663 ASP A O 1
ATOM 5403 N N . GLU A 1 664 ? 6.622 -18.159 -23.175 1.00 88.81 664 GLU A N 1
ATOM 5404 C CA . GLU A 1 664 ? 6.060 -17.401 -24.293 1.00 88.81 664 GLU A CA 1
ATOM 5405 C C . GLU A 1 664 ? 5.786 -15.937 -23.923 1.00 88.81 664 GLU A C 1
ATOM 5407 O O . GLU A 1 664 ? 5.921 -15.054 -24.778 1.00 88.81 664 GLU A O 1
ATOM 5412 N N . ILE A 1 665 ? 5.400 -15.656 -22.674 1.00 91.25 665 ILE A N 1
ATOM 5413 C CA . ILE A 1 665 ? 5.224 -14.282 -22.186 1.00 91.25 665 ILE A CA 1
ATOM 5414 C C . ILE A 1 665 ? 6.586 -13.593 -22.069 1.00 91.25 665 ILE A C 1
ATOM 5416 O O . ILE A 1 665 ? 6.734 -12.479 -22.575 1.00 91.25 665 ILE A O 1
ATOM 5420 N N . ARG A 1 666 ? 7.582 -14.259 -21.463 1.00 92.31 666 ARG A N 1
ATOM 5421 C CA . ARG A 1 666 ? 8.965 -13.757 -21.367 1.00 92.31 666 ARG A CA 1
ATOM 5422 C C . ARG A 1 666 ? 9.513 -13.396 -22.743 1.00 92.31 666 ARG A C 1
ATOM 5424 O O . ARG A 1 666 ? 9.936 -12.262 -22.955 1.00 92.31 666 ARG A O 1
ATOM 5431 N N . ASP A 1 667 ? 9.455 -14.337 -23.676 1.00 93.25 667 ASP A N 1
ATOM 5432 C CA . ASP A 1 667 ? 10.048 -14.193 -25.001 1.00 93.25 667 ASP A CA 1
ATOM 5433 C C . ASP A 1 667 ? 9.383 -13.052 -25.766 1.00 93.25 667 ASP A C 1
ATOM 5435 O O . ASP A 1 667 ? 10.062 -12.262 -26.406 1.00 93.25 667 ASP A O 1
ATOM 5439 N N . SER A 1 668 ? 8.074 -12.841 -25.608 1.00 95.62 668 SER A N 1
ATOM 5440 C CA . SER A 1 668 ? 7.424 -11.678 -26.223 1.00 95.62 668 SER A CA 1
ATOM 5441 C C . SER A 1 668 ? 7.728 -10.338 -25.566 1.00 95.62 668 SER A C 1
ATOM 5443 O O . SER A 1 668 ? 7.660 -9.314 -26.252 1.00 95.62 668 SER A O 1
ATOM 5445 N N . ILE A 1 669 ? 8.075 -10.306 -24.278 1.00 96.75 669 ILE A N 1
ATOM 5446 C CA . ILE A 1 669 ? 8.642 -9.103 -23.654 1.00 96.75 669 ILE A CA 1
ATOM 5447 C C . ILE A 1 669 ? 10.013 -8.808 -24.271 1.00 96.75 669 ILE A C 1
ATOM 5449 O O . ILE A 1 669 ? 10.266 -7.663 -24.652 1.00 96.75 669 ILE A O 1
ATOM 5453 N N . ILE A 1 670 ? 10.853 -9.833 -24.444 1.00 95.69 670 ILE A N 1
ATOM 5454 C CA . ILE A 1 670 ? 12.178 -9.722 -25.072 1.00 95.69 670 ILE A CA 1
ATOM 5455 C C . ILE A 1 670 ? 12.058 -9.281 -26.538 1.00 95.69 670 ILE A C 1
ATOM 5457 O O . ILE A 1 670 ? 12.693 -8.303 -26.935 1.00 95.69 670 ILE A O 1
ATOM 5461 N N . ASP A 1 671 ? 11.193 -9.920 -27.326 1.00 97.31 671 ASP A N 1
ATOM 5462 C CA . ASP A 1 671 ? 10.922 -9.559 -28.721 1.00 97.31 671 ASP A CA 1
ATOM 5463 C C . ASP A 1 671 ? 10.477 -8.097 -28.827 1.00 97.31 671 ASP A C 1
ATOM 5465 O O . ASP A 1 671 ? 10.899 -7.352 -29.721 1.00 97.31 671 ASP A O 1
ATOM 5469 N N . TYR A 1 672 ? 9.629 -7.649 -27.893 1.00 98.38 672 TYR A N 1
ATOM 5470 C CA . TYR A 1 672 ? 9.187 -6.264 -27.871 1.00 98.38 672 TYR A CA 1
ATOM 5471 C C . TYR A 1 672 ? 10.319 -5.311 -27.475 1.00 98.38 672 TYR A C 1
ATOM 5473 O O . TYR A 1 672 ? 10.448 -4.249 -28.083 1.00 98.38 672 TYR A O 1
ATOM 5481 N N . ALA A 1 673 ? 11.175 -5.682 -26.521 1.00 98.12 673 ALA A N 1
ATOM 5482 C CA . ALA A 1 673 ? 12.355 -4.905 -26.148 1.00 98.12 673 ALA A CA 1
ATOM 5483 C C . ALA A 1 673 ? 13.331 -4.753 -27.333 1.00 98.12 673 ALA A C 1
ATOM 5485 O O . ALA A 1 673 ? 13.806 -3.648 -27.609 1.00 98.12 673 ALA A O 1
ATOM 5486 N N . GLN A 1 674 ? 13.548 -5.816 -28.116 1.00 97.81 674 GLN A N 1
ATOM 5487 C CA . GLN A 1 674 ? 14.339 -5.773 -29.354 1.00 97.81 674 GLN A CA 1
ATOM 5488 C C . GLN A 1 674 ? 13.696 -4.877 -30.419 1.00 97.81 674 GLN A C 1
ATOM 5490 O O . GLN A 1 674 ? 14.371 -4.060 -31.060 1.00 97.81 674 GLN A O 1
ATOM 5495 N N . LYS A 1 675 ? 12.374 -4.985 -30.597 1.00 97.75 675 LYS A N 1
ATOM 5496 C CA . LYS A 1 675 ? 11.610 -4.100 -31.484 1.00 97.75 675 LYS A CA 1
ATOM 5497 C C . LYS A 1 675 ? 11.737 -2.639 -31.052 1.00 97.75 675 LYS A C 1
ATOM 5499 O O . LYS A 1 675 ? 11.987 -1.785 -31.903 1.00 97.75 675 LYS A O 1
ATOM 5504 N N . LEU A 1 676 ? 11.615 -2.352 -29.758 1.00 97.81 676 LEU A N 1
ATOM 5505 C CA . LEU A 1 676 ? 11.764 -1.012 -29.199 1.00 97.81 676 LEU A CA 1
ATOM 5506 C C . LEU A 1 676 ? 13.179 -0.472 -29.439 1.00 97.81 676 LEU A C 1
ATOM 5508 O O . LEU A 1 676 ? 13.317 0.652 -29.912 1.00 97.81 676 LEU A O 1
ATOM 5512 N N . ALA A 1 677 ? 14.224 -1.272 -29.216 1.00 97.56 677 ALA A N 1
ATOM 5513 C CA . ALA A 1 677 ? 15.607 -0.888 -29.508 1.00 97.56 677 ALA A CA 1
ATOM 5514 C C . ALA A 1 677 ? 15.807 -0.477 -30.979 1.00 97.56 677 ALA A C 1
ATOM 5516 O O . ALA A 1 677 ? 16.396 0.569 -31.277 1.00 97.56 677 ALA A O 1
ATOM 5517 N N . LYS A 1 678 ? 15.225 -1.240 -31.913 1.00 97.56 678 LYS A N 1
ATOM 5518 C CA . LYS A 1 678 ? 15.208 -0.892 -33.341 1.00 97.56 678 LYS A CA 1
ATOM 5519 C C . LYS A 1 678 ? 14.468 0.420 -33.609 1.00 97.56 678 LYS A C 1
ATOM 5521 O O . LYS A 1 678 ? 14.969 1.250 -34.366 1.00 97.56 678 LYS A O 1
ATOM 5526 N N . GLU A 1 679 ? 13.308 0.632 -32.994 1.00 97.69 679 GLU A N 1
ATOM 5527 C CA . GLU A 1 679 ? 12.527 1.870 -33.138 1.00 97.69 679 GLU A CA 1
ATOM 5528 C C . GLU A 1 679 ? 13.245 3.093 -32.541 1.00 97.69 679 GLU A C 1
ATOM 5530 O O . GLU A 1 679 ? 13.112 4.203 -33.060 1.00 97.69 679 GLU A O 1
ATOM 5535 N N . LEU A 1 680 ? 14.066 2.893 -31.507 1.00 97.44 680 LEU A N 1
ATOM 5536 C CA . LEU A 1 680 ? 14.931 3.923 -30.925 1.00 97.44 680 LEU A CA 1
ATOM 5537 C C . LEU A 1 680 ? 16.110 4.312 -31.830 1.00 97.44 680 LEU A C 1
ATOM 5539 O O . LEU A 1 680 ? 16.800 5.284 -31.524 1.00 97.44 680 LEU A O 1
ATOM 5543 N N . GLY A 1 681 ? 16.326 3.599 -32.941 1.00 96.69 681 GLY A N 1
ATOM 5544 C CA . GLY A 1 681 ? 17.432 3.825 -33.874 1.00 96.69 681 GLY A CA 1
ATOM 5545 C C . GLY A 1 681 ? 18.690 3.009 -33.568 1.00 96.69 681 GLY A C 1
ATOM 5546 O O . GLY A 1 681 ? 19.705 3.208 -34.228 1.00 96.69 681 GLY A O 1
ATOM 5547 N N . GLN A 1 682 ? 18.629 2.082 -32.606 1.00 95.81 682 GLN A N 1
ATOM 5548 C CA . GLN A 1 682 ? 19.749 1.235 -32.186 1.00 95.81 682 GLN A CA 1
ATOM 5549 C C . GLN A 1 682 ? 19.360 -0.255 -32.291 1.00 95.81 682 GLN A C 1
ATOM 5551 O O . GLN A 1 682 ? 19.122 -0.915 -31.283 1.00 95.81 682 GLN A O 1
ATOM 5556 N N . PRO A 1 683 ? 19.272 -0.832 -33.507 1.00 94.31 683 PRO A N 1
ATOM 5557 C CA . PRO A 1 683 ? 18.797 -2.209 -33.710 1.00 94.31 683 PRO A CA 1
ATOM 5558 C C . PRO A 1 683 ? 19.666 -3.294 -33.055 1.00 94.31 683 PRO A C 1
ATOM 5560 O O . PRO A 1 683 ? 19.190 -4.414 -32.870 1.00 94.31 683 PRO A O 1
ATOM 5563 N N . ASN A 1 684 ? 20.915 -2.965 -32.718 1.00 93.31 684 ASN A N 1
ATOM 5564 C CA . ASN A 1 684 ? 21.878 -3.838 -32.042 1.00 93.31 684 ASN A CA 1
ATOM 5565 C C . ASN A 1 684 ? 22.198 -3.342 -30.622 1.00 93.31 684 ASN A C 1
ATOM 5567 O O . ASN A 1 684 ? 23.275 -3.624 -30.108 1.00 93.31 684 ASN A O 1
ATOM 5571 N N . MET A 1 685 ? 21.315 -2.533 -30.023 1.00 96.75 685 MET A N 1
ATOM 5572 C CA . MET A 1 685 ? 21.451 -2.152 -28.619 1.00 96.75 685 MET A CA 1
ATOM 5573 C C . MET A 1 685 ? 21.394 -3.409 -27.757 1.00 96.75 685 MET A C 1
ATOM 5575 O O . MET A 1 685 ? 20.484 -4.221 -27.946 1.00 96.75 685 MET A O 1
ATOM 5579 N N . ALA A 1 686 ? 22.345 -3.540 -26.836 1.00 96.75 686 ALA A N 1
ATOM 5580 C CA . ALA A 1 686 ? 22.330 -4.619 -25.862 1.00 96.75 686 ALA A CA 1
ATOM 5581 C C . ALA A 1 686 ? 21.088 -4.502 -24.973 1.00 96.75 686 ALA A C 1
ATOM 5583 O O . ALA A 1 686 ? 20.605 -3.388 -24.708 1.00 96.75 686 ALA A O 1
ATOM 5584 N N . ILE A 1 687 ? 20.563 -5.643 -24.543 1.00 97.19 687 ILE A N 1
ATOM 5585 C CA . ILE A 1 687 ? 19.387 -5.705 -23.674 1.00 97.19 687 ILE A CA 1
ATOM 5586 C C . ILE A 1 687 ? 19.761 -6.488 -22.429 1.00 97.19 687 ILE A C 1
ATOM 5588 O O . ILE A 1 687 ? 20.259 -7.605 -22.527 1.00 97.19 687 ILE A O 1
ATOM 5592 N N . TYR A 1 688 ? 19.475 -5.901 -21.275 1.00 95.62 688 TYR A N 1
ATOM 5593 C CA . TYR A 1 688 ? 19.720 -6.501 -19.976 1.00 95.62 688 TYR A CA 1
ATOM 5594 C C . TYR A 1 688 ? 18.431 -6.566 -19.158 1.00 95.62 688 TYR A C 1
ATOM 5596 O O . TYR A 1 688 ? 17.519 -5.758 -19.366 1.00 95.62 688 TYR A O 1
ATOM 5604 N N . ALA A 1 689 ? 18.371 -7.500 -18.215 1.00 89.62 689 ALA A N 1
ATOM 5605 C CA . ALA A 1 689 ? 17.366 -7.537 -17.159 1.00 89.62 689 ALA A CA 1
ATOM 5606 C C . ALA A 1 689 ? 18.043 -7.539 -15.778 1.00 89.62 689 ALA A C 1
ATOM 5608 O O . ALA A 1 689 ? 19.162 -8.035 -15.661 1.00 89.62 689 ALA A O 1
ATOM 5609 N N . GLY A 1 690 ? 17.408 -6.977 -14.745 1.00 79.69 690 GLY A N 1
ATOM 5610 C CA . GLY A 1 690 ? 17.927 -7.044 -13.373 1.00 79.69 690 GLY A CA 1
ATOM 5611 C C . GLY A 1 690 ? 18.065 -8.484 -12.855 1.00 79.69 690 GLY A C 1
ATOM 5612 O O . GLY A 1 690 ? 17.477 -9.410 -13.394 1.00 79.69 690 GLY A O 1
ATOM 5613 N N . ALA A 1 691 ? 18.831 -8.723 -11.791 1.00 69.56 691 ALA A N 1
ATOM 5614 C CA . ALA A 1 691 ? 18.919 -10.073 -11.211 1.00 69.56 691 ALA A CA 1
ATOM 5615 C C . ALA A 1 691 ? 17.704 -10.447 -10.337 1.00 69.56 691 ALA A C 1
ATOM 5617 O O . ALA A 1 691 ? 17.430 -11.622 -10.082 1.00 69.56 691 ALA A O 1
ATOM 5618 N N . ASN A 1 692 ? 16.961 -9.445 -9.862 1.00 65.56 692 ASN A N 1
ATOM 5619 C CA . ASN A 1 692 ? 16.064 -9.599 -8.725 1.00 65.56 692 ASN A CA 1
ATOM 5620 C C . ASN A 1 692 ? 14.593 -9.773 -9.124 1.00 65.56 692 ASN A C 1
ATOM 5622 O O . ASN A 1 692 ? 14.054 -9.081 -9.983 1.00 65.56 692 ASN A O 1
ATOM 5626 N N . ARG A 1 693 ? 13.906 -10.668 -8.397 1.00 66.94 693 ARG A N 1
ATOM 5627 C CA . ARG A 1 693 ? 12.435 -10.709 -8.228 1.00 66.94 693 ARG A CA 1
ATOM 5628 C C . ARG A 1 693 ? 11.581 -10.883 -9.491 1.00 66.94 693 ARG A C 1
ATOM 5630 O O . ARG A 1 693 ? 10.353 -10.793 -9.388 1.00 66.94 693 ARG A O 1
ATOM 5637 N N . HIS A 1 694 ? 12.175 -11.225 -10.632 1.00 77.69 694 HIS A N 1
ATOM 5638 C CA . HIS A 1 694 ? 11.444 -11.519 -11.862 1.00 77.69 694 HIS A CA 1
ATOM 5639 C C . HIS A 1 694 ? 10.377 -12.602 -11.675 1.00 77.69 694 HIS A C 1
ATOM 5641 O O . HIS A 1 694 ? 10.591 -13.626 -11.030 1.00 77.69 694 HIS A O 1
ATOM 5647 N N . LYS A 1 695 ? 9.213 -12.380 -12.292 1.00 80.69 695 LYS A N 1
ATOM 5648 C CA . LYS A 1 695 ? 8.115 -13.356 -12.389 1.00 80.69 695 LYS A CA 1
ATOM 5649 C C . LYS A 1 695 ? 8.151 -14.147 -13.697 1.00 80.69 695 LYS A C 1
ATOM 5651 O O . LYS A 1 695 ? 7.129 -14.667 -14.138 1.00 80.69 695 LYS A O 1
ATOM 5656 N N . VAL A 1 696 ? 9.317 -14.199 -14.333 1.00 81.94 696 VAL A N 1
ATOM 5657 C CA . VAL A 1 696 ? 9.631 -14.969 -15.541 1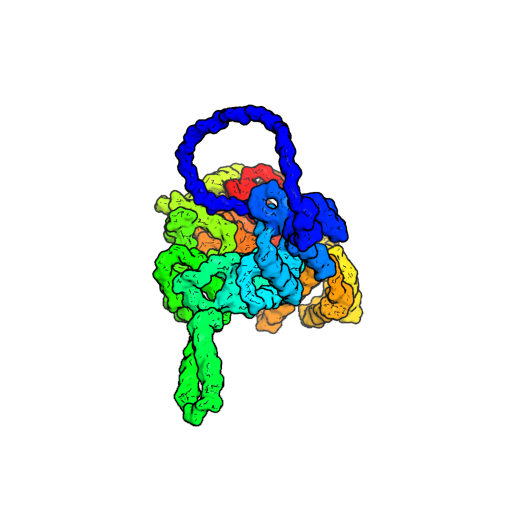.00 81.94 696 VAL A CA 1
ATOM 5658 C C . VAL A 1 696 ? 10.952 -15.707 -15.330 1.00 81.94 696 VAL A C 1
ATOM 5660 O O . VAL A 1 696 ? 11.738 -15.312 -14.472 1.00 81.94 696 VAL A O 1
ATOM 5663 N N . ASN A 1 697 ? 11.198 -16.764 -16.104 1.00 77.50 697 ASN A N 1
ATOM 5664 C CA . ASN A 1 697 ? 12.408 -17.571 -15.971 1.00 77.50 697 ASN A CA 1
ATOM 5665 C C . ASN A 1 697 ? 13.566 -17.008 -16.819 1.00 77.50 697 ASN A C 1
ATOM 5667 O O . ASN A 1 697 ? 13.465 -16.996 -18.045 1.00 77.50 697 ASN A O 1
ATOM 5671 N N . PHE A 1 698 ? 14.667 -16.599 -16.183 1.00 76.25 698 PHE A N 1
ATOM 5672 C CA . PHE A 1 698 ? 15.905 -16.175 -16.853 1.00 76.25 698 PHE A CA 1
ATOM 5673 C C . PHE A 1 698 ? 17.081 -17.151 -16.674 1.00 76.25 698 PHE A C 1
ATOM 5675 O O . PHE A 1 698 ? 18.195 -16.832 -17.065 1.00 76.25 698 PHE A O 1
ATOM 5682 N N . GLU A 1 699 ? 16.861 -18.359 -16.150 1.00 70.44 699 GLU A N 1
ATOM 5683 C CA . GLU A 1 699 ? 17.925 -19.307 -15.777 1.00 70.44 699 GLU A CA 1
ATOM 5684 C C . GLU A 1 699 ? 18.894 -19.708 -16.906 1.00 70.44 699 GLU A C 1
ATOM 5686 O O . GLU A 1 699 ? 19.944 -20.284 -16.618 1.00 70.44 699 GLU A O 1
ATOM 5691 N N . ASN A 1 700 ? 18.529 -19.481 -18.170 1.00 72.62 700 ASN A N 1
ATOM 5692 C CA . ASN A 1 700 ? 19.347 -19.812 -19.343 1.00 72.62 700 ASN A CA 1
ATOM 5693 C C . ASN A 1 700 ? 20.010 -18.582 -19.982 1.00 72.62 700 ASN A C 1
ATOM 5695 O O . ASN A 1 700 ? 20.592 -18.696 -21.054 1.00 72.62 700 ASN A O 1
ATOM 5699 N N . PHE A 1 701 ? 19.901 -17.411 -19.358 1.00 78.25 701 PHE A N 1
ATOM 5700 C CA . PHE A 1 701 ? 20.594 -16.207 -19.797 1.00 78.25 701 PHE A CA 1
ATOM 5701 C C . PHE A 1 701 ? 21.857 -16.011 -18.949 1.00 78.25 701 PHE A C 1
ATOM 5703 O O . PHE A 1 701 ? 21.800 -16.247 -17.738 1.00 78.25 701 PHE A O 1
ATOM 5710 N N . PRO A 1 702 ? 22.984 -15.577 -19.545 1.00 81.56 702 PRO A N 1
ATOM 5711 C CA . PRO A 1 702 ? 24.183 -15.237 -18.787 1.00 81.56 702 PRO A CA 1
ATOM 5712 C C . PRO A 1 702 ? 23.874 -14.179 -17.730 1.00 81.56 702 PRO A C 1
ATOM 5714 O O . PRO A 1 702 ? 23.199 -13.192 -18.029 1.00 81.56 702 PRO A O 1
ATOM 5717 N N . LEU A 1 703 ? 24.354 -14.398 -16.508 1.00 81.31 7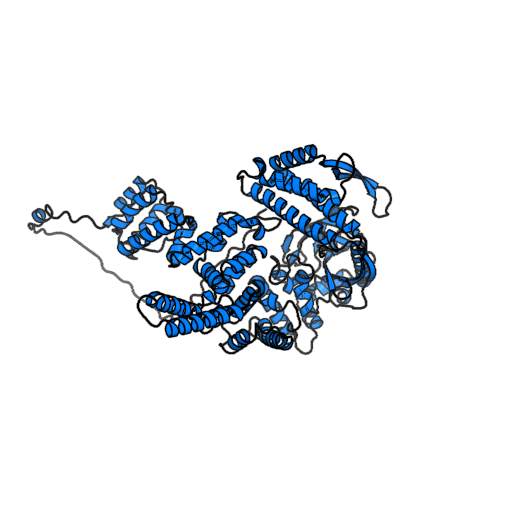03 LEU A N 1
ATOM 5718 C CA . LEU A 1 703 ? 24.244 -13.466 -15.391 1.00 81.31 703 LEU A CA 1
ATOM 5719 C C . LEU A 1 703 ? 25.652 -13.033 -14.998 1.00 81.31 703 LEU A C 1
ATOM 5721 O O . LEU A 1 703 ? 26.428 -13.848 -14.503 1.00 81.31 703 LEU A O 1
ATOM 5725 N N . ASP A 1 704 ? 25.953 -11.757 -15.209 1.00 80.19 704 ASP A N 1
ATOM 5726 C CA . ASP A 1 704 ? 27.266 -11.177 -14.942 1.00 80.19 704 ASP A CA 1
ATOM 5727 C C . ASP A 1 704 ? 27.128 -9.901 -14.104 1.00 80.19 704 ASP A C 1
ATOM 5729 O O . ASP A 1 704 ? 26.094 -9.226 -14.116 1.00 80.19 704 ASP A O 1
ATOM 5733 N N . VAL A 1 705 ? 28.185 -9.562 -13.364 1.00 84.62 705 VAL A N 1
ATOM 5734 C CA . VAL A 1 705 ? 28.280 -8.281 -12.655 1.00 84.62 705 VAL A CA 1
ATOM 5735 C C . VAL A 1 705 ? 28.693 -7.204 -13.650 1.00 84.62 705 VAL A C 1
ATOM 5737 O O . VAL A 1 705 ? 29.801 -7.230 -14.185 1.00 84.62 705 VAL A O 1
ATOM 5740 N N . GLU A 1 706 ? 27.814 -6.232 -13.860 1.00 88.94 706 GLU A N 1
ATOM 5741 C CA . GLU A 1 706 ? 27.996 -5.167 -14.838 1.00 88.94 706 GLU A CA 1
ATOM 5742 C C . GLU A 1 706 ? 28.215 -3.819 -14.151 1.00 88.94 706 GLU A C 1
ATOM 5744 O O . GLU A 1 706 ? 27.510 -3.450 -13.210 1.00 88.94 706 GLU A O 1
ATOM 5749 N N . THR A 1 707 ? 29.171 -3.039 -14.664 1.00 95.25 707 THR A N 1
ATOM 5750 C CA . THR A 1 707 ? 29.371 -1.642 -14.254 1.00 95.25 707 THR A CA 1
ATOM 5751 C C . THR A 1 707 ? 28.685 -0.708 -15.243 1.00 95.25 707 THR A C 1
ATOM 5753 O O . THR A 1 707 ? 29.032 -0.672 -16.428 1.00 95.25 707 THR A O 1
ATOM 5756 N N . PHE A 1 708 ? 27.751 0.116 -14.770 1.00 94.75 708 PHE A N 1
ATOM 5757 C CA . PHE A 1 708 ? 26.937 0.942 -15.659 1.00 94.75 708 PHE A CA 1
ATOM 5758 C C . PHE A 1 708 ? 26.609 2.330 -15.123 1.00 94.75 708 PHE A C 1
ATOM 5760 O O . PHE A 1 708 ? 26.728 2.637 -13.939 1.00 94.75 708 PHE A O 1
ATOM 5767 N N . LYS A 1 709 ? 26.184 3.206 -16.039 1.00 95.25 709 LYS A N 1
ATOM 5768 C CA . LYS A 1 709 ? 25.620 4.525 -15.717 1.00 95.25 709 LYS A CA 1
ATOM 5769 C C . LYS A 1 709 ? 24.234 4.668 -16.304 1.00 95.25 709 LYS A C 1
ATOM 5771 O O . LYS A 1 709 ? 24.069 4.495 -17.511 1.00 95.25 709 LYS A O 1
ATOM 5776 N N . ILE A 1 710 ? 23.260 5.060 -15.496 1.00 95.06 710 ILE A N 1
ATOM 5777 C CA . ILE A 1 710 ? 21.915 5.359 -15.989 1.00 95.06 710 ILE A CA 1
ATOM 5778 C C . ILE A 1 710 ? 21.953 6.653 -16.816 1.00 95.06 710 ILE A C 1
ATOM 5780 O O . ILE A 1 710 ? 22.560 7.653 -16.424 1.00 95.06 710 ILE A O 1
ATOM 5784 N N . VAL A 1 711 ? 21.325 6.630 -17.992 1.00 95.00 711 VAL A N 1
ATOM 5785 C CA . VAL A 1 711 ? 21.282 7.751 -18.936 1.00 95.00 711 VAL A CA 1
ATOM 5786 C C . VAL A 1 711 ? 20.000 8.543 -18.734 1.00 95.00 711 VAL A C 1
ATOM 5788 O O . VAL A 1 711 ? 18.908 8.060 -19.022 1.00 95.00 711 VAL A O 1
ATOM 5791 N N . GLY A 1 712 ? 20.139 9.809 -18.357 1.00 94.12 712 GLY A N 1
ATOM 5792 C CA . GLY A 1 712 ? 19.026 10.733 -18.170 1.00 94.12 712 GLY A CA 1
ATOM 5793 C C . GLY A 1 712 ? 19.194 11.571 -16.913 1.00 94.12 712 GLY A C 1
ATOM 5794 O O . GLY A 1 712 ? 20.305 11.740 -16.407 1.00 94.12 712 GLY A O 1
ATOM 5795 N N . SER A 1 713 ? 18.097 12.160 -16.447 1.00 93.75 713 SER A N 1
ATOM 5796 C CA . SER A 1 713 ? 18.082 12.884 -15.182 1.00 93.75 713 SER A CA 1
ATOM 5797 C C . SER A 1 713 ? 16.727 12.790 -14.495 1.00 93.75 713 SER A C 1
ATOM 5799 O O . SER A 1 713 ? 15.696 12.951 -15.148 1.00 93.75 713 SER A O 1
ATOM 5801 N N . SER A 1 714 ? 16.741 12.608 -13.174 1.00 90.88 714 SER A N 1
ATOM 5802 C CA . SER A 1 714 ? 15.562 12.734 -12.308 1.00 90.88 714 SER A CA 1
ATOM 5803 C C . SER A 1 714 ? 15.419 14.138 -11.692 1.00 90.88 714 SER A C 1
ATOM 5805 O O . SER A 1 714 ? 14.514 14.396 -10.896 1.00 90.88 714 SER A O 1
ATOM 5807 N N . GLY A 1 715 ? 16.296 15.082 -12.056 1.00 88.06 715 GLY A N 1
ATOM 5808 C CA . GLY A 1 715 ? 16.375 16.393 -11.415 1.00 88.06 715 GLY A CA 1
ATOM 5809 C C . GLY A 1 715 ? 16.830 16.265 -9.961 1.00 88.06 715 GLY A C 1
ATOM 5810 O O . GLY A 1 715 ? 17.915 15.761 -9.710 1.00 88.06 715 GLY A O 1
ATOM 5811 N N . ASN A 1 716 ? 15.996 16.724 -9.025 1.00 85.56 716 ASN A N 1
ATOM 5812 C CA . ASN A 1 716 ? 16.236 16.586 -7.581 1.00 85.56 716 ASN A CA 1
ATOM 5813 C C . ASN A 1 716 ? 15.376 15.473 -6.954 1.00 85.56 716 ASN A C 1
ATOM 5815 O O . ASN A 1 716 ? 15.303 15.373 -5.733 1.00 85.56 716 ASN A O 1
ATOM 5819 N N . ALA A 1 717 ? 14.639 14.714 -7.769 1.00 87.44 717 ALA A N 1
ATOM 5820 C CA . ALA A 1 717 ? 13.780 13.647 -7.280 1.00 87.44 717 ALA A CA 1
ATOM 5821 C C . ALA A 1 717 ? 14.581 12.348 -7.168 1.00 87.44 717 ALA A C 1
ATOM 5823 O O . ALA A 1 717 ? 15.335 12.007 -8.081 1.00 87.44 717 ALA A O 1
ATOM 5824 N N . GLN A 1 718 ? 14.384 11.612 -6.079 1.00 90.62 718 GLN A N 1
ATOM 5825 C CA . GLN A 1 718 ? 14.892 10.249 -5.965 1.00 90.62 718 GLN A CA 1
ATOM 5826 C C . GLN A 1 718 ? 13.989 9.291 -6.746 1.00 90.62 718 GLN A C 1
ATOM 5828 O O . GLN A 1 718 ? 12.783 9.510 -6.859 1.00 90.62 718 GLN A O 1
ATOM 5833 N N . MET A 1 719 ? 14.564 8.241 -7.314 1.00 87.81 719 MET A N 1
ATOM 5834 C CA . MET A 1 719 ? 13.846 7.211 -8.060 1.00 87.81 719 MET A CA 1
ATOM 5835 C C . MET A 1 719 ? 14.261 5.844 -7.547 1.00 87.81 719 MET A C 1
ATOM 5837 O O . MET A 1 719 ? 15.447 5.612 -7.348 1.00 87.81 719 MET A O 1
ATOM 5841 N N . TYR A 1 720 ? 13.275 4.978 -7.331 1.00 87.06 720 TYR A N 1
ATOM 5842 C CA . TYR A 1 720 ? 13.495 3.609 -6.882 1.00 87.06 720 TYR A CA 1
ATOM 5843 C C . TYR A 1 720 ? 13.931 2.727 -8.056 1.00 87.06 720 TYR A C 1
ATOM 5845 O O . TYR A 1 720 ? 13.379 2.880 -9.154 1.00 87.06 720 TYR A O 1
ATOM 5853 N N . PHE A 1 721 ? 14.862 1.808 -7.818 1.00 83.19 721 PHE A N 1
ATOM 5854 C CA . PHE A 1 721 ? 15.278 0.776 -8.768 1.00 83.19 721 PHE A CA 1
ATOM 5855 C C . PHE A 1 721 ? 15.335 -0.588 -8.066 1.00 83.19 721 PHE A C 1
ATOM 5857 O O . PHE A 1 721 ? 15.779 -0.684 -6.924 1.00 83.19 721 PHE A O 1
ATOM 5864 N N . ASP A 1 722 ? 14.847 -1.651 -8.709 1.00 75.12 722 ASP A N 1
ATOM 5865 C CA . ASP A 1 722 ? 14.756 -2.981 -8.073 1.00 75.12 722 ASP A CA 1
ATOM 5866 C C . ASP A 1 722 ? 16.063 -3.791 -8.206 1.00 75.12 722 ASP A C 1
ATOM 5868 O O . ASP A 1 722 ? 16.275 -4.744 -7.450 1.00 75.12 722 ASP A O 1
ATOM 5872 N N . PHE A 1 723 ? 16.977 -3.406 -9.109 1.00 72.25 723 PHE A N 1
ATOM 5873 C CA . PHE A 1 723 ? 18.288 -4.064 -9.241 1.00 72.25 723 PHE A CA 1
ATOM 5874 C C . PHE A 1 723 ? 19.138 -4.002 -7.957 1.00 72.25 723 PHE A C 1
ATOM 5876 O O . PHE A 1 723 ? 19.873 -4.946 -7.680 1.00 72.25 723 PHE A O 1
ATOM 5883 N N . ASP A 1 724 ? 19.005 -2.953 -7.142 1.00 68.88 724 ASP A N 1
ATOM 5884 C CA . ASP A 1 724 ? 19.652 -2.814 -5.825 1.00 68.88 724 ASP A CA 1
ATOM 5885 C C . ASP A 1 724 ? 18.661 -2.499 -4.690 1.00 68.88 724 ASP A C 1
ATOM 5887 O O . ASP A 1 724 ? 19.035 -2.445 -3.517 1.00 68.88 724 ASP A O 1
ATOM 5891 N N . THR A 1 725 ? 17.370 -2.396 -5.015 1.00 71.25 725 THR A N 1
ATOM 5892 C CA . THR A 1 725 ? 16.262 -2.148 -4.086 1.00 71.25 725 THR A CA 1
ATOM 5893 C C . THR A 1 725 ? 16.372 -0.833 -3.309 1.00 71.25 725 THR A C 1
ATOM 5895 O O . THR A 1 725 ? 15.865 -0.748 -2.187 1.00 71.25 725 THR A O 1
ATOM 5898 N N . ASP A 1 726 ? 16.969 0.200 -3.910 1.00 76.38 726 ASP A N 1
ATOM 5899 C CA . ASP A 1 726 ? 17.211 1.498 -3.270 1.00 76.38 726 ASP A CA 1
ATOM 5900 C C . ASP A 1 726 ? 16.803 2.691 -4.171 1.00 76.38 726 ASP A C 1
ATOM 5902 O O . ASP A 1 726 ? 16.307 2.531 -5.293 1.00 76.38 726 ASP A O 1
ATOM 5906 N N . ALA A 1 727 ? 16.908 3.911 -3.636 1.00 85.12 727 ALA A N 1
ATOM 5907 C CA . ALA A 1 727 ? 16.443 5.147 -4.250 1.00 85.12 727 ALA A CA 1
ATOM 5908 C C . ALA A 1 727 ? 17.578 6.149 -4.523 1.00 85.12 727 ALA A C 1
ATOM 5910 O O . ALA A 1 727 ? 18.288 6.574 -3.614 1.00 85.12 727 ALA A O 1
ATOM 5911 N N . TYR A 1 728 ? 17.667 6.637 -5.766 1.00 89.44 728 TYR A N 1
ATOM 5912 C CA . TYR A 1 728 ? 18.765 7.508 -6.213 1.00 89.44 728 TYR A CA 1
ATOM 5913 C C . TYR A 1 728 ? 18.282 8.760 -6.943 1.00 89.44 728 TYR A C 1
ATOM 5915 O O . TYR A 1 728 ? 17.327 8.710 -7.724 1.00 89.44 728 TYR A O 1
ATOM 5923 N N . ASP A 1 729 ? 18.962 9.890 -6.739 1.00 90.69 729 ASP A N 1
ATOM 5924 C CA . ASP A 1 729 ? 18.865 11.042 -7.631 1.00 90.69 729 ASP A CA 1
ATOM 5925 C C . ASP A 1 729 ? 19.815 10.856 -8.822 1.00 90.69 729 ASP A C 1
ATOM 5927 O O . ASP A 1 729 ? 21.034 10.859 -8.696 1.00 90.69 729 ASP A O 1
ATOM 5931 N N . ILE A 1 730 ? 19.263 10.692 -10.023 1.00 90.62 730 ILE A N 1
ATOM 5932 C CA . ILE A 1 730 ? 20.076 10.457 -11.213 1.00 90.62 730 ILE A CA 1
ATOM 5933 C C . ILE A 1 730 ? 20.468 11.790 -11.840 1.00 90.62 730 ILE A C 1
ATOM 5935 O O . ILE A 1 730 ? 19.645 12.532 -12.394 1.00 90.62 730 ILE A O 1
ATOM 5939 N N . ASN A 1 731 ? 21.768 12.069 -11.802 1.00 81.00 731 ASN A N 1
ATOM 5940 C CA . ASN A 1 731 ? 22.375 13.252 -12.416 1.00 81.00 731 ASN A CA 1
ATOM 5941 C C . ASN A 1 731 ? 23.398 12.904 -13.523 1.00 81.00 731 ASN A C 1
ATOM 5943 O O . ASN A 1 731 ? 24.015 13.801 -14.107 1.00 81.00 731 ASN A O 1
ATOM 5947 N N . GLY A 1 732 ? 23.558 11.610 -13.831 1.00 74.38 732 GLY A N 1
ATOM 5948 C CA . GLY A 1 732 ? 24.442 11.085 -14.878 1.00 74.38 732 GLY A CA 1
ATOM 5949 C C . GLY A 1 732 ? 25.914 10.937 -14.470 1.00 74.38 732 GLY A C 1
ATOM 5950 O O . GLY A 1 732 ? 26.752 10.617 -15.321 1.00 74.38 732 GLY A O 1
ATOM 5951 N N . LYS A 1 733 ? 26.265 11.189 -13.202 1.00 78.88 733 LYS A N 1
ATOM 5952 C CA . LYS A 1 733 ? 27.628 10.979 -12.682 1.00 78.88 733 LYS A CA 1
ATOM 5953 C C . LYS A 1 733 ? 27.805 9.601 -12.063 1.00 78.88 733 LYS A C 1
ATOM 5955 O O . LYS A 1 733 ? 28.895 9.040 -12.220 1.00 78.88 733 LYS A O 1
ATOM 5960 N N . ASP A 1 734 ? 26.751 9.099 -11.434 1.00 86.56 734 ASP A N 1
ATOM 5961 C CA . ASP A 1 734 ? 26.747 7.885 -10.624 1.00 86.56 734 ASP A CA 1
ATOM 5962 C C . ASP A 1 734 ? 27.110 6.657 -11.461 1.00 86.56 734 ASP A C 1
ATOM 5964 O O . ASP A 1 734 ? 26.762 6.553 -12.643 1.00 86.56 734 ASP A O 1
ATOM 5968 N N . VAL A 1 735 ? 27.900 5.779 -10.849 1.00 91.94 735 VAL A N 1
ATOM 5969 C CA . VAL A 1 735 ? 28.309 4.483 -11.389 1.00 91.94 735 VAL A CA 1
ATOM 5970 C C . VAL A 1 735 ? 27.680 3.435 -10.490 1.00 91.94 735 VAL A C 1
ATOM 5972 O O . VAL A 1 735 ? 27.860 3.499 -9.276 1.00 91.94 735 VAL A O 1
ATOM 5975 N N . PHE A 1 736 ? 26.977 2.496 -11.100 1.00 92.00 736 PHE A N 1
ATOM 5976 C CA . PHE A 1 736 ? 26.352 1.366 -10.433 1.00 92.00 736 PHE A CA 1
ATOM 5977 C C . PHE A 1 736 ? 27.109 0.094 -10.797 1.00 92.00 736 PHE A C 1
ATOM 5979 O O . PHE A 1 736 ? 27.658 -0.007 -11.897 1.00 92.00 736 PHE A O 1
ATOM 5986 N N . GLU A 1 737 ? 27.122 -0.855 -9.871 1.00 89.19 737 GLU A N 1
ATOM 5987 C CA . GLU A 1 737 ? 27.607 -2.215 -10.073 1.00 89.19 737 GLU A CA 1
ATOM 5988 C C . GLU A 1 737 ? 26.489 -3.150 -9.612 1.00 89.19 737 GLU A C 1
ATOM 5990 O O . GLU A 1 737 ? 26.051 -3.055 -8.464 1.00 89.19 737 GLU A O 1
ATOM 5995 N N . ALA A 1 738 ? 25.971 -3.982 -10.514 1.00 80.31 738 ALA A N 1
ATOM 5996 C CA . ALA A 1 738 ? 24.898 -4.918 -10.196 1.00 80.31 738 ALA A CA 1
ATOM 5997 C C . ALA A 1 738 ? 24.959 -6.156 -11.088 1.00 80.31 738 ALA A C 1
ATOM 5999 O O . ALA A 1 738 ? 25.463 -6.097 -12.209 1.00 80.31 738 ALA A O 1
ATOM 6000 N N . GLU A 1 739 ? 24.415 -7.265 -10.596 1.00 79.44 739 GLU A N 1
ATOM 6001 C CA . GLU A 1 739 ? 24.189 -8.458 -11.410 1.00 79.44 739 GLU A CA 1
ATOM 6002 C C . GLU A 1 739 ? 23.057 -8.195 -12.413 1.00 79.44 739 GLU A C 1
ATOM 6004 O O . GLU A 1 739 ? 21.952 -7.795 -12.026 1.00 79.44 739 GLU A O 1
ATOM 6009 N N . LEU A 1 740 ? 23.327 -8.418 -13.702 1.00 84.12 740 LEU A N 1
ATOM 6010 C CA . LEU A 1 740 ? 22.361 -8.256 -14.788 1.00 84.12 740 LEU A CA 1
ATOM 6011 C C . LEU A 1 740 ? 22.353 -9.492 -15.693 1.00 84.12 740 LEU A C 1
ATOM 6013 O O . LEU A 1 740 ? 23.404 -9.982 -16.104 1.00 84.12 740 LEU A O 1
ATOM 6017 N N . TYR A 1 741 ? 21.159 -9.961 -16.061 1.00 85.38 741 TYR A N 1
ATOM 6018 C CA . TYR A 1 741 ? 21.017 -10.956 -17.119 1.00 85.38 741 TYR A CA 1
ATOM 6019 C C . TYR A 1 741 ? 21.258 -10.298 -18.470 1.00 85.38 741 TYR A C 1
ATOM 6021 O O . TYR A 1 741 ? 20.550 -9.352 -18.834 1.00 85.38 741 TYR A O 1
ATOM 6029 N N . LYS A 1 742 ? 22.202 -10.821 -19.249 1.00 90.62 742 LYS A N 1
ATOM 6030 C CA . LYS A 1 742 ? 22.424 -10.398 -20.630 1.00 90.62 742 LYS A CA 1
ATOM 6031 C C . LYS A 1 742 ? 21.447 -11.130 -21.548 1.00 90.62 742 LYS A C 1
ATOM 6033 O O . LYS A 1 742 ? 21.544 -12.331 -21.770 1.00 90.62 742 LYS A O 1
ATOM 6038 N N . ILE A 1 743 ? 20.480 -10.390 -22.084 1.00 87.75 743 ILE A N 1
ATOM 6039 C CA . ILE A 1 743 ? 19.432 -10.925 -22.964 1.00 87.75 743 ILE A CA 1
ATOM 6040 C C . ILE A 1 743 ? 19.883 -10.932 -24.426 1.00 87.75 743 ILE A C 1
ATOM 6042 O O . ILE A 1 743 ? 19.484 -11.806 -25.197 1.00 87.75 743 ILE A O 1
ATOM 6046 N N . ARG A 1 744 ? 20.658 -9.916 -24.822 1.00 81.94 744 ARG A N 1
ATOM 6047 C CA . ARG A 1 744 ? 21.172 -9.741 -26.182 1.00 81.94 744 ARG A CA 1
ATOM 6048 C C . ARG A 1 744 ? 22.420 -8.875 -26.213 1.00 81.94 744 ARG A C 1
ATOM 6050 O O . ARG A 1 744 ? 22.398 -7.818 -25.541 1.00 81.94 744 ARG A O 1
#